Protein AF-0000000072803202 (afdb_homodimer)

Structure (mmCIF, N/CA/C/O backbone):
data_AF-0000000072803202-model_v1
#
loop_
_entity.id
_entity.type
_entity.pdbx_description
1 polymer "2,5-diamino-6-(ribosylamino)-4(3H)-pyrimidinone 5'-phosphate reductase"
#
loop_
_atom_site.group_PDB
_atom_site.id
_atom_site.type_symbol
_atom_site.label_atom_id
_atom_site.label_alt_id
_atom_site.label_comp_id
_atom_site.label_asym_id
_atom_site.label_entity_id
_atom_site.label_seq_id
_atom_site.pdbx_PDB_ins_code
_atom_site.Cartn_x
_atom_site.Cartn_y
_atom_site.Cartn_z
_atom_site.occupancy
_atom_site.B_iso_or_equiv
_atom_site.auth_seq_id
_atom_site.auth_comp_id
_atom_site.auth_asym_id
_atom_site.auth_atom_id
_atom_site.pdbx_PDB_model_num
ATOM 1 N N . MET A 1 1 ? 10.25 20.625 16.297 1 96.88 1 MET A N 1
ATOM 2 C CA . MET A 1 1 ? 9.008 20.266 15.602 1 96.88 1 MET A CA 1
ATOM 3 C C . MET A 1 1 ? 8.898 18.75 15.414 1 96.88 1 MET A C 1
ATOM 5 O O . MET A 1 1 ? 9.891 18.094 15.086 1 96.88 1 MET A O 1
ATOM 9 N N . HIS A 1 2 ? 7.809 18.156 15.766 1 98.62 2 HIS A N 1
ATOM 10 C CA . HIS A 1 2 ? 7.523 16.734 15.641 1 98.62 2 HIS A CA 1
ATOM 11 C C . HIS A 1 2 ? 6.395 16.484 14.648 1 98.62 2 HIS A C 1
ATOM 13 O O . HIS A 1 2 ? 5.289 17 14.805 1 98.62 2 HIS A O 1
ATOM 19 N N . VAL A 1 3 ? 6.684 15.703 13.57 1 98.88 3 VAL A N 1
ATOM 20 C CA . VAL A 1 3 ? 5.73 15.484 12.492 1 98.88 3 VAL A CA 1
ATOM 21 C C . VAL A 1 3 ? 5.305 14.016 12.461 1 98.88 3 VAL A C 1
ATOM 23 O O . VAL A 1 3 ? 6.137 13.125 12.266 1 98.88 3 VAL A O 1
ATOM 26 N N . VAL A 1 4 ? 4.047 13.75 12.633 1 98.81 4 VAL A N 1
ATOM 27 C CA . VAL A 1 4 ? 3.477 12.406 12.602 1 98.81 4 VAL A CA 1
ATOM 28 C C . VAL A 1 4 ? 2.557 12.266 11.391 1 98.81 4 VAL A C 1
ATOM 30 O O . VAL A 1 4 ? 1.595 13.023 11.242 1 98.81 4 VAL A O 1
ATOM 33 N N . VAL A 1 5 ? 2.859 11.344 10.547 1 98.88 5 VAL A N 1
ATOM 34 C CA . VAL A 1 5 ? 1.949 10.984 9.469 1 98.88 5 VAL A CA 1
ATOM 35 C C . VAL A 1 5 ? 0.994 9.891 9.945 1 98.88 5 VAL A C 1
ATOM 37 O O . VAL A 1 5 ? 1.421 8.898 10.539 1 98.88 5 VAL A O 1
ATOM 40 N N . ASN A 1 6 ? -0.26 10.109 9.773 1 98.81 6 ASN A N 1
ATOM 41 C CA . ASN A 1 6 ? -1.294 9.125 10.07 1 98.81 6 ASN A CA 1
ATOM 42 C C . ASN A 1 6 ? -2.197 8.883 8.859 1 98.81 6 ASN A C 1
ATOM 44 O O . ASN A 1 6 ? -2.744 9.828 8.289 1 98.81 6 ASN A O 1
ATOM 48 N N . ALA A 1 7 ? -2.379 7.672 8.492 1 98.06 7 ALA A N 1
ATOM 49 C CA . ALA A 1 7 ? -3.227 7.363 7.344 1 98.06 7 ALA A CA 1
ATOM 50 C C . ALA A 1 7 ? -3.895 6.004 7.50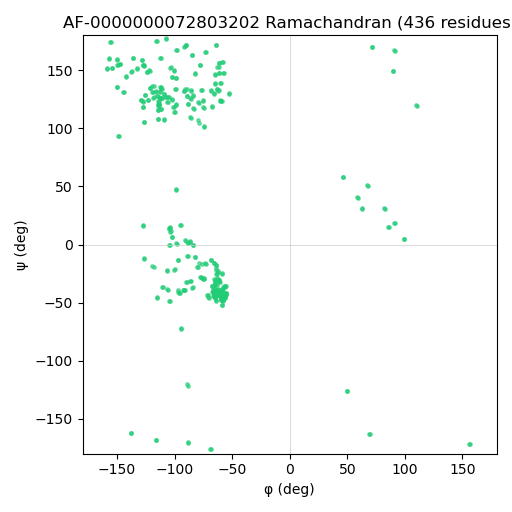8 1 98.06 7 ALA A C 1
ATOM 52 O O . ALA A 1 7 ? -3.41 5.152 8.258 1 98.06 7 ALA A O 1
ATOM 53 N N . ALA A 1 8 ? -4.984 5.859 6.879 1 98.19 8 ALA A N 1
ATOM 54 C CA . ALA A 1 8 ? -5.621 4.562 6.664 1 98.19 8 ALA A CA 1
ATOM 55 C C . ALA A 1 8 ? -5.488 4.121 5.211 1 98.19 8 ALA A C 1
ATOM 57 O O . ALA A 1 8 ? -5.777 4.895 4.293 1 98.19 8 ALA A O 1
ATOM 58 N N . MET A 1 9 ? -4.996 2.977 5.039 1 98.38 9 MET A N 1
ATOM 59 C CA . MET A 1 9 ? -4.949 2.438 3.682 1 98.38 9 MET A CA 1
ATOM 60 C C . MET A 1 9 ? -5.59 1.057 3.623 1 98.38 9 MET A C 1
ATOM 62 O O . MET A 1 9 ? -5.75 0.397 4.652 1 98.38 9 MET A O 1
ATOM 66 N N . SER A 1 10 ? -6.098 0.669 2.451 1 98.5 10 SER A N 1
ATOM 67 C CA . SER A 1 10 ? -6.645 -0.665 2.223 1 98.5 10 SER A CA 1
ATOM 68 C C . SER A 1 10 ? -5.566 -1.734 2.365 1 98.5 10 SER A C 1
ATOM 70 O O . SER A 1 10 ? -4.383 -1.416 2.5 1 98.5 10 SER A O 1
ATOM 72 N N . ALA A 1 11 ? -5.984 -2.984 2.352 1 98.81 11 ALA A N 1
ATOM 73 C CA . ALA A 1 11 ? -5.066 -4.105 2.518 1 98.81 11 ALA A CA 1
ATOM 74 C C . ALA A 1 11 ? -3.986 -4.098 1.438 1 98.81 11 ALA A C 1
ATOM 76 O O . ALA A 1 11 ? -2.889 -4.617 1.643 1 98.81 11 ALA A O 1
ATOM 77 N N . ASP A 1 12 ? -4.328 -3.463 0.313 1 98.69 12 ASP A N 1
ATOM 78 C CA . ASP A 1 12 ? -3.408 -3.43 -0.82 1 98.69 12 ASP A CA 1
ATOM 79 C C . ASP A 1 12 ? -2.754 -2.057 -0.957 1 98.69 12 ASP A C 1
ATOM 81 O O . ASP A 1 12 ? -2.219 -1.721 -2.016 1 98.69 12 ASP A O 1
ATOM 85 N N . GLY A 1 13 ? -2.844 -1.183 0.044 1 98.31 13 GLY A N 1
ATOM 86 C CA . GLY A 1 13 ? -2.002 -0.002 0.159 1 98.31 13 GLY A CA 1
ATOM 87 C C . GLY A 1 13 ? -2.604 1.227 -0.498 1 98.31 13 GLY A C 1
ATOM 88 O O . GLY A 1 13 ? -1.888 2.174 -0.827 1 98.31 13 GLY A O 1
ATOM 89 N N . LYS A 1 14 ? -3.92 1.186 -0.742 1 98.25 14 LYS A N 1
ATOM 90 C CA . LYS A 1 14 ? -4.559 2.312 -1.418 1 98.25 14 LYS A CA 1
ATOM 91 C C . LYS A 1 14 ? -5.246 3.234 -0.417 1 98.25 14 LYS A C 1
ATOM 93 O O . LYS A 1 14 ? -5.859 2.768 0.546 1 98.25 14 LYS A O 1
ATOM 98 N N . LEU A 1 15 ? -5.215 4.52 -0.653 1 96.88 15 LEU A N 1
ATOM 99 C CA . LEU A 1 15 ? -5.855 5.512 0.204 1 96.88 15 LEU A CA 1
ATOM 100 C C . LEU A 1 15 ? -7.293 5.766 -0.239 1 96.88 15 LEU A C 1
ATOM 102 O O . LEU A 1 15 ? -8.141 6.148 0.572 1 96.88 15 LEU A O 1
ATOM 106 N N . SER A 1 16 ? -7.531 5.66 -1.515 1 94.88 16 SER A N 1
ATOM 107 C CA . SER A 1 16 ? -8.82 5.902 -2.156 1 94.88 16 SER A CA 1
ATOM 108 C C . SER A 1 16 ? -8.93 5.148 -3.479 1 94.88 16 SER A C 1
ATOM 110 O O . SER A 1 16 ? -7.969 4.5 -3.91 1 94.88 16 SER A O 1
ATOM 112 N N . SER A 1 17 ? -10.117 5.215 -4.078 1 94.44 17 SER A N 1
ATOM 113 C CA . SER A 1 17 ? -10.312 4.531 -5.352 1 94.44 17 SER A CA 1
ATOM 114 C C . SER A 1 17 ? -9.602 5.258 -6.484 1 94.44 17 SER A C 1
ATOM 116 O O . SER A 1 17 ? -9.234 6.426 -6.348 1 94.44 17 SER A O 1
ATOM 118 N N . HIS A 1 18 ? -9.469 4.605 -7.574 1 93.06 18 HIS A N 1
ATOM 119 C CA . HIS A 1 18 ? -8.836 5.172 -8.758 1 93.06 18 HIS A CA 1
ATOM 120 C C . HIS A 1 18 ? -9.633 6.355 -9.297 1 93.06 18 HIS A C 1
ATOM 122 O O . HIS A 1 18 ? -9.109 7.164 -10.062 1 93.06 18 HIS A O 1
ATOM 128 N N . ARG A 1 19 ? -10.883 6.457 -8.875 1 89.5 19 ARG A N 1
ATOM 129 C CA . ARG A 1 19 ? -11.727 7.582 -9.281 1 89.5 19 ARG A CA 1
ATOM 130 C C . ARG A 1 19 ? -11.617 8.727 -8.273 1 89.5 19 ARG A C 1
ATOM 132 O O . ARG A 1 19 ? -12.375 9.703 -8.359 1 89.5 19 ARG A O 1
ATOM 139 N N . ARG A 1 20 ? -10.758 8.555 -7.281 1 85 20 ARG A N 1
ATOM 140 C CA . ARG A 1 20 ? -10.508 9.547 -6.238 1 85 20 ARG A CA 1
ATOM 141 C C . ARG A 1 20 ? -11.766 9.812 -5.426 1 85 20 ARG A C 1
ATOM 143 O O . ARG A 1 20 ? -12.047 10.961 -5.055 1 85 20 ARG A O 1
ATOM 150 N N . GLU A 1 21 ? -12.523 8.75 -5.348 1 86.75 21 GLU A N 1
ATOM 151 C CA . GLU A 1 21 ? -13.656 8.766 -4.43 1 86.75 21 GLU A CA 1
ATOM 152 C C . GLU A 1 21 ? -13.258 8.242 -3.049 1 86.75 21 GLU A C 1
ATOM 154 O O . GLU A 1 21 ? -12.562 7.234 -2.939 1 86.75 21 GLU A O 1
ATOM 159 N N . GLN A 1 22 ? -13.711 9.023 -2.104 1 82.88 22 GLN A N 1
ATOM 160 C CA . GLN A 1 22 ? -13.367 8.617 -0.744 1 82.88 22 GLN A CA 1
ATOM 161 C C . GLN A 1 22 ? -14.039 7.297 -0.379 1 82.88 22 GLN A C 1
ATOM 163 O O . GLN A 1 22 ? -15.227 7.102 -0.642 1 82.88 22 GLN A O 1
ATOM 168 N N . ILE A 1 23 ? -13.25 6.387 0.141 1 90.06 23 ILE A N 1
ATOM 169 C CA . ILE A 1 23 ? -13.719 5.09 0.613 1 90.06 23 ILE A CA 1
ATOM 170 C C . ILE A 1 23 ? -13.422 4.941 2.104 1 90.06 23 ILE A C 1
ATOM 172 O O . ILE A 1 23 ? -12.312 5.25 2.553 1 90.06 23 ILE A O 1
ATOM 176 N N . ALA A 1 24 ? -14.43 4.535 2.838 1 91.62 24 ALA A N 1
ATOM 177 C CA . ALA A 1 24 ? -14.18 4.25 4.246 1 91.62 24 ALA A CA 1
ATOM 178 C C . ALA A 1 24 ? -13.273 3.029 4.406 1 91.62 24 ALA A C 1
ATOM 180 O O . ALA A 1 24 ? -13.633 1.929 3.982 1 91.62 24 ALA A O 1
ATOM 181 N N . ILE A 1 25 ? -12.211 3.225 4.961 1 95.56 25 ILE A N 1
ATOM 182 C CA . ILE A 1 25 ? -11.234 2.148 5.098 1 95.56 25 ILE A CA 1
ATOM 183 C C . ILE A 1 25 ? -11.203 1.657 6.543 1 95.56 25 ILE A C 1
ATOM 185 O O . ILE A 1 25 ? -11.094 0.455 6.797 1 95.56 25 ILE A O 1
ATOM 189 N N . SER A 1 26 ? -11.312 2.549 7.531 1 95.19 26 SER A N 1
ATOM 190 C CA . SER A 1 26 ? -11.242 2.176 8.945 1 95.19 26 SER A CA 1
ATOM 191 C C . SER A 1 26 ? -12.609 2.266 9.609 1 95.19 26 SER A C 1
ATOM 193 O O . SER A 1 26 ? -13.625 2.455 8.93 1 95.19 26 SER A O 1
ATOM 195 N N . GLY A 1 27 ? -12.656 1.883 10.93 1 96 27 GLY A N 1
ATOM 196 C CA . GLY A 1 27 ? -13.906 1.853 11.672 1 96 27 GLY A CA 1
ATOM 197 C C . GLY A 1 27 ? -13.938 2.834 12.828 1 96 27 GLY A C 1
ATOM 198 O O . GLY A 1 27 ? -13.078 3.717 12.922 1 96 27 GLY A O 1
ATOM 199 N N . GLU A 1 28 ? -14.93 2.688 13.672 1 97.38 28 GLU A N 1
ATOM 200 C CA . GLU A 1 28 ? -15.242 3.643 14.734 1 97.38 28 GLU A CA 1
ATOM 201 C C . GLU A 1 28 ? -14.078 3.777 15.711 1 97.38 28 GLU A C 1
ATOM 203 O O . GLU A 1 28 ? -13.773 4.879 16.172 1 97.38 28 GLU A O 1
ATOM 208 N N . GLU A 1 29 ? -13.453 2.686 16.047 1 98.25 29 GLU A N 1
ATOM 209 C CA . GLU A 1 29 ? -12.359 2.736 17.016 1 98.25 29 GLU A CA 1
ATOM 210 C C . GLU A 1 29 ? -11.172 3.525 16.453 1 98.25 29 GLU A C 1
ATOM 212 O O . GLU A 1 29 ? -10.555 4.309 17.172 1 98.25 29 GLU A O 1
ATOM 217 N N . ASP A 1 30 ? -10.859 3.256 15.242 1 98.25 30 ASP A N 1
ATOM 218 C CA . ASP A 1 30 ? -9.773 4 14.617 1 98.25 30 ASP A CA 1
ATOM 219 C C . ASP A 1 30 ? -10.133 5.473 14.453 1 98.25 30 ASP A C 1
ATOM 221 O O . ASP A 1 30 ? -9.281 6.352 14.586 1 98.25 30 ASP A O 1
ATOM 225 N N . PHE A 1 31 ? -11.375 5.746 14.117 1 97.56 31 PHE A N 1
ATOM 226 C CA . PHE A 1 31 ? -11.828 7.133 14.039 1 97.56 31 PHE A CA 1
ATOM 227 C C . PHE A 1 31 ? -11.594 7.852 15.367 1 97.56 31 PHE A C 1
ATOM 229 O O . PHE A 1 31 ? -11.133 8.992 15.383 1 97.56 31 PHE A O 1
ATOM 236 N N . ALA A 1 32 ? -11.938 7.191 16.422 1 98.31 32 ALA A N 1
ATOM 237 C CA . ALA A 1 32 ? -11.734 7.77 17.75 1 98.31 32 ALA A CA 1
ATOM 238 C C . ALA A 1 32 ? -10.25 7.992 18.031 1 98.31 32 ALA A C 1
ATOM 240 O O . ALA A 1 32 ? -9.867 9.023 18.578 1 98.31 32 ALA A O 1
ATOM 241 N N . ARG A 1 33 ? -9.43 7.02 17.688 1 98.38 33 ARG A N 1
ATOM 242 C CA . ARG A 1 33 ? -7.984 7.133 17.859 1 98.38 33 ARG A CA 1
ATOM 243 C C . ARG A 1 33 ? -7.434 8.328 17.094 1 98.38 33 ARG A C 1
ATOM 245 O O . ARG A 1 33 ? -6.629 9.094 17.625 1 98.38 33 ARG A O 1
ATOM 252 N N . VAL A 1 34 ? -7.836 8.461 15.836 1 98.44 34 VAL A N 1
ATOM 253 C CA . VAL A 1 34 ? -7.375 9.547 14.984 1 98.44 34 VAL A CA 1
ATOM 254 C C . VAL A 1 34 ? -7.832 10.883 15.562 1 98.44 34 VAL A C 1
ATOM 256 O O . VAL A 1 34 ? -7.082 11.867 15.539 1 98.44 34 VAL A O 1
ATOM 259 N N . ASP A 1 35 ? -9.039 10.93 16.078 1 98.62 35 ASP A N 1
ATOM 260 C CA . ASP A 1 35 ? -9.562 12.148 16.703 1 98.62 35 ASP A CA 1
ATOM 261 C C . ASP A 1 35 ? -8.734 12.547 17.922 1 98.62 35 ASP A C 1
ATOM 263 O O . ASP A 1 35 ? -8.469 13.734 18.141 1 98.62 35 ASP A O 1
ATOM 267 N N . ARG A 1 36 ? -8.359 11.609 18.719 1 98.62 36 ARG A N 1
ATOM 268 C CA . ARG A 1 36 ? -7.484 11.883 19.844 1 98.62 36 ARG A CA 1
ATOM 269 C C . ARG A 1 36 ? -6.137 12.43 19.391 1 98.62 36 ARG A C 1
ATOM 271 O O . ARG A 1 36 ? -5.598 13.359 19.984 1 98.62 36 ARG A O 1
ATOM 278 N N . LEU A 1 37 ? -5.613 11.805 18.328 1 98.5 37 LEU A N 1
ATOM 279 C CA . LEU A 1 37 ? -4.352 12.273 17.766 1 98.5 37 LEU A CA 1
ATOM 280 C C . LEU A 1 37 ? -4.469 13.719 17.297 1 98.5 37 LEU A C 1
ATOM 282 O O . LEU A 1 37 ? -3.564 14.523 17.516 1 98.5 37 LEU A O 1
ATOM 286 N N . ARG A 1 38 ? -5.57 13.992 16.625 1 98.5 38 ARG A N 1
ATOM 287 C CA . ARG A 1 38 ? -5.84 15.359 16.188 1 98.5 38 ARG A CA 1
ATOM 288 C C . ARG A 1 38 ? -5.883 16.312 17.375 1 98.5 38 ARG A C 1
ATOM 290 O O . ARG A 1 38 ? -5.262 17.375 17.359 1 98.5 38 ARG A O 1
ATOM 297 N N . ALA A 1 39 ? -6.566 15.922 18.375 1 98.62 39 ALA A N 1
ATOM 298 C CA . ALA A 1 39 ? -6.719 16.766 19.562 1 98.62 39 ALA A CA 1
ATOM 299 C C . ALA A 1 39 ? -5.371 17.016 20.234 1 98.62 39 ALA A C 1
ATOM 301 O O . ALA A 1 39 ? -5.164 18.062 20.844 1 98.62 39 ALA A O 1
ATOM 302 N N . ASP A 1 40 ? -4.5 16.094 20.094 1 98.06 40 ASP A N 1
ATOM 303 C CA . ASP A 1 40 ? -3.201 16.188 20.75 1 98.06 40 ASP A CA 1
ATOM 304 C C . ASP A 1 40 ? -2.193 16.922 19.891 1 98.06 40 ASP A C 1
ATOM 306 O O . ASP A 1 40 ? -1.04 17.109 20.281 1 98.06 40 ASP A O 1
ATOM 310 N N . SER A 1 41 ? -2.572 17.375 18.75 1 98.69 41 SER A N 1
ATOM 311 C CA . SER A 1 41 ? -1.684 18.047 17.797 1 98.69 41 SER A CA 1
ATOM 312 C C . SER A 1 41 ? -1.903 19.562 17.828 1 98.69 41 SER A C 1
ATOM 314 O O . SER A 1 41 ? -2.98 20.031 18.188 1 98.69 41 SER A O 1
ATOM 316 N N . ASP A 1 42 ? -0.833 20.281 17.484 1 98.69 42 ASP A N 1
ATOM 317 C CA . ASP A 1 42 ? -0.959 21.734 17.312 1 98.69 42 ASP A CA 1
ATOM 318 C C . ASP A 1 42 ? -1.608 22.062 15.977 1 98.69 42 ASP A C 1
ATOM 320 O O . ASP A 1 42 ? -2.262 23.109 15.844 1 98.69 42 ASP A O 1
ATOM 324 N N . ALA A 1 43 ? -1.429 21.172 14.984 1 98.88 43 ALA A N 1
ATOM 325 C CA . ALA A 1 43 ? -1.998 21.406 13.664 1 98.88 43 ALA A CA 1
ATOM 326 C C . ALA A 1 43 ? -2.223 20.094 12.914 1 98.88 43 ALA A C 1
ATOM 328 O O . ALA A 1 43 ? -1.536 19.109 13.172 1 98.88 43 ALA A O 1
ATOM 329 N N . VAL A 1 44 ? -3.17 20.094 12.062 1 98.88 44 VAL A N 1
ATOM 330 C CA . VAL A 1 44 ? -3.426 19.031 11.094 1 98.88 44 VAL A CA 1
ATOM 331 C C . VAL A 1 44 ? -3.076 19.516 9.688 1 98.88 44 VAL A C 1
ATOM 333 O O . VAL A 1 44 ? -3.506 20.594 9.266 1 98.88 44 VAL A O 1
ATOM 336 N N . VAL A 1 45 ? -2.291 18.75 8.969 1 98.94 45 VAL A N 1
ATOM 337 C CA . VAL A 1 45 ? -1.731 19.172 7.688 1 98.94 45 VAL A CA 1
ATOM 338 C C . VAL A 1 45 ? -2.264 18.281 6.566 1 98.94 45 VAL A C 1
ATOM 340 O O . VAL A 1 45 ? -2.264 17.047 6.691 1 98.94 45 VAL A O 1
ATOM 343 N N . VAL A 1 46 ? -2.738 18.859 5.477 1 98.75 46 VAL A N 1
ATOM 344 C CA . VAL A 1 46 ? -3.127 18.125 4.277 1 98.75 46 VAL A CA 1
ATOM 345 C C . VAL A 1 46 ? -2.609 18.844 3.035 1 98.75 46 VAL A C 1
ATOM 347 O O . VAL A 1 46 ? -2.223 20.016 3.105 1 98.75 46 VAL A O 1
ATOM 350 N N . GLY A 1 47 ? -2.541 18.141 1.97 1 98.44 47 GLY A N 1
ATOM 351 C CA . GLY A 1 47 ? -2.314 18.75 0.675 1 98.44 47 GLY A CA 1
ATOM 352 C C . GLY A 1 47 ? -3.59 19.25 0.022 1 98.44 47 GLY A C 1
ATOM 353 O O . GLY A 1 47 ? -4.684 18.781 0.339 1 98.44 47 GLY A O 1
ATOM 354 N N . VAL A 1 48 ? -3.426 20.094 -0.944 1 98.25 48 VAL A N 1
ATOM 355 C CA . VAL A 1 48 ? -4.57 20.719 -1.603 1 98.25 48 VAL A CA 1
ATOM 356 C C . VAL A 1 48 ? -5.387 19.656 -2.332 1 98.25 48 VAL A C 1
ATOM 358 O O . VAL A 1 48 ? -6.613 19.766 -2.436 1 98.25 48 VAL A O 1
ATOM 361 N N . GLY A 1 49 ? -4.688 18.625 -2.826 1 95.25 49 GLY A N 1
ATOM 362 C CA . GLY A 1 49 ? -5.43 17.547 -3.469 1 95.25 49 GLY A CA 1
ATOM 363 C C . GLY A 1 49 ? -6.5 16.953 -2.576 1 95.25 49 GLY A C 1
ATOM 364 O O . GLY A 1 49 ? -7.598 16.625 -3.043 1 95.25 49 GLY A O 1
ATOM 365 N N . THR A 1 50 ? -6.211 16.734 -1.334 1 95.69 50 THR A N 1
ATOM 366 C CA . THR A 1 50 ? -7.156 16.188 -0.361 1 95.69 50 THR A CA 1
ATOM 367 C C . THR A 1 50 ? -8.305 17.172 -0.129 1 95.69 50 THR A C 1
ATOM 369 O O . THR A 1 50 ? -9.461 16.766 -0.017 1 95.69 50 THR A O 1
ATOM 372 N N . VAL A 1 51 ? -8.039 18.469 -0.028 1 97.31 51 VAL A N 1
ATOM 373 C CA . VAL A 1 51 ? -9.07 19.484 0.141 1 97.31 51 VAL A CA 1
ATOM 374 C C . VAL A 1 51 ? -10.039 19.438 -1.037 1 97.31 51 VAL A C 1
ATOM 376 O O . VAL A 1 51 ? -11.258 19.469 -0.848 1 97.31 51 VAL A O 1
ATOM 379 N N . LEU A 1 52 ? -9.508 19.391 -2.254 1 96.12 52 LEU A N 1
ATOM 380 C CA . LEU A 1 52 ? -10.32 19.406 -3.465 1 96.12 52 LEU A CA 1
ATOM 381 C C . LEU A 1 52 ? -11.188 18.156 -3.549 1 96.12 52 LEU A C 1
ATOM 383 O O . LEU A 1 52 ? -12.336 18.219 -3.992 1 96.12 52 LEU A O 1
ATOM 387 N N . ALA A 1 53 ? -10.641 17.078 -3.066 1 92.5 53 ALA A N 1
ATOM 388 C CA . ALA A 1 53 ? -11.328 15.805 -3.215 1 92.5 53 ALA A CA 1
ATOM 389 C C . ALA A 1 53 ? -12.352 15.602 -2.102 1 92.5 53 ALA A C 1
ATOM 391 O O . ALA A 1 53 ? -13.445 15.078 -2.344 1 92.5 53 ALA A O 1
ATOM 392 N N . ASP A 1 54 ? -12.078 16.016 -0.854 1 93.75 54 ASP A N 1
ATOM 393 C CA . ASP A 1 54 ? -12.859 15.586 0.299 1 93.75 54 ASP A CA 1
ATOM 394 C C . ASP A 1 54 ? -13.539 16.766 0.986 1 93.75 54 ASP A C 1
ATOM 396 O O . ASP A 1 54 ? -14.438 16.578 1.809 1 93.75 54 ASP A O 1
ATOM 400 N N . ASP A 1 55 ? -13.094 17.984 0.769 1 97.12 55 ASP A N 1
ATOM 401 C CA . ASP A 1 55 ? -13.555 19.203 1.432 1 97.12 55 ASP A CA 1
ATOM 402 C C . ASP A 1 55 ? -13.656 19 2.941 1 97.12 55 ASP A C 1
ATOM 404 O O . ASP A 1 55 ? -14.711 19.234 3.537 1 97.12 55 ASP A O 1
ATOM 408 N N . PRO A 1 56 ? -12.547 18.625 3.564 1 97.06 56 PRO A N 1
ATOM 409 C CA . PRO A 1 56 ? -12.586 18.281 4.984 1 97.06 56 PRO A CA 1
ATOM 410 C C . PRO A 1 56 ? -12.633 19.5 5.898 1 97.06 56 PRO A C 1
ATOM 412 O O . PRO A 1 56 ? -12.125 20.562 5.535 1 97.06 56 PRO A O 1
ATOM 415 N N . HIS A 1 57 ? -13.141 19.406 7.078 1 97.5 57 HIS A N 1
ATOM 416 C CA . HIS A 1 57 ? -13.133 20.453 8.086 1 97.5 57 HIS A CA 1
ATOM 417 C C . HIS A 1 57 ? -11.852 20.422 8.906 1 97.5 57 HIS A C 1
ATOM 419 O O . HIS A 1 57 ? -11.414 21.453 9.422 1 97.5 57 HIS A O 1
ATOM 425 N N . LEU A 1 58 ? -11.258 19.219 9.102 1 98.06 58 LEU A N 1
ATOM 426 C CA . LEU A 1 58 ? -10.016 18.984 9.836 1 98.06 58 LEU A CA 1
ATOM 427 C C . LEU A 1 58 ? -10.133 19.469 11.273 1 98.06 58 LEU A C 1
ATOM 429 O O . LEU A 1 58 ? -9.219 20.109 11.797 1 98.06 58 LEU A O 1
ATOM 433 N N . THR A 1 59 ? -11.289 19.234 11.883 1 98.25 59 THR A N 1
ATOM 434 C CA . THR A 1 59 ? -11.531 19.594 13.273 1 98.25 59 THR A CA 1
ATOM 435 C C . THR A 1 59 ? -11.68 18.344 14.141 1 98.25 59 THR A C 1
ATOM 437 O O . THR A 1 59 ? -11.828 17.234 13.625 1 98.25 59 THR A O 1
ATOM 440 N N . VAL A 1 60 ? -11.492 18.562 15.453 1 98.56 60 VAL A N 1
ATOM 441 C CA . VAL A 1 60 ? -11.797 17.516 16.422 1 98.56 60 VAL A CA 1
ATOM 442 C C . VAL A 1 60 ? -13.305 17.281 16.469 1 98.56 60 VAL A C 1
ATOM 444 O O . VAL A 1 60 ? -14.078 18.25 16.578 1 98.56 60 VAL A O 1
ATOM 447 N N . LYS A 1 61 ? -13.727 16.094 16.422 1 97.56 61 LYS A N 1
ATOM 448 C CA . LYS A 1 61 ? -15.156 15.789 16.328 1 97.56 61 LYS A CA 1
ATOM 449 C C . LYS A 1 61 ? -15.758 15.586 17.719 1 97.56 61 LYS A C 1
ATOM 451 O O . LYS A 1 61 ? -16.891 15.984 17.969 1 97.56 61 LYS A O 1
ATOM 456 N N . ASP A 1 62 ? -15.023 14.953 18.562 1 97.62 62 ASP A N 1
ATOM 457 C CA . ASP A 1 62 ? -15.492 14.68 19.922 1 97.62 62 ASP A CA 1
ATOM 458 C C . ASP A 1 62 ? -15.438 15.945 20.781 1 97.62 62 ASP A C 1
ATOM 460 O O . ASP A 1 62 ? -14.359 16.469 21.047 1 97.62 62 ASP A O 1
ATOM 464 N N . GLU A 1 63 ? -16.469 16.312 21.312 1 97.31 63 GLU A N 1
ATOM 465 C CA . GLU A 1 63 ? -16.562 17.531 22.094 1 97.31 63 GLU A CA 1
ATOM 466 C C . GLU A 1 63 ? -15.742 17.438 23.375 1 97.31 63 GLU A C 1
ATOM 468 O O . GLU A 1 63 ? -15.211 18.453 23.859 1 97.31 63 GLU A O 1
ATOM 473 N N . ARG A 1 64 ? -15.766 16.328 24.016 1 97.31 64 ARG A N 1
ATOM 474 C CA . ARG A 1 64 ? -14.992 16.156 25.25 1 97.31 64 ARG A CA 1
ATOM 475 C C . ARG A 1 64 ? -13.516 16.422 25 1 97.31 64 ARG A C 1
ATOM 477 O O . ARG A 1 64 ? -12.836 16.984 25.859 1 97.31 64 ARG A O 1
ATOM 484 N N . LEU A 1 65 ? -13 16.016 23.766 1 98.5 65 LEU A N 1
ATOM 485 C CA . LEU A 1 65 ? -11.609 16.25 23.406 1 98.5 65 LEU A CA 1
ATOM 486 C C . LEU A 1 65 ? -11.352 17.734 23.156 1 98.5 65 LEU A C 1
ATOM 488 O O . LEU A 1 65 ? -10.336 18.281 23.594 1 98.5 65 LEU A O 1
ATOM 492 N N . SER A 1 66 ? -12.266 18.359 22.453 1 97.56 66 SER A N 1
ATOM 493 C CA . SER A 1 66 ? -12.117 19.781 22.188 1 97.56 66 SER A CA 1
ATOM 494 C C . SER A 1 66 ? -12.195 20.594 23.469 1 97.56 66 SER A C 1
ATOM 496 O O . SER A 1 66 ? -11.469 21.578 23.625 1 97.56 66 SER A O 1
ATOM 498 N N . ASP A 1 67 ? -13.008 20.172 24.422 1 97.75 67 ASP A N 1
ATOM 499 C CA . ASP A 1 67 ? -13.117 20.844 25.719 1 97.75 67 ASP A CA 1
ATOM 500 C C . ASP A 1 67 ? -11.82 20.703 26.516 1 97.75 67 ASP A C 1
ATOM 502 O O . ASP A 1 67 ? -11.398 21.656 27.188 1 97.75 67 ASP A O 1
ATOM 506 N N . ARG A 1 68 ? -11.273 19.562 26.438 1 97.88 68 ARG A N 1
ATOM 507 C CA . ARG A 1 68 ? -10.016 19.328 27.141 1 97.88 68 ARG A CA 1
ATOM 508 C C . ARG A 1 68 ? -8.914 20.234 26.609 1 97.88 68 ARG A C 1
ATOM 510 O O . ARG A 1 68 ? -8.047 20.672 27.359 1 97.88 68 ARG A O 1
ATOM 517 N N . ARG A 1 69 ? -8.875 20.469 25.344 1 97.81 69 ARG A N 1
ATOM 518 C CA . ARG A 1 69 ? -7.938 21.422 24.766 1 97.81 69 ARG A CA 1
ATOM 519 C C . ARG A 1 69 ? -8.125 22.812 25.359 1 97.81 69 ARG A C 1
ATOM 521 O O . ARG A 1 69 ? -7.156 23.438 25.781 1 97.81 69 ARG A O 1
ATOM 528 N N . LEU A 1 70 ? -9.352 23.219 25.484 1 97.38 70 LEU A N 1
ATOM 529 C CA . LEU A 1 70 ? -9.664 24.531 26.047 1 97.38 70 LEU A CA 1
ATOM 530 C C . LEU A 1 70 ? -9.203 24.609 27.5 1 97.38 70 LEU A C 1
ATOM 532 O O . LEU A 1 70 ? -8.664 25.641 27.922 1 97.38 70 LEU A O 1
ATOM 536 N N . GLU A 1 71 ? -9.383 23.547 28.156 1 97.69 71 GLU A N 1
ATOM 537 C CA . GLU A 1 71 ? -8.984 23.5 29.562 1 97.69 71 GLU A CA 1
ATOM 538 C C . GLU A 1 71 ? -7.477 23.625 29.703 1 97.69 71 GLU A C 1
ATOM 540 O O . GLU A 1 71 ? -6.992 24.125 30.719 1 97.69 71 GLU A O 1
ATOM 545 N N . ARG A 1 72 ? -6.766 23.172 28.734 1 96.81 72 ARG A N 1
ATOM 546 C CA . ARG A 1 72 ? -5.309 23.25 28.75 1 96.81 72 ARG A CA 1
ATOM 547 C C . ARG A 1 72 ? -4.832 24.609 28.25 1 96.81 72 ARG A C 1
ATOM 549 O O . ARG A 1 72 ? -3.631 24.844 28.078 1 96.81 72 ARG A O 1
ATOM 556 N N . GLY A 1 73 ? -5.797 25.453 27.891 1 96.56 73 GLY A N 1
ATOM 557 C CA . GLY A 1 73 ? -5.461 26.781 27.438 1 96.56 73 GLY A CA 1
ATOM 558 C C . GLY A 1 73 ? -5.148 26.844 25.953 1 96.56 73 GLY A C 1
ATOM 559 O O . GLY A 1 73 ? -4.551 27.812 25.469 1 96.56 73 GLY A O 1
ATOM 560 N N . GLU A 1 74 ? -5.547 25.75 25.266 1 97 74 GLU A N 1
ATOM 561 C CA . GLU A 1 74 ? -5.332 25.688 23.828 1 97 74 GLU A CA 1
ATOM 562 C C . GLU A 1 74 ? -6.594 26.078 23.062 1 97 74 GLU A C 1
ATOM 564 O O . GLU A 1 74 ? -7.648 26.281 23.672 1 97 74 GLU A O 1
ATOM 569 N N . SER A 1 75 ? -6.453 26.297 21.781 1 97.19 75 SER A N 1
ATOM 570 C CA . SER A 1 75 ? -7.633 26.484 20.938 1 97.19 75 SER A CA 1
ATOM 571 C C . SER A 1 75 ? -8.5 25.234 20.922 1 97.19 75 SER A C 1
ATOM 573 O O . SER A 1 75 ? -8 24.109 21.109 1 97.19 75 SER A O 1
ATOM 575 N N . LYS A 1 76 ? -9.805 25.469 20.688 1 97.88 76 LYS A N 1
ATOM 576 C CA . LYS A 1 76 ? -10.766 24.359 20.672 1 97.88 76 LYS A CA 1
ATOM 577 C C . LYS A 1 76 ? -10.352 23.281 19.688 1 97.88 76 LYS A C 1
ATOM 579 O O . LYS A 1 76 ? -10.516 22.094 19.953 1 97.88 76 LYS A O 1
ATOM 584 N N . HIS A 1 77 ? -9.898 23.641 18.547 1 98.62 77 HIS A N 1
ATOM 585 C CA . HIS A 1 77 ? -9.383 22.766 17.5 1 98.62 77 HIS A CA 1
ATO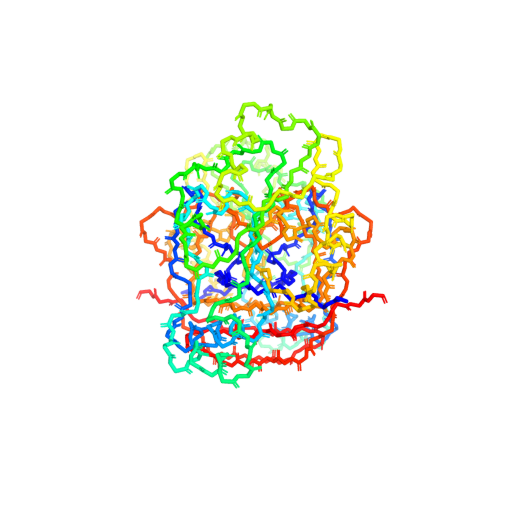M 586 C C . HIS A 1 77 ? -7.941 23.109 17.141 1 98.62 77 HIS A C 1
ATOM 588 O O . HIS A 1 77 ? -7.508 24.25 17.328 1 98.62 77 HIS A O 1
ATOM 594 N N . PRO A 1 78 ? -7.125 22.047 16.703 1 98.75 78 PRO A N 1
ATOM 595 C CA . PRO A 1 78 ? -5.809 22.375 16.141 1 98.75 78 PRO A CA 1
ATOM 596 C C . PRO A 1 78 ? -5.895 23.312 14.938 1 98.75 78 PRO A C 1
ATOM 598 O O . PRO A 1 78 ? -6.938 23.391 14.289 1 98.75 78 PRO A O 1
ATOM 601 N N . ALA A 1 79 ? -4.781 24 14.711 1 98.81 79 ALA A N 1
ATOM 602 C CA . ALA A 1 79 ? -4.707 24.734 13.453 1 98.81 79 ALA A CA 1
ATOM 603 C C . ALA A 1 79 ? -4.785 23.781 12.258 1 98.81 79 ALA A C 1
ATOM 605 O O . ALA A 1 79 ? -4.559 22.578 12.391 1 98.81 79 ALA A O 1
ATOM 606 N N . ARG A 1 80 ? -5.207 24.328 11.172 1 98.88 80 ARG A N 1
ATOM 607 C CA . ARG A 1 80 ? -5.254 23.578 9.914 1 98.88 80 ARG A CA 1
ATOM 608 C C . ARG A 1 80 ? -4.219 24.125 8.93 1 98.88 80 ARG A C 1
ATOM 610 O O . ARG A 1 80 ? -4.008 25.328 8.844 1 98.88 80 ARG A O 1
ATOM 617 N N . VAL A 1 81 ? -3.498 23.219 8.305 1 98.94 81 VAL A N 1
ATOM 618 C CA . VAL A 1 81 ? -2.486 23.625 7.332 1 98.94 81 VAL A CA 1
ATOM 619 C C . VAL A 1 81 ? -2.771 22.953 5.988 1 98.94 81 VAL A C 1
ATOM 621 O O . VAL A 1 81 ? -2.914 21.734 5.91 1 98.94 81 VAL A O 1
ATOM 624 N N . VAL A 1 82 ? -2.902 23.734 4.941 1 98.94 82 VAL A N 1
ATOM 625 C CA . VAL A 1 82 ? -3.037 23.234 3.578 1 98.94 82 VAL A CA 1
ATOM 626 C C . VAL A 1 82 ? -1.789 23.578 2.771 1 98.94 82 VAL A C 1
ATOM 628 O O . VAL A 1 82 ? -1.445 24.766 2.625 1 98.94 82 VAL A O 1
ATOM 631 N N . VAL A 1 83 ? -1.089 22.625 2.33 1 98.94 83 VAL A N 1
ATOM 632 C CA . VAL A 1 83 ? 0.017 22.859 1.405 1 98.94 83 VAL A CA 1
ATOM 633 C C . VAL A 1 83 ? -0.515 22.953 -0.023 1 98.94 83 VAL A C 1
ATOM 635 O O . VAL A 1 83 ? -1.027 21.969 -0.567 1 98.94 83 VAL A O 1
ATOM 638 N N . ASP A 1 84 ? -0.356 24.047 -0.615 1 98.81 84 ASP A N 1
ATOM 639 C CA . ASP A 1 84 ? -0.997 24.391 -1.883 1 98.81 84 ASP A CA 1
ATOM 640 C C . ASP A 1 84 ? -0.119 25.328 -2.709 1 98.81 84 ASP A C 1
ATOM 642 O O . ASP A 1 84 ? -0.302 26.547 -2.678 1 98.81 84 ASP A O 1
ATOM 646 N N . SER A 1 85 ? 0.671 24.75 -3.576 1 98.56 85 SER A N 1
ATOM 647 C CA . SER A 1 85 ? 1.737 25.484 -4.25 1 98.56 85 SER A CA 1
ATOM 648 C C . SER A 1 85 ? 1.175 26.625 -5.09 1 98.56 85 SER A C 1
ATOM 650 O O . SER A 1 85 ? 1.802 27.672 -5.215 1 98.56 85 SER A O 1
ATOM 652 N N . THR A 1 86 ? -0.015 26.5 -5.629 1 98.19 86 THR A N 1
ATOM 653 C CA . THR A 1 86 ? -0.453 27.484 -6.613 1 98.19 86 THR A CA 1
ATOM 654 C C . THR A 1 86 ? -1.812 28.062 -6.23 1 98.19 86 THR A C 1
ATOM 656 O O . THR A 1 86 ? -2.559 28.531 -7.094 1 98.19 86 THR A O 1
ATOM 659 N N . ALA A 1 87 ? -2.256 27.891 -4.973 1 98.31 87 ALA A N 1
ATOM 660 C CA . ALA A 1 87 ? -3.445 28.531 -4.406 1 98.31 87 ALA A CA 1
ATOM 661 C C . ALA A 1 87 ? -4.715 28 -5.066 1 98.31 87 ALA A C 1
ATOM 663 O O . ALA A 1 87 ? -5.578 28.781 -5.484 1 98.31 87 ALA A O 1
ATOM 664 N N . ARG A 1 88 ? -4.824 26.781 -5.117 1 98.06 88 ARG A N 1
ATOM 665 C CA . ARG A 1 88 ? -5.98 26.141 -5.727 1 98.06 88 ARG A CA 1
ATOM 666 C C . ARG A 1 88 ? -7.094 25.938 -4.707 1 98.06 88 ARG A C 1
ATOM 668 O O . ARG A 1 88 ? -8.211 25.547 -5.066 1 98.06 88 ARG A O 1
ATOM 675 N N . THR A 1 89 ? -6.863 26.141 -3.396 1 98.69 89 THR A N 1
ATOM 676 C CA . THR A 1 89 ? -7.867 25.953 -2.355 1 98.69 89 THR A CA 1
ATOM 677 C C . THR A 1 89 ? -9.078 26.859 -2.602 1 98.69 89 THR A C 1
ATOM 679 O O . THR A 1 89 ? -8.938 28.078 -2.676 1 98.69 89 THR A O 1
ATOM 682 N N . PRO A 1 90 ? -10.242 26.266 -2.693 1 98.38 90 PRO A N 1
ATOM 683 C CA . PRO A 1 90 ? -11.43 27.125 -2.871 1 98.38 90 PRO A CA 1
ATOM 684 C C . PRO A 1 90 ? -11.688 28.031 -1.675 1 98.38 90 PRO A C 1
ATOM 686 O O . PRO A 1 90 ? -11.484 27.625 -0.528 1 98.38 90 PRO A O 1
ATOM 689 N N . THR A 1 91 ? -12.203 29.219 -1.95 1 97.31 91 THR A N 1
ATOM 690 C CA . THR A 1 91 ? -12.406 30.188 -0.881 1 97.31 91 THR A CA 1
ATOM 691 C C . THR A 1 91 ? -13.594 29.797 -0.007 1 97.31 91 THR A C 1
ATOM 693 O O . THR A 1 91 ? -13.766 30.312 1.094 1 97.31 91 THR A O 1
ATOM 696 N N . ASP A 1 92 ? -14.438 28.875 -0.499 1 97.81 92 ASP A N 1
ATOM 697 C CA . ASP A 1 92 ? -15.578 28.406 0.289 1 97.81 92 ASP A CA 1
ATOM 698 C C . ASP A 1 92 ? -15.305 27.016 0.871 1 97.81 92 ASP A C 1
ATOM 700 O O . ASP A 1 92 ? -16.234 26.344 1.326 1 97.81 92 ASP A O 1
ATOM 704 N N . ALA A 1 93 ? -14.078 26.562 0.774 1 98.62 93 ALA A N 1
ATOM 705 C CA . ALA A 1 93 ? -13.719 25.281 1.348 1 98.62 93 ALA A CA 1
ATOM 706 C C . ALA A 1 93 ? -14.023 25.234 2.842 1 98.62 93 ALA A C 1
ATOM 708 O O . ALA A 1 93 ? -13.836 26.219 3.549 1 98.62 93 ALA A O 1
ATOM 709 N N . ALA A 1 94 ? -14.391 24.078 3.377 1 98.62 94 ALA A N 1
ATOM 710 C CA . ALA A 1 94 ? -14.734 23.875 4.781 1 98.62 94 ALA A CA 1
ATOM 711 C C . ALA A 1 94 ? -13.547 24.203 5.688 1 98.62 94 ALA A C 1
ATOM 713 O O . ALA A 1 94 ? -13.727 24.719 6.793 1 98.62 94 ALA A O 1
ATOM 714 N N . VAL A 1 95 ? -12.375 23.953 5.191 1 98.5 95 VAL A N 1
ATOM 715 C CA . VAL A 1 95 ? -11.172 24.156 5.984 1 98.5 95 VAL A CA 1
ATOM 716 C C . VAL A 1 95 ? -10.953 25.641 6.23 1 98.5 95 VAL A C 1
ATOM 718 O O . VAL A 1 95 ? -10.148 26.031 7.082 1 98.5 95 VAL A O 1
ATOM 721 N N . LEU A 1 96 ? -11.633 26.516 5.535 1 98.5 96 LEU A N 1
ATOM 722 C CA . LEU A 1 96 ? -11.43 27.969 5.656 1 98.5 96 LEU A CA 1
ATOM 723 C C . LEU A 1 96 ? -12.531 28.594 6.504 1 98.5 96 LEU A C 1
ATOM 725 O O . LEU A 1 96 ? -12.594 29.828 6.625 1 98.5 96 LEU A O 1
ATOM 729 N N . ASP A 1 97 ? -13.375 27.812 7.094 1 97.75 97 ASP A N 1
ATOM 730 C CA . ASP A 1 97 ? -14.391 28.391 7.969 1 97.75 97 ASP A CA 1
ATOM 731 C C . ASP A 1 97 ? -13.766 28.953 9.234 1 97.75 97 ASP A C 1
ATOM 733 O O . ASP A 1 97 ? -12.539 28.969 9.383 1 97.75 97 ASP A O 1
ATOM 737 N N . ASP A 1 98 ? -14.586 29.453 10.195 1 96.69 98 ASP A N 1
ATOM 738 C CA . ASP A 1 98 ? -14.078 30.188 11.344 1 96.69 98 ASP A CA 1
ATOM 739 C C . ASP A 1 98 ? -13.875 29.266 12.547 1 96.69 98 ASP A C 1
ATOM 741 O O . ASP A 1 98 ? -13.688 29.75 13.672 1 96.69 98 ASP A O 1
ATOM 745 N N . ALA A 1 99 ? -13.844 27.969 12.258 1 96.94 99 ALA A N 1
ATOM 746 C CA . ALA A 1 99 ? -13.773 27.031 13.375 1 96.94 99 ALA A CA 1
ATOM 747 C C . ALA A 1 99 ? -12.375 26.984 13.984 1 96.94 99 ALA A C 1
ATOM 749 O O . ALA A 1 99 ? -12.219 26.719 15.18 1 96.94 99 ALA A O 1
ATOM 750 N N . ALA A 1 100 ? -11.367 27.234 13.203 1 98 100 ALA A N 1
ATOM 751 C CA . ALA A 1 100 ? -9.969 27.203 13.617 1 98 100 ALA A CA 1
ATOM 752 C C . ALA A 1 100 ? -9.094 28.047 12.695 1 98 100 ALA A C 1
ATOM 754 O O . ALA A 1 100 ? -9.508 28.375 11.578 1 98 100 ALA A O 1
ATOM 755 N N . THR A 1 101 ? -7.926 28.406 13.211 1 98.25 101 THR A N 1
ATOM 756 C CA . THR A 1 101 ? -6.961 29.078 12.352 1 98.25 101 THR A CA 1
ATOM 757 C C . THR A 1 101 ? -6.516 28.172 11.211 1 98.25 101 THR A C 1
ATOM 759 O O . THR A 1 101 ? -6.273 26.984 11.414 1 98.25 101 THR A O 1
ATOM 762 N N . THR A 1 102 ? -6.48 28.688 10 1 98.81 102 THR A N 1
ATOM 763 C CA . THR A 1 102 ? -5.996 27.938 8.852 1 98.81 102 THR A CA 1
ATOM 764 C C . THR A 1 102 ? -4.773 28.609 8.234 1 98.81 102 THR A C 1
ATOM 766 O O . THR A 1 102 ? -4.766 29.828 8.031 1 98.81 102 THR A O 1
ATOM 769 N N . TYR A 1 103 ? -3.734 27.875 8.086 1 98.88 103 TYR A N 1
ATOM 770 C CA . TYR A 1 103 ? -2.568 28.281 7.309 1 98.88 103 TYR A CA 1
ATOM 771 C C . TYR A 1 103 ? -2.602 27.672 5.91 1 98.88 103 TYR A C 1
ATOM 773 O O . TYR A 1 103 ? -2.928 26.5 5.746 1 98.88 103 TYR A O 1
ATOM 781 N N . VAL A 1 104 ? -2.348 28.453 4.906 1 98.88 104 VAL A N 1
ATOM 782 C CA . VAL A 1 104 ? -2.15 27.953 3.551 1 98.88 104 VAL A CA 1
ATOM 783 C C . VAL A 1 104 ? -0.713 28.203 3.105 1 98.88 104 VAL A C 1
ATOM 785 O O . VAL A 1 104 ? -0.269 29.359 3.059 1 98.88 104 VAL A O 1
ATOM 788 N N . CYS A 1 105 ? 0.035 27.156 2.875 1 98.94 105 CYS A N 1
ATOM 789 C CA . CYS A 1 105 ? 1.401 27.25 2.377 1 98.94 105 CYS A CA 1
ATOM 790 C C . CYS A 1 105 ? 1.423 27.344 0.854 1 98.94 105 CYS A C 1
ATOM 792 O O . CYS A 1 105 ? 0.939 26.438 0.174 1 98.94 105 CYS A O 1
ATOM 794 N N . LEU A 1 106 ? 2.066 28.359 0.355 1 98.75 106 LEU A N 1
ATOM 795 C CA . LEU A 1 106 ? 2.094 28.625 -1.078 1 98.75 106 LEU A CA 1
ATOM 796 C C . LEU A 1 106 ? 3.525 28.812 -1.57 1 98.75 106 LEU A C 1
ATOM 798 O O . LEU A 1 106 ? 4.434 29.062 -0.774 1 98.75 106 LEU A O 1
ATOM 802 N N . SER A 1 107 ? 3.682 28.609 -2.889 1 98.69 107 SER A N 1
ATOM 803 C CA . SER A 1 107 ? 4.922 29.031 -3.537 1 98.69 107 SER A CA 1
ATOM 804 C C . SER A 1 107 ? 4.812 30.453 -4.078 1 98.69 107 SER A C 1
ATOM 806 O O . SER A 1 107 ? 3.732 31.047 -4.074 1 98.69 107 SER A O 1
ATOM 808 N N . GLU A 1 108 ? 5.941 30.969 -4.504 1 98.19 108 GLU A N 1
ATOM 809 C CA . GLU A 1 108 ? 5.961 32.312 -5.102 1 98.19 108 GLU A CA 1
ATOM 810 C C . GLU A 1 108 ? 5.195 32.344 -6.422 1 98.19 108 GLU A C 1
ATOM 812 O O . GLU A 1 108 ? 4.82 33.406 -6.906 1 98.19 108 GLU A O 1
ATOM 817 N N . ALA A 1 109 ? 4.93 31.188 -6.973 1 98.19 109 ALA A N 1
ATOM 818 C CA . ALA A 1 109 ? 4.277 31.094 -8.273 1 98.19 109 ALA A CA 1
ATOM 819 C C . ALA A 1 109 ? 2.764 31.234 -8.141 1 98.19 109 ALA A C 1
ATOM 821 O O . ALA A 1 109 ? 2.057 31.406 -9.133 1 98.19 109 ALA A O 1
ATOM 822 N N . ALA A 1 110 ? 2.232 31.203 -6.914 1 98.25 110 ALA A N 1
ATOM 823 C CA . ALA A 1 110 ? 0.792 31.359 -6.73 1 98.25 110 ALA A CA 1
ATOM 824 C C . ALA A 1 110 ? 0.315 32.719 -7.234 1 98.25 110 ALA A C 1
ATOM 826 O O . ALA A 1 110 ? 0.902 33.75 -6.902 1 98.25 110 ALA A O 1
ATOM 827 N N . PRO A 1 111 ? -0.762 32.75 -8.016 1 98.06 111 PRO A N 1
ATOM 828 C CA . PRO A 1 111 ? -1.248 34.031 -8.562 1 98.06 111 PRO A CA 1
ATOM 829 C C . PRO A 1 111 ? -1.66 35.031 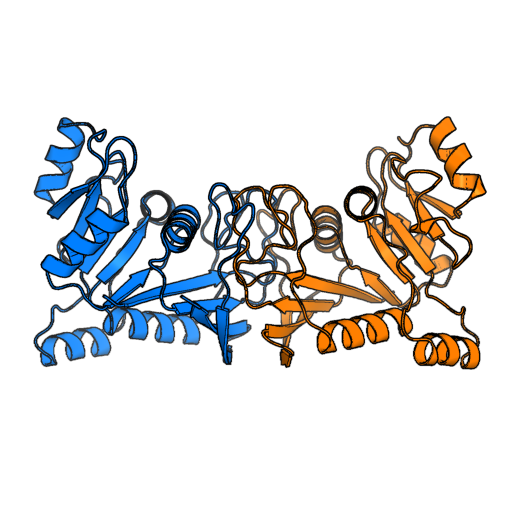-7.473 1 98.06 111 PRO A C 1
ATOM 831 O O . PRO A 1 111 ? -2.244 34.625 -6.461 1 98.06 111 PRO A O 1
ATOM 834 N N . ILE A 1 112 ? -1.48 36.281 -7.738 1 97.12 112 ILE A N 1
ATOM 835 C CA . ILE A 1 112 ? -1.679 37.344 -6.762 1 97.12 112 ILE A CA 1
ATOM 836 C C . ILE A 1 112 ? -3.154 37.406 -6.375 1 97.12 112 ILE A C 1
ATOM 838 O O . ILE A 1 112 ? -3.486 37.531 -5.195 1 97.12 112 ILE A O 1
ATOM 842 N N . ASP A 1 113 ? -4.039 37.344 -7.359 1 97 113 ASP A N 1
ATOM 843 C CA . ASP A 1 113 ? -5.469 37.469 -7.09 1 97 113 ASP A CA 1
ATOM 844 C C . ASP A 1 113 ? -5.945 36.344 -6.168 1 97 113 ASP A C 1
ATOM 846 O O . ASP A 1 113 ? -6.719 36.594 -5.238 1 97 113 ASP A O 1
ATOM 850 N N . GLU A 1 114 ? -5.461 35.125 -6.453 1 97 114 GLU A N 1
ATOM 851 C CA . GLU A 1 114 ? -5.832 33.969 -5.621 1 97 114 GLU A CA 1
ATOM 852 C C . GLU A 1 114 ? -5.281 34.125 -4.207 1 97 114 GLU A C 1
ATOM 854 O O . GLU A 1 114 ? -5.953 33.781 -3.232 1 97 114 GLU A O 1
ATOM 859 N N . ARG A 1 115 ? -4.094 34.594 -4.102 1 97.19 115 ARG A N 1
ATOM 860 C CA . ARG A 1 115 ? -3.492 34.875 -2.797 1 97.19 115 ARG A CA 1
ATOM 861 C C . ARG A 1 115 ? -4.328 35.844 -1.99 1 97.19 115 ARG A C 1
ATOM 863 O O . ARG A 1 115 ? -4.562 35.625 -0.798 1 97.19 115 ARG A O 1
ATOM 870 N N . MET A 1 116 ? -4.73 36.844 -2.623 1 97 116 MET A N 1
ATOM 871 C CA . MET A 1 116 ? -5.508 37.906 -1.951 1 97 116 MET A CA 1
ATOM 872 C C . MET A 1 116 ? -6.836 37.344 -1.448 1 97 116 MET A C 1
ATOM 874 O O . MET A 1 116 ? -7.266 37.656 -0.336 1 97 116 MET A O 1
ATOM 878 N N . ASP A 1 117 ? -7.434 36.562 -2.33 1 96.81 117 ASP A N 1
ATOM 879 C CA . ASP A 1 117 ? -8.703 35.938 -1.947 1 96.81 117 ASP A CA 1
ATOM 880 C C . ASP A 1 117 ? -8.531 35.062 -0.708 1 96.81 117 ASP A C 1
ATOM 882 O O . ASP A 1 117 ? -9.383 35.094 0.188 1 96.81 117 ASP A O 1
ATOM 886 N N . LEU A 1 118 ? -7.422 34.312 -0.667 1 98.12 118 LEU A N 1
ATOM 887 C CA . LEU A 1 118 ? -7.176 33.406 0.438 1 98.12 118 LEU A CA 1
ATOM 888 C C . LEU A 1 118 ? -6.754 34.156 1.693 1 98.12 118 LEU A C 1
ATOM 890 O O . LEU A 1 118 ? -7.02 33.719 2.811 1 98.12 118 LEU A O 1
ATOM 894 N N . ALA A 1 119 ? -6.129 35.281 1.533 1 97.19 119 ALA A N 1
ATOM 895 C CA . ALA A 1 119 ? -5.574 36.062 2.645 1 97.19 119 ALA A CA 1
ATOM 896 C C . ALA A 1 119 ? -6.68 36.562 3.57 1 97.19 119 ALA A C 1
ATOM 898 O O . ALA A 1 119 ? -6.438 36.812 4.75 1 97.19 119 ALA A O 1
ATOM 899 N N . ASP A 1 120 ? -7.914 36.625 3.1 1 94.88 120 ASP A N 1
ATOM 900 C CA . ASP A 1 120 ? -9.055 37.094 3.883 1 94.88 120 ASP A CA 1
ATOM 901 C C . ASP A 1 120 ? -9.539 36 4.836 1 94.88 120 ASP A C 1
ATOM 903 O O . ASP A 1 120 ? -10.234 36.281 5.812 1 94.88 120 ASP A O 1
ATOM 907 N N . ARG A 1 121 ? -9.094 34.781 4.547 1 96.06 121 ARG A N 1
ATOM 908 C CA . ARG A 1 121 ? -9.703 33.656 5.262 1 96.06 121 ARG A CA 1
ATOM 909 C C . ARG A 1 121 ? -8.641 32.781 5.93 1 96.06 121 ARG A C 1
ATOM 911 O O . ARG A 1 121 ? -8.961 31.953 6.77 1 96.06 121 ARG A O 1
ATOM 918 N N . ALA A 1 122 ? -7.379 32.969 5.613 1 98.44 122 ALA A N 1
ATOM 919 C CA . ALA A 1 122 ? -6.293 32.125 6.094 1 98.44 122 ALA A CA 1
ATOM 920 C C . ALA A 1 122 ? -5.008 32.938 6.277 1 98.44 122 ALA A C 1
ATOM 922 O O . ALA A 1 122 ? -4.848 34 5.703 1 98.44 122 ALA A O 1
ATOM 923 N N . GLU A 1 123 ? -4.152 32.469 7.125 1 98.56 123 GLU A N 1
ATOM 924 C CA . GLU A 1 123 ? -2.783 32.938 7.195 1 98.56 123 GLU A CA 1
ATOM 925 C C . GLU A 1 123 ? -1.914 32.344 6.109 1 98.56 123 GLU A C 1
ATOM 927 O O . GLU A 1 123 ? -1.803 31.109 6.02 1 98.56 123 GLU A O 1
ATOM 932 N N . LEU A 1 124 ? -1.338 33.156 5.316 1 98.69 124 LEU A N 1
ATOM 933 C CA . LEU A 1 124 ? -0.553 32.656 4.199 1 98.69 124 LEU A CA 1
ATOM 934 C C . LEU A 1 124 ? 0.91 32.5 4.594 1 98.69 124 LEU A C 1
ATOM 936 O O . LEU A 1 124 ? 1.474 33.344 5.281 1 98.69 124 LEU A O 1
ATOM 940 N N . VAL A 1 125 ? 1.515 31.375 4.297 1 98.81 125 VAL A N 1
ATOM 941 C CA . VAL A 1 125 ? 2.941 31.094 4.434 1 98.81 125 VAL A CA 1
ATOM 942 C C . VAL A 1 125 ? 3.559 30.875 3.053 1 98.81 125 VAL A C 1
ATOM 944 O O . VAL A 1 125 ? 3.334 29.844 2.418 1 98.81 125 VAL A O 1
ATOM 947 N N . THR A 1 126 ? 4.355 31.812 2.582 1 98.44 126 THR A N 1
ATOM 948 C CA . THR A 1 126 ? 4.949 31.719 1.254 1 98.44 126 THR A CA 1
ATOM 949 C C . THR A 1 126 ? 6.387 31.203 1.342 1 98.44 126 THR A C 1
ATOM 951 O O . THR A 1 126 ? 7.211 31.797 2.049 1 98.44 126 THR A O 1
ATOM 954 N N . ALA A 1 127 ? 6.672 30.125 0.732 1 98.56 127 ALA A N 1
ATOM 955 C CA . ALA A 1 127 ? 8.008 29.547 0.694 1 98.56 127 ALA A CA 1
ATOM 956 C C . ALA A 1 127 ? 8.234 28.766 -0.6 1 98.56 127 ALA A C 1
ATOM 958 O O . ALA A 1 127 ? 7.398 27.938 -0.99 1 98.56 127 ALA A O 1
ATOM 959 N N . GLY A 1 128 ? 9.344 28.922 -1.233 1 98.56 128 GLY A N 1
ATOM 960 C CA . GLY A 1 128 ? 9.664 28.219 -2.463 1 98.56 128 GLY A CA 1
ATOM 961 C C . GLY A 1 128 ? 9.258 28.969 -3.711 1 98.56 128 GLY A C 1
ATOM 962 O O . GLY A 1 128 ? 8.453 29.906 -3.645 1 98.56 128 GLY A O 1
ATOM 963 N N . ASP A 1 129 ? 9.727 28.562 -4.883 1 97.81 129 ASP A N 1
ATOM 964 C CA . ASP A 1 129 ? 9.508 29.281 -6.137 1 97.81 129 ASP A CA 1
ATOM 965 C C . ASP A 1 129 ? 8.297 28.719 -6.879 1 97.81 129 ASP A C 1
ATOM 967 O O . ASP A 1 129 ? 7.219 29.328 -6.855 1 97.81 129 ASP A O 1
ATOM 971 N N . SER A 1 130 ? 8.375 27.547 -7.469 1 97.56 130 SER A N 1
ATOM 972 C CA . SER A 1 130 ? 7.277 26.953 -8.227 1 97.56 130 SER A CA 1
ATOM 973 C C . SER A 1 130 ? 6.516 25.922 -7.402 1 97.56 130 SER A C 1
ATOM 975 O O . SER A 1 130 ? 5.367 25.594 -7.707 1 97.56 130 SER A O 1
ATOM 977 N N . ARG A 1 131 ? 7.168 25.438 -6.41 1 97.44 131 ARG A N 1
ATOM 978 C CA . ARG A 1 131 ? 6.59 24.516 -5.441 1 97.44 131 ARG A CA 1
ATOM 979 C C . ARG A 1 131 ? 6.91 24.938 -4.016 1 97.44 131 ARG A C 1
ATOM 981 O O . ARG A 1 131 ? 7.945 25.562 -3.766 1 97.44 131 ARG A O 1
ATOM 988 N N . VAL A 1 132 ? 6.051 24.609 -3.082 1 98.81 132 VAL A N 1
ATOM 989 C CA . VAL A 1 132 ? 6.293 24.953 -1.687 1 98.81 132 VAL A CA 1
ATOM 990 C C . VAL A 1 132 ? 7.59 24.297 -1.207 1 98.81 132 VAL A C 1
ATOM 992 O O . VAL A 1 132 ? 7.785 23.094 -1.376 1 98.81 132 VAL A O 1
ATOM 995 N N . ASP A 1 133 ? 8.508 25.109 -0.701 1 98.88 133 ASP A N 1
ATOM 996 C CA . ASP A 1 133 ? 9.648 24.594 0.061 1 98.88 133 ASP A CA 1
ATOM 997 C C . ASP A 1 133 ? 9.219 24.156 1.459 1 98.88 133 ASP A C 1
ATOM 999 O O . ASP A 1 133 ? 9.078 24.984 2.361 1 98.88 133 ASP A O 1
ATOM 1003 N N . LEU A 1 134 ? 9.078 22.891 1.601 1 98.88 134 LEU A N 1
ATOM 1004 C CA . LEU A 1 134 ? 8.484 22.359 2.822 1 98.88 134 LEU A CA 1
ATOM 1005 C C . LEU A 1 134 ? 9.359 22.672 4.031 1 98.88 134 LEU A C 1
ATOM 1007 O O . LEU A 1 134 ? 8.852 22.922 5.125 1 98.88 134 LEU A O 1
ATOM 1011 N N . LEU A 1 135 ? 10.672 22.531 3.904 1 98.81 135 LEU A N 1
ATOM 1012 C CA . LEU A 1 135 ? 11.562 22.828 5.02 1 98.81 135 LEU A CA 1
ATOM 1013 C C . LEU A 1 135 ? 11.352 24.25 5.523 1 98.81 135 LEU A C 1
ATOM 1015 O O . LEU A 1 135 ? 11.195 24.469 6.727 1 98.81 135 LEU A O 1
ATOM 1019 N N . ARG A 1 136 ? 11.281 25.172 4.613 1 98.81 136 ARG A N 1
ATOM 1020 C CA . ARG A 1 136 ? 11.086 26.562 4.988 1 98.81 136 ARG A CA 1
ATOM 1021 C C . ARG A 1 136 ? 9.672 26.797 5.523 1 98.81 136 ARG A C 1
ATOM 1023 O O . ARG A 1 136 ? 9.484 27.531 6.504 1 98.81 136 ARG A O 1
ATOM 1030 N N . ALA A 1 137 ? 8.68 26.266 4.836 1 98.88 137 ALA A N 1
ATOM 1031 C CA . ALA A 1 137 ? 7.297 26.438 5.277 1 98.88 137 ALA A CA 1
ATOM 1032 C C . ALA A 1 137 ? 7.102 25.891 6.691 1 98.88 137 ALA A C 1
ATOM 1034 O O . ALA A 1 137 ? 6.5 26.547 7.539 1 98.88 137 ALA A O 1
ATOM 1035 N N . PHE A 1 138 ? 7.605 24.656 6.988 1 98.81 138 PHE A N 1
ATOM 1036 C CA . PHE A 1 138 ? 7.434 24.031 8.297 1 98.81 138 PHE A CA 1
ATOM 1037 C C . PHE A 1 138 ? 8.219 24.797 9.359 1 98.81 138 PHE A C 1
ATOM 1039 O O . PHE A 1 138 ? 7.785 24.875 10.516 1 98.81 138 PHE A O 1
ATOM 1046 N N . ALA A 1 139 ? 9.391 25.328 9 1 98.75 139 ALA A N 1
ATOM 1047 C CA . ALA A 1 139 ? 10.125 26.188 9.93 1 98.75 139 ALA A CA 1
ATOM 1048 C C . ALA A 1 139 ? 9.297 27.406 10.312 1 98.75 139 ALA A C 1
ATOM 1050 O O . ALA A 1 139 ? 9.281 27.812 11.484 1 98.75 139 ALA A O 1
ATOM 1051 N N . THR A 1 140 ? 8.688 28.047 9.32 1 98.75 140 THR A N 1
ATOM 1052 C CA . THR A 1 140 ? 7.84 29.203 9.578 1 98.75 140 THR A CA 1
ATOM 1053 C C . THR A 1 140 ? 6.684 28.828 10.5 1 98.75 140 THR A C 1
ATOM 1055 O O . THR A 1 140 ? 6.344 29.594 11.414 1 98.75 140 THR A O 1
ATOM 1058 N N . LEU A 1 141 ? 6.027 27.688 10.258 1 98.81 141 LEU A N 1
ATOM 1059 C CA . LEU A 1 141 ? 4.949 27.219 11.117 1 98.81 141 LEU A CA 1
ATOM 1060 C C . LEU A 1 141 ? 5.449 27 12.539 1 98.81 141 LEU A C 1
ATOM 1062 O O . LEU A 1 141 ? 4.742 27.312 13.5 1 98.81 141 LEU A O 1
ATOM 1066 N N . GLN A 1 142 ? 6.637 26.406 12.656 1 98.69 142 GLN A N 1
ATOM 1067 C CA . GLN A 1 142 ? 7.23 26.219 13.969 1 98.69 142 GLN A CA 1
ATOM 1068 C C . GLN A 1 142 ? 7.387 27.547 14.703 1 98.69 142 GLN A C 1
ATOM 1070 O O . GLN A 1 142 ? 7.137 27.625 15.906 1 98.69 142 GLN A O 1
ATOM 1075 N N . GLU A 1 143 ? 7.824 28.578 13.969 1 98.38 143 GLU A N 1
ATOM 1076 C CA . GLU A 1 143 ? 7.977 29.906 14.539 1 98.38 143 GLU A CA 1
ATOM 1077 C C . GLU A 1 143 ? 6.633 30.469 15.016 1 98.38 143 GLU A C 1
ATOM 1079 O O . GLU A 1 143 ? 6.59 31.328 15.898 1 98.38 143 GLU A O 1
ATOM 1084 N N . ARG A 1 144 ? 5.562 29.953 14.445 1 97.62 144 ARG A N 1
ATOM 1085 C CA . ARG A 1 144 ? 4.223 30.375 14.836 1 97.62 144 ARG A CA 1
ATOM 1086 C C . ARG A 1 144 ? 3.715 29.562 16.016 1 97.62 144 ARG A C 1
ATOM 1088 O O . ARG A 1 144 ? 2.555 29.688 16.422 1 97.62 144 ARG A O 1
ATOM 1095 N N . GLY A 1 145 ? 4.539 28.672 16.516 1 97.75 145 GLY A N 1
ATOM 1096 C CA . GLY A 1 145 ? 4.223 27.953 17.734 1 97.75 145 GLY A CA 1
ATOM 1097 C C . GLY A 1 145 ? 3.672 26.562 17.484 1 97.75 145 GLY A C 1
ATOM 1098 O O . GLY A 1 145 ? 3.234 25.875 18.406 1 97.75 145 GLY A O 1
ATOM 1099 N N . LEU A 1 146 ? 3.635 26.141 16.281 1 98.56 146 LEU A N 1
ATOM 1100 C CA . LEU A 1 146 ? 3.17 24.797 15.945 1 98.56 146 LEU A CA 1
ATOM 1101 C C . LEU A 1 146 ? 4.305 23.781 16.047 1 98.56 146 LEU A C 1
ATOM 1103 O O . LEU A 1 146 ? 5.172 23.719 15.172 1 98.56 146 LEU A O 1
ATOM 1107 N N . GLU A 1 147 ? 4.266 22.922 17.062 1 98.44 147 GLU A N 1
ATOM 1108 C CA . GLU A 1 147 ? 5.379 22.031 17.359 1 98.44 147 GLU A CA 1
ATOM 1109 C C . GLU A 1 147 ? 5.02 20.578 17.047 1 98.44 147 GLU A C 1
ATOM 1111 O O . GLU A 1 147 ? 5.891 19.781 16.703 1 98.44 147 GLU A O 1
ATOM 1116 N N . GLN A 1 148 ? 3.834 20.219 17.281 1 98.69 148 GLN A N 1
ATOM 1117 C CA . GLN A 1 148 ? 3.322 18.875 17.016 1 98.69 148 GLN A CA 1
ATOM 1118 C C . GLN A 1 148 ? 2.35 18.875 15.844 1 98.69 148 GLN A C 1
ATOM 1120 O O . GLN A 1 148 ? 1.219 19.359 15.969 1 98.69 148 GLN A O 1
ATOM 1125 N N . LEU A 1 149 ? 2.764 18.344 14.711 1 98.88 149 LEU A N 1
ATOM 1126 C CA . LEU A 1 149 ? 1.939 18.375 13.508 1 98.88 149 LEU A CA 1
ATOM 1127 C C . LEU A 1 149 ? 1.487 16.969 13.133 1 98.88 149 LEU A C 1
ATOM 1129 O O . LEU A 1 149 ? 2.295 16.031 13.117 1 98.88 149 LEU A O 1
ATOM 1133 N N . MET A 1 150 ? 0.26 16.812 12.867 1 98.88 150 MET A N 1
ATOM 1134 C CA . MET A 1 150 ? -0.29 15.586 12.289 1 98.88 150 MET A CA 1
ATOM 1135 C C . MET A 1 150 ? -0.567 15.766 10.805 1 98.88 150 MET A C 1
ATOM 1137 O O . MET A 1 150 ? -1.252 16.703 10.398 1 98.88 150 MET A O 1
ATOM 1141 N N . VAL A 1 151 ? 0 14.875 10 1 98.88 151 VAL A N 1
ATOM 1142 C CA . VAL A 1 151 ? -0.22 14.898 8.555 1 98.88 151 VAL A CA 1
ATOM 1143 C C . VAL A 1 151 ? -1.168 13.766 8.156 1 98.88 151 VAL A C 1
ATOM 1145 O O . VAL A 1 151 ? -0.917 12.602 8.469 1 98.88 151 VAL A O 1
ATOM 1148 N N . GLU A 1 152 ? -2.209 14.016 7.473 1 96.56 152 GLU A N 1
ATOM 1149 C CA . GLU A 1 152 ? -3.168 13 7.055 1 96.56 152 GLU A CA 1
ATOM 1150 C C . GLU A 1 152 ? -3.049 12.711 5.559 1 96.56 152 GLU A C 1
ATOM 1152 O O . GLU A 1 152 ? -3.453 11.648 5.09 1 96.56 152 GLU A O 1
ATOM 1157 N N . GLY A 1 153 ? -2.527 13.602 4.84 1 89.5 153 GLY A N 1
ATOM 1158 C CA . GLY A 1 153 ? -2.416 13.398 3.402 1 89.5 153 GLY A CA 1
ATOM 1159 C C . GLY A 1 153 ? -2.338 14.695 2.621 1 89.5 153 GLY A C 1
ATOM 1160 O O . GLY A 1 153 ? -2.221 15.773 3.207 1 89.5 153 GLY A O 1
ATOM 1161 N N . GLY A 1 154 ? -2.428 14.469 1.241 1 95.5 154 GLY A N 1
ATOM 1162 C CA . GLY A 1 154 ? -2.529 13.203 0.529 1 95.5 154 GLY A CA 1
ATOM 1163 C C . GLY A 1 154 ? -1.179 12.594 0.2 1 95.5 154 GLY A C 1
ATOM 1164 O O . GLY A 1 154 ? -0.153 13.016 0.737 1 95.5 154 GLY A O 1
ATOM 1165 N N . GLY A 1 155 ? -1.141 11.57 -0.616 1 97.75 155 GLY A N 1
ATOM 1166 C CA . GLY A 1 155 ? 0.045 10.797 -0.939 1 97.75 155 GLY A CA 1
ATOM 1167 C C . GLY A 1 155 ? 1.182 11.641 -1.485 1 97.75 155 GLY A C 1
ATOM 1168 O O . GLY A 1 155 ? 2.35 11.383 -1.188 1 97.75 155 GLY A O 1
ATOM 1169 N N . GLU A 1 156 ? 0.907 12.672 -2.275 1 97.38 156 GLU A N 1
ATOM 1170 C CA . GLU A 1 156 ? 1.935 13.547 -2.84 1 97.38 156 GLU A CA 1
ATOM 1171 C C . GLU A 1 156 ? 2.643 14.344 -1.75 1 97.38 156 GLU A C 1
ATOM 1173 O O . GLU A 1 156 ? 3.869 14.461 -1.757 1 97.38 156 GLU A O 1
ATOM 1178 N N . LEU A 1 157 ? 1.844 14.867 -0.859 1 98.44 157 LEU A N 1
ATOM 1179 C CA . LEU A 1 157 ? 2.418 15.617 0.256 1 98.44 157 LEU A CA 1
ATOM 1180 C C . LEU A 1 157 ? 3.27 14.711 1.137 1 98.44 157 LEU A C 1
ATOM 1182 O O . LEU A 1 157 ? 4.395 15.062 1.496 1 98.44 157 LEU A O 1
ATOM 1186 N N . ILE A 1 158 ? 2.727 13.531 1.517 1 98.75 158 ILE A N 1
ATOM 1187 C CA . ILE A 1 158 ? 3.432 12.609 2.4 1 98.75 158 ILE A CA 1
ATOM 1188 C C . ILE A 1 158 ? 4.766 12.211 1.774 1 98.75 158 ILE A C 1
ATOM 1190 O O . ILE A 1 158 ? 5.797 12.203 2.449 1 98.75 158 ILE A O 1
ATOM 1194 N N . PHE A 1 159 ? 4.77 11.977 0.479 1 98.56 159 PHE A N 1
ATOM 1195 C CA . PHE A 1 159 ? 6.016 11.672 -0.214 1 98.56 159 PHE A CA 1
ATOM 1196 C C . PHE A 1 159 ? 7.016 12.812 -0.057 1 98.56 159 PHE A C 1
ATOM 1198 O O . PHE A 1 159 ? 8.18 12.586 0.289 1 98.56 159 PHE A O 1
ATOM 1205 N N . SER A 1 160 ? 6.57 13.961 -0.366 1 98.38 160 SER A N 1
ATOM 1206 C CA . SER A 1 160 ? 7.449 15.125 -0.332 1 98.38 160 SER A CA 1
ATOM 1207 C C . SER A 1 160 ? 8.039 15.336 1.06 1 98.38 160 SER A C 1
ATOM 1209 O O . SER A 1 160 ? 9.188 15.75 1.196 1 98.38 160 SER A O 1
ATOM 1211 N N . LEU A 1 161 ? 7.234 15.109 2.123 1 98.75 161 LEU A N 1
ATOM 1212 C CA . LEU A 1 161 ? 7.723 15.258 3.49 1 98.75 161 LEU A CA 1
ATOM 1213 C C . LEU A 1 161 ? 8.797 14.227 3.799 1 98.75 161 LEU A C 1
ATOM 1215 O O . LEU A 1 161 ? 9.797 14.539 4.449 1 98.75 161 LEU A O 1
ATOM 1219 N N . PHE A 1 162 ? 8.586 12.984 3.348 1 98.56 162 PHE A N 1
ATOM 1220 C CA . PHE A 1 162 ? 9.625 11.969 3.5 1 98.56 162 PHE A CA 1
ATOM 1221 C C . PHE A 1 162 ? 10.883 12.359 2.727 1 98.56 162 PHE A C 1
ATOM 1223 O O . PHE A 1 162 ? 12 12.164 3.205 1 98.56 162 PHE A O 1
ATOM 1230 N N . GLU A 1 163 ? 10.688 12.867 1.551 1 97.25 163 GLU A N 1
ATOM 1231 C CA . GLU A 1 163 ? 11.789 13.219 0.663 1 97.25 163 GLU A CA 1
ATOM 1232 C C . GLU A 1 163 ? 12.727 14.227 1.32 1 97.25 163 GLU A C 1
ATOM 1234 O O . GLU A 1 163 ? 13.945 14.148 1.158 1 97.25 163 GLU A O 1
ATOM 1239 N N . VAL A 1 164 ? 12.164 15.141 2.051 1 97.38 164 VAL A N 1
ATOM 1240 C CA . VAL A 1 164 ? 12.992 16.203 2.619 1 97.38 164 VAL A CA 1
ATOM 1241 C C . VAL A 1 164 ? 13.344 15.859 4.066 1 97.38 164 VAL A C 1
ATOM 1243 O O . VAL A 1 164 ? 13.891 16.688 4.793 1 97.38 164 VAL A O 1
ATOM 1246 N N . GLY A 1 165 ? 12.898 14.688 4.617 1 97.56 165 GLY A N 1
ATOM 1247 C CA . GLY A 1 165 ? 13.336 14.188 5.91 1 97.56 165 GLY A CA 1
ATOM 1248 C C . GLY A 1 165 ? 12.586 14.812 7.074 1 97.56 165 GLY A C 1
ATOM 1249 O O . GLY A 1 165 ? 13.125 14.938 8.172 1 97.56 165 GLY A O 1
ATOM 1250 N N . LEU A 1 166 ? 11.32 15.188 6.895 1 98.56 166 LEU A N 1
ATOM 1251 C CA . LEU A 1 166 ? 10.594 15.922 7.922 1 98.56 166 LEU A CA 1
ATOM 1252 C C . LEU A 1 166 ? 9.734 14.984 8.758 1 98.56 166 LEU A C 1
ATOM 1254 O O . LEU A 1 166 ? 9.242 15.367 9.82 1 98.56 166 LEU A O 1
ATOM 1258 N N . VAL A 1 167 ? 9.516 13.758 8.352 1 98.81 167 VAL A N 1
ATOM 1259 C CA . VAL A 1 167 ? 8.602 12.859 9.039 1 98.81 167 VA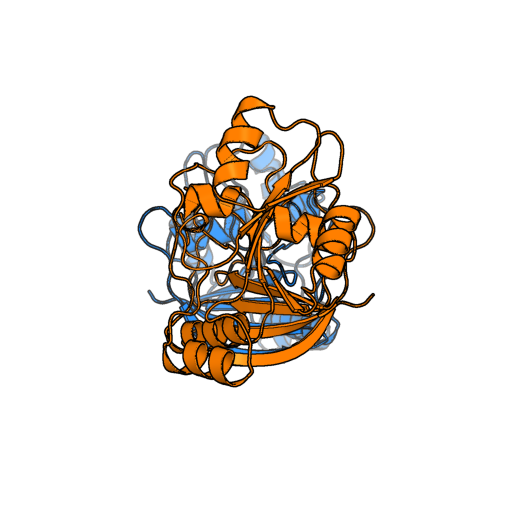L A CA 1
ATOM 1260 C C . VAL A 1 167 ? 9.312 12.18 10.203 1 98.81 167 VAL A C 1
ATOM 1262 O O . VAL A 1 167 ? 10.383 11.594 10.031 1 98.81 167 VAL A O 1
ATOM 1265 N N . ASP A 1 168 ? 8.727 12.25 11.383 1 98.88 168 ASP A N 1
ATOM 1266 C CA . ASP A 1 168 ? 9.297 11.617 12.57 1 98.88 168 ASP A CA 1
ATOM 1267 C C . ASP A 1 168 ? 8.656 10.258 12.828 1 98.88 168 ASP A C 1
ATOM 1269 O O . ASP A 1 168 ? 9.336 9.312 13.242 1 98.88 168 ASP A O 1
ATOM 1273 N N . GLU A 1 169 ? 7.359 10.156 12.625 1 98.81 169 GLU A N 1
ATOM 1274 C CA . GLU A 1 169 ? 6.598 8.938 12.875 1 98.81 169 GLU A CA 1
ATOM 1275 C C . GLU A 1 169 ? 5.598 8.672 11.758 1 98.81 169 GLU A C 1
ATOM 1277 O O . GLU A 1 169 ? 5.102 9.609 11.125 1 98.81 169 GLU A O 1
ATOM 1282 N N . LEU A 1 170 ? 5.34 7.434 11.516 1 98.88 170 LEU A N 1
ATOM 1283 C CA . LEU A 1 170 ? 4.32 6.961 10.586 1 98.88 170 LEU A CA 1
ATOM 1284 C C . LEU A 1 170 ? 3.389 5.961 11.258 1 98.88 170 LEU A C 1
ATOM 1286 O O . LEU A 1 170 ? 3.84 4.938 11.773 1 98.88 170 LEU A O 1
ATOM 1290 N N . THR A 1 171 ? 2.158 6.297 11.328 1 98.81 171 THR A N 1
ATOM 1291 C CA . THR A 1 171 ? 1.122 5.383 11.797 1 98.81 171 THR A CA 1
ATOM 1292 C C . THR A 1 171 ? 0.17 5.016 10.664 1 98.81 171 THR A C 1
ATOM 1294 O O . THR A 1 171 ? -0.418 5.895 10.023 1 98.81 171 THR A O 1
ATOM 1297 N N . VAL A 1 172 ? 0.007 3.771 10.445 1 98.81 172 VAL A N 1
ATOM 1298 C CA . VAL A 1 172 ? -0.815 3.312 9.328 1 98.81 172 VAL A CA 1
ATOM 1299 C C . VAL A 1 172 ? -1.859 2.318 9.828 1 98.81 172 VAL A C 1
ATOM 1301 O O . VAL A 1 172 ? -1.521 1.332 10.492 1 98.81 172 VAL A O 1
ATOM 1304 N N . TYR A 1 173 ? -3.088 2.584 9.602 1 98.88 173 TYR A N 1
ATOM 1305 C CA . TYR A 1 173 ? -4.145 1.588 9.719 1 98.88 173 TYR A CA 1
ATOM 1306 C C . TYR A 1 173 ? -4.344 0.838 8.406 1 98.88 173 TYR A C 1
ATOM 1308 O O . TYR A 1 173 ? -4.602 1.45 7.371 1 98.88 173 TYR A O 1
ATOM 1316 N N . VAL A 1 174 ? -4.191 -0.462 8.43 1 98.88 174 VAL A N 1
ATOM 1317 C CA . VAL A 1 174 ? -4.41 -1.3 7.25 1 98.88 174 VAL A CA 1
ATOM 1318 C C . VAL A 1 174 ? -5.785 -1.959 7.336 1 98.88 174 VAL A C 1
ATOM 1320 O O . VAL A 1 174 ? -6.012 -2.828 8.18 1 98.88 174 VAL A O 1
ATOM 1323 N N . GLY A 1 175 ? -6.652 -1.595 6.445 1 98.69 175 GLY A N 1
ATOM 1324 C CA . GLY A 1 175 ? -8.055 -1.988 6.52 1 98.69 175 GLY A CA 1
ATOM 1325 C C . GLY A 1 175 ? -8.344 -3.289 5.797 1 98.69 175 GLY A C 1
ATOM 1326 O O . GLY A 1 175 ? -7.5 -3.795 5.051 1 98.69 175 GLY A O 1
ATOM 1327 N N . ALA A 1 176 ? -9.555 -3.805 5.949 1 98.38 176 ALA A N 1
ATOM 1328 C CA . ALA A 1 176 ? -9.945 -5.152 5.547 1 98.38 176 ALA A CA 1
ATOM 1329 C C . ALA A 1 176 ? -10.664 -5.141 4.199 1 98.38 176 ALA A C 1
ATOM 1331 O O . ALA A 1 176 ? -11.727 -5.75 4.047 1 98.38 176 ALA A O 1
ATOM 1332 N N . LYS A 1 177 ? -10.141 -4.473 3.264 1 97.75 177 LYS A N 1
ATOM 1333 C CA . LYS A 1 177 ? -10.703 -4.516 1.915 1 97.75 177 LYS A CA 1
ATOM 1334 C C . LYS A 1 177 ? -9.617 -4.309 0.863 1 97.75 177 LYS A C 1
ATOM 1336 O O . LYS A 1 177 ? -8.539 -3.785 1.167 1 97.75 177 LYS A O 1
ATOM 1341 N N . VAL A 1 178 ? -9.828 -4.699 -0.333 1 98.5 178 VAL A N 1
ATOM 1342 C CA . VAL A 1 178 ? -8.977 -4.465 -1.495 1 98.5 178 VAL A CA 1
ATOM 1343 C C . VAL A 1 178 ? -9.625 -3.42 -2.404 1 98.5 178 VAL A C 1
ATOM 1345 O O . VAL A 1 178 ? -10.758 -3.596 -2.855 1 98.5 178 VAL A O 1
ATOM 1348 N N . ILE A 1 179 ? -8.906 -2.334 -2.67 1 97.81 179 ILE A N 1
ATOM 1349 C CA . ILE A 1 179 ? -9.461 -1.252 -3.475 1 97.81 179 ILE A CA 1
ATOM 1350 C C . ILE A 1 179 ? -9.031 -1.417 -4.93 1 97.81 179 ILE A C 1
ATOM 1352 O O . ILE A 1 179 ? -9.844 -1.282 -5.844 1 97.81 179 ILE A O 1
ATOM 1356 N N . GLY A 1 180 ? -7.734 -1.79 -5.082 1 97.69 180 GLY A N 1
ATOM 1357 C CA . GLY A 1 180 ? -7.219 -2.014 -6.422 1 97.69 180 GLY A CA 1
ATOM 1358 C C . GLY A 1 180 ? -7.043 -0.733 -7.215 1 97.69 180 GLY A C 1
ATOM 1359 O O . GLY A 1 180 ? -7.492 0.333 -6.793 1 97.69 180 GLY A O 1
ATOM 1360 N N . GLY A 1 181 ? -6.328 -0.898 -8.43 1 97.5 181 GLY A N 1
ATOM 1361 C CA . GLY A 1 181 ? -6.16 0.213 -9.359 1 97.5 181 GLY A CA 1
ATOM 1362 C C . GLY A 1 181 ? -4.73 0.716 -9.43 1 97.5 181 GLY A C 1
ATOM 1363 O O . GLY A 1 181 ? -4.203 1.252 -8.453 1 97.5 181 GLY A O 1
ATOM 1364 N N . ARG A 1 182 ? -4.172 0.632 -10.602 1 96.69 182 ARG A N 1
ATOM 1365 C CA . ARG A 1 182 ? -2.805 1.096 -10.812 1 96.69 182 ARG A CA 1
ATOM 1366 C C . ARG A 1 182 ? -2.693 2.598 -10.57 1 96.69 182 ARG A C 1
ATOM 1368 O O . ARG A 1 182 ? -1.635 3.092 -10.18 1 96.69 182 ARG A O 1
ATOM 1375 N N . ASP A 1 183 ? -3.859 3.32 -10.742 1 95.62 183 ASP A N 1
ATOM 1376 C CA . ASP A 1 183 ? -3.852 4.777 -10.641 1 95.62 183 ASP A CA 1
ATOM 1377 C C . ASP A 1 183 ? -4.461 5.234 -9.32 1 95.62 183 ASP A C 1
ATOM 1379 O O . ASP A 1 183 ? -4.656 6.434 -9.102 1 95.62 183 ASP A O 1
ATOM 1383 N N . ALA A 1 184 ? -4.875 4.301 -8.523 1 96.88 184 ALA A N 1
ATOM 1384 C CA . ALA A 1 184 ? -5.414 4.668 -7.219 1 96.88 184 ALA A CA 1
ATOM 1385 C C . ALA A 1 184 ? -4.344 5.305 -6.34 1 96.88 184 ALA A C 1
ATOM 1387 O O . ALA A 1 184 ? -3.199 4.84 -6.312 1 96.88 184 ALA A O 1
ATOM 1388 N N . PRO A 1 185 ? -4.684 6.355 -5.613 1 96.88 185 PRO A N 1
ATOM 1389 C CA . PRO A 1 185 ? -3.711 6.996 -4.723 1 96.88 185 PRO A CA 1
ATOM 1390 C C . PRO A 1 185 ? -3.174 6.047 -3.654 1 96.88 185 PRO A C 1
ATOM 1392 O O . PRO A 1 185 ? -3.924 5.23 -3.117 1 96.88 185 PRO A O 1
ATOM 1395 N N . THR A 1 186 ? -1.89 6.148 -3.408 1 97.94 186 THR A N 1
ATOM 1396 C CA . THR A 1 186 ? -1.245 5.348 -2.371 1 97.94 186 THR A CA 1
ATOM 1397 C C . THR A 1 186 ? -0.699 6.242 -1.261 1 97.94 186 THR A C 1
ATOM 1399 O O . THR A 1 186 ? -0.78 7.469 -1.348 1 97.94 186 THR A O 1
ATOM 1402 N N . LEU A 1 187 ? -0.184 5.637 -0.224 1 98.25 187 LEU A N 1
ATOM 1403 C CA . LEU A 1 187 ? 0.257 6.344 0.973 1 98.25 187 LEU A CA 1
ATOM 1404 C C . LEU A 1 187 ? 1.359 7.344 0.639 1 98.25 187 LEU A C 1
ATOM 1406 O O . LEU A 1 187 ? 1.367 8.461 1.157 1 98.25 187 LEU A O 1
ATOM 1410 N N . THR A 1 188 ? 2.316 6.887 -0.186 1 98.25 188 THR A N 1
ATOM 1411 C CA . THR A 1 188 ? 3.354 7.781 -0.686 1 98.25 188 THR A CA 1
ATOM 1412 C C . THR A 1 188 ? 3.43 7.727 -2.209 1 98.25 188 THR A C 1
ATOM 1414 O O . THR A 1 188 ? 3.998 6.789 -2.773 1 98.25 188 THR A O 1
ATOM 1417 N N . ASP A 1 189 ? 2.928 8.773 -2.85 1 97.25 189 ASP A N 1
ATOM 1418 C CA . ASP A 1 189 ? 2.975 8.898 -4.305 1 97.25 189 ASP A CA 1
ATOM 1419 C C . ASP A 1 189 ? 4.258 9.594 -4.754 1 97.25 189 ASP A C 1
ATOM 1421 O O . ASP A 1 189 ? 5.359 9.102 -4.5 1 97.25 189 ASP A O 1
ATOM 1425 N N . GLY A 1 190 ? 4.145 10.695 -5.422 1 96.19 190 GLY A N 1
ATOM 1426 C CA . GLY A 1 190 ? 5.316 11.453 -5.832 1 96.19 190 GLY A CA 1
ATOM 1427 C C . GLY A 1 190 ? 6.141 10.742 -6.891 1 96.19 190 GLY A C 1
ATOM 1428 O O . GLY A 1 190 ? 5.66 9.82 -7.543 1 96.19 190 GLY A O 1
ATOM 1429 N N . ASP A 1 191 ? 7.402 11.18 -7.086 1 95.38 191 ASP A N 1
ATOM 1430 C CA . ASP A 1 191 ? 8.266 10.688 -8.156 1 95.38 191 ASP A CA 1
ATOM 1431 C C . ASP A 1 191 ? 8.883 9.344 -7.789 1 95.38 191 ASP A C 1
ATOM 1433 O O . ASP A 1 191 ? 9.273 8.578 -8.672 1 95.38 191 ASP A O 1
ATOM 1437 N N . GLY A 1 192 ? 8.891 9.055 -6.508 1 95.62 192 GLY A N 1
ATOM 1438 C CA . GLY A 1 192 ? 9.57 7.859 -6.031 1 95.62 192 GLY A CA 1
ATOM 1439 C C . GLY A 1 192 ? 11.023 8.094 -5.691 1 95.62 192 GLY A C 1
ATOM 1440 O O . GLY A 1 192 ? 11.672 8.977 -6.266 1 95.62 192 GLY A O 1
ATOM 1441 N N . PHE A 1 193 ? 11.523 7.336 -4.723 1 95 193 PHE A N 1
ATOM 1442 C CA . PHE A 1 193 ? 12.938 7.383 -4.352 1 95 193 PHE A CA 1
ATOM 1443 C C . PHE A 1 193 ? 13.773 6.512 -5.281 1 95 193 PHE A C 1
ATOM 1445 O O . PHE A 1 193 ? 13.289 5.488 -5.777 1 95 193 PHE A O 1
ATOM 1452 N N . ALA A 1 194 ? 14.969 6.832 -5.578 1 84.25 194 ALA A N 1
ATOM 1453 C CA . ALA A 1 194 ? 15.766 6.09 -6.547 1 84.25 194 ALA A CA 1
ATOM 1454 C C . ALA A 1 194 ? 16.812 5.223 -5.844 1 84.25 194 ALA A C 1
ATOM 1456 O O . ALA A 1 194 ? 16.938 4.031 -6.141 1 84.25 194 ALA A O 1
ATOM 1457 N N . ASP A 1 195 ? 17.562 5.723 -4.93 1 84.38 195 ASP A N 1
ATOM 1458 C CA . ASP A 1 195 ? 18.75 5.031 -4.43 1 84.38 195 ASP A CA 1
ATOM 1459 C C . ASP A 1 195 ? 18.578 4.652 -2.961 1 84.38 195 ASP A C 1
ATOM 1461 O O . ASP A 1 195 ? 18.906 3.533 -2.561 1 84.38 195 ASP A O 1
ATOM 1465 N N . GLU A 1 196 ? 18.109 5.598 -2.215 1 92 196 GLU A N 1
ATOM 1466 C CA . GLU A 1 196 ? 17.922 5.391 -0.781 1 92 196 GLU A CA 1
ATOM 1467 C C . GLU A 1 196 ? 16.453 5.527 -0.383 1 92 196 GLU A C 1
ATOM 1469 O O . GLU A 1 196 ? 15.75 6.398 -0.895 1 92 196 GLU A O 1
ATOM 1474 N N . PHE A 1 197 ? 16.078 4.637 0.421 1 96.25 197 PHE A N 1
ATOM 1475 C CA . PHE A 1 197 ? 14.695 4.633 0.891 1 96.25 197 PHE A CA 1
ATOM 1476 C C . PHE A 1 197 ? 14.633 4.961 2.377 1 96.25 197 PHE A C 1
ATOM 1478 O O . PHE A 1 197 ? 15.453 4.484 3.162 1 96.25 197 PHE A O 1
ATOM 1485 N N . PRO A 1 198 ? 13.688 5.832 2.771 1 97.62 198 PRO A N 1
ATOM 1486 C CA . PRO A 1 198 ? 13.5 6.012 4.211 1 97.62 198 PRO A CA 1
ATOM 1487 C C . PRO A 1 198 ? 13.281 4.691 4.945 1 97.62 198 PRO A C 1
ATOM 1489 O O . PRO A 1 198 ? 12.477 3.863 4.508 1 97.62 198 PRO A O 1
ATOM 1492 N N . LEU A 1 199 ? 14.008 4.48 5.988 1 98.25 199 LEU A N 1
ATOM 1493 C CA . LEU A 1 199 ? 13.883 3.289 6.816 1 98.25 199 LEU A CA 1
ATOM 1494 C C . LEU A 1 199 ? 13.078 3.586 8.078 1 98.25 199 LEU A C 1
ATOM 1496 O O . LEU A 1 199 ? 13.094 4.715 8.578 1 98.25 199 LEU A O 1
ATOM 1500 N N . LEU A 1 200 ? 12.406 2.588 8.539 1 98.75 200 LEU A N 1
ATOM 1501 C CA . LEU A 1 200 ? 11.508 2.723 9.68 1 98.75 200 LEU A CA 1
ATOM 1502 C C . LEU A 1 200 ? 11.836 1.692 10.758 1 98.75 200 LEU A C 1
ATOM 1504 O O . LEU A 1 200 ? 12.445 0.659 10.469 1 98.75 200 LEU A O 1
ATOM 1508 N N . THR A 1 201 ? 11.508 2.016 11.945 1 98.69 201 THR A N 1
ATOM 1509 C CA . THR A 1 201 ? 11.5 1.068 13.055 1 98.69 201 THR A CA 1
ATOM 1510 C C . THR A 1 201 ? 10.078 0.838 13.562 1 98.69 201 THR A C 1
ATOM 1512 O O . THR A 1 201 ? 9.383 1.788 13.93 1 98.69 201 THR A O 1
ATOM 1515 N N . LEU A 1 202 ? 9.625 -0.407 13.586 1 98.69 202 LEU A N 1
ATOM 1516 C CA . LEU A 1 202 ? 8.273 -0.755 14.008 1 98.69 202 LEU A CA 1
ATOM 1517 C C . LEU A 1 202 ? 8.141 -0.661 15.523 1 98.69 202 LEU A C 1
ATOM 1519 O O . LEU A 1 202 ? 8.789 -1.406 16.25 1 98.69 202 LEU A O 1
ATOM 1523 N N . GLU A 1 203 ? 7.293 0.198 15.945 1 98.62 203 GLU A N 1
ATOM 1524 C CA . GLU A 1 203 ? 7.113 0.397 17.375 1 98.62 203 GLU A CA 1
ATOM 1525 C C . GLU A 1 203 ? 6.012 -0.503 17.922 1 98.62 203 GLU A C 1
ATOM 1527 O O . GLU A 1 203 ? 6.121 -1.021 19.047 1 98.62 203 GLU A O 1
ATOM 1532 N N . SER A 1 204 ? 4.945 -0.665 17.172 1 98.5 204 SER A N 1
ATOM 1533 C CA . SER A 1 204 ? 3.846 -1.494 17.656 1 98.5 204 SER A CA 1
ATOM 1534 C C . SER A 1 204 ? 2.98 -1.99 16.5 1 98.5 204 SER A C 1
ATOM 1536 O O . SER A 1 204 ? 2.945 -1.373 15.438 1 98.5 204 SER A O 1
ATOM 1538 N N . VAL A 1 205 ? 2.369 -3.129 16.688 1 98.44 205 VAL A N 1
ATOM 1539 C CA . VAL A 1 205 ? 1.384 -3.773 15.828 1 98.44 205 VAL A CA 1
ATOM 1540 C C . VAL A 1 205 ? 0.161 -4.172 16.656 1 98.44 205 VAL A C 1
ATOM 1542 O O . VAL A 1 205 ? 0.279 -4.902 17.641 1 98.44 205 VAL A O 1
ATOM 1545 N N . GLU A 1 206 ? -0.986 -3.703 16.219 1 98 206 GLU A N 1
ATOM 1546 C CA . GLU A 1 206 ? -2.193 -3.979 17 1 98 206 GLU A CA 1
ATOM 1547 C C . GLU A 1 206 ? -3.387 -4.234 16.078 1 98 206 GLU A C 1
ATOM 1549 O O . GLU A 1 206 ? -3.486 -3.643 15 1 98 206 GLU A O 1
ATOM 1554 N N . ARG A 1 207 ? -4.258 -5.172 16.562 1 98.38 207 ARG A N 1
ATOM 1555 C CA . ARG A 1 207 ? -5.559 -5.262 15.898 1 98.38 207 ARG A CA 1
ATOM 1556 C C . ARG A 1 207 ? -6.469 -4.121 16.328 1 98.38 207 ARG A C 1
ATOM 1558 O O . ARG A 1 207 ? -6.504 -3.758 17.516 1 98.38 207 ARG A O 1
ATOM 1565 N N . LEU A 1 208 ? -7.062 -3.521 15.469 1 98.25 208 LEU A N 1
ATOM 1566 C CA . LEU A 1 208 ? -8.023 -2.447 15.688 1 98.25 208 LEU A CA 1
ATOM 1567 C C . LEU A 1 208 ? -9.148 -2.508 14.656 1 98.25 208 LEU A C 1
ATOM 1569 O O . LEU A 1 208 ? -8.891 -2.598 13.453 1 98.25 208 LEU A O 1
ATOM 1573 N N . ASP A 1 209 ? -10.508 -2.432 15.109 1 97.56 209 ASP A N 1
ATOM 1574 C CA . ASP A 1 209 ? -11.625 -2.664 14.211 1 97.56 209 ASP A CA 1
ATOM 1575 C C . ASP A 1 209 ? -11.445 -3.963 13.422 1 97.56 209 ASP A C 1
ATOM 1577 O O . ASP A 1 209 ? -11.266 -5.031 14.016 1 97.56 209 ASP A O 1
ATOM 1581 N N . ASP A 1 210 ? -11.523 -3.887 12.117 1 97.19 210 ASP A N 1
ATOM 1582 C CA . ASP A 1 210 ? -11.391 -5.066 11.273 1 97.19 210 ASP A CA 1
ATOM 1583 C C . ASP A 1 210 ? -10.023 -5.105 10.602 1 97.19 210 ASP A C 1
ATOM 1585 O O . ASP A 1 210 ? -9.812 -5.867 9.656 1 97.19 210 ASP A O 1
ATOM 1589 N N . GLY A 1 211 ? -9.047 -4.242 11.125 1 98.56 211 GLY A N 1
ATOM 1590 C CA . GLY A 1 211 ? -7.734 -4.16 10.492 1 98.56 211 GLY A CA 1
ATOM 1591 C C . GLY A 1 211 ? -6.594 -4.121 11.484 1 98.56 211 GLY A C 1
ATOM 1592 O O . GLY A 1 211 ? -6.688 -4.703 12.57 1 98.56 211 GLY A O 1
ATOM 1593 N N . ALA A 1 212 ? -5.473 -3.701 11.016 1 98.88 212 ALA A N 1
ATOM 1594 C CA . ALA A 1 212 ? -4.254 -3.645 11.82 1 98.88 212 ALA A CA 1
ATOM 1595 C C . ALA A 1 212 ? -3.705 -2.221 11.883 1 98.88 212 ALA A C 1
ATOM 1597 O O . ALA A 1 212 ? -3.693 -1.509 10.883 1 98.88 212 ALA A O 1
ATOM 1598 N N . LEU A 1 213 ? -3.338 -1.809 13.047 1 98.88 213 LEU A N 1
ATOM 1599 C CA . LEU A 1 213 ? -2.656 -0.537 13.258 1 98.88 213 LEU A CA 1
ATOM 1600 C C . LEU A 1 213 ? -1.155 -0.747 13.43 1 98.88 213 LEU A C 1
ATOM 1602 O O . LEU A 1 213 ? -0.723 -1.461 14.336 1 98.88 213 LEU A O 1
ATOM 1606 N N . LEU A 1 214 ? -0.382 -0.186 12.547 1 98.94 214 LEU A N 1
ATOM 1607 C CA . LEU A 1 214 ? 1.075 -0.256 12.578 1 98.94 214 LEU A CA 1
ATOM 1608 C C . LEU A 1 214 ? 1.678 1.105 12.906 1 98.94 214 LEU A C 1
ATOM 1610 O O . LEU A 1 214 ? 1.38 2.1 12.242 1 98.94 214 LEU A O 1
ATOM 1614 N N . ARG A 1 215 ? 2.521 1.193 13.914 1 98.81 215 ARG A N 1
ATOM 1615 C CA . ARG A 1 215 ? 3.197 2.432 14.289 1 98.81 215 ARG A CA 1
ATOM 1616 C C . ARG A 1 215 ? 4.703 2.316 14.086 1 98.81 215 ARG A C 1
ATOM 1618 O O . ARG A 1 215 ? 5.336 1.386 14.594 1 98.81 215 ARG A O 1
ATOM 1625 N N . TRP A 1 216 ? 5.227 3.277 13.367 1 98.88 216 TRP A N 1
ATOM 1626 C CA . TRP A 1 216 ? 6.645 3.291 13.023 1 98.88 216 TRP A CA 1
ATOM 1627 C C . TRP A 1 216 ? 7.301 4.594 13.477 1 98.88 216 TRP A C 1
ATOM 1629 O O . TRP A 1 216 ? 6.668 5.652 13.461 1 98.88 216 TRP A O 1
ATOM 1639 N N . THR A 1 217 ? 8.602 4.543 13.836 1 98.75 217 THR A N 1
ATOM 1640 C CA . THR A 1 217 ? 9.445 5.73 13.875 1 98.75 217 THR A CA 1
ATOM 1641 C C . THR A 1 217 ? 10.352 5.785 12.656 1 98.75 217 THR A C 1
ATOM 1643 O O . THR A 1 217 ? 10.766 4.75 12.133 1 98.75 217 THR A O 1
ATOM 1646 N N . VAL A 1 218 ? 10.602 6.93 12.148 1 98.56 218 VAL A N 1
ATOM 1647 C CA . VAL A 1 218 ? 11.461 7.086 10.977 1 98.56 218 VAL A CA 1
ATOM 1648 C C . VAL A 1 218 ? 12.922 7.172 11.422 1 98.56 218 VAL A C 1
ATOM 1650 O O . VAL A 1 218 ? 13.25 7.906 12.359 1 98.56 218 VAL A O 1
ATOM 1653 N N . ASP A 1 219 ? 13.773 6.391 10.727 1 94.12 219 ASP A N 1
ATOM 1654 C CA . ASP A 1 219 ? 15.195 6.41 11.055 1 94.12 219 ASP A CA 1
ATOM 1655 C C . ASP A 1 219 ? 15.883 7.629 10.438 1 94.12 219 ASP A C 1
ATOM 1657 O O . ASP A 1 219 ? 15.969 7.75 9.211 1 94.12 219 ASP A O 1
ATOM 1661 N N . ARG A 1 220 ? 16.234 8.578 11.148 1 79 220 ARG A N 1
ATOM 1662 C CA . ARG A 1 220 ? 16.859 9.805 10.656 1 79 220 ARG A CA 1
ATOM 1663 C C . ARG A 1 220 ? 18.375 9.742 10.797 1 79 220 ARG A C 1
ATOM 1665 O O . ARG A 1 220 ? 18.891 9.039 11.664 1 79 220 ARG A O 1
ATOM 1672 N N . MET B 1 1 ? -10.242 -25.984 -5.367 1 96.81 1 MET B N 1
ATOM 1673 C CA . MET B 1 1 ? -8.992 -25.25 -5.535 1 96.81 1 MET B CA 1
ATOM 1674 C C . MET B 1 1 ? -8.883 -24.125 -4.512 1 96.81 1 MET B C 1
ATOM 1676 O O . MET B 1 1 ? -9.859 -23.438 -4.23 1 96.81 1 MET B O 1
ATOM 1680 N N . HIS B 1 2 ? -7.797 -24.016 -3.809 1 98.62 2 HIS B N 1
ATOM 1681 C CA . HIS B 1 2 ? -7.512 -23 -2.803 1 98.62 2 HIS B CA 1
ATOM 1682 C C . HIS B 1 2 ? -6.375 -22.078 -3.25 1 98.62 2 HIS B C 1
ATOM 1684 O O . HIS B 1 2 ? -5.273 -22.562 -3.543 1 98.62 2 HIS B O 1
ATOM 1690 N N . VAL B 1 3 ? -6.66 -20.766 -3.361 1 98.88 3 VAL B N 1
ATOM 1691 C CA . VAL B 1 3 ? -5.699 -19.812 -3.891 1 98.88 3 VAL B CA 1
ATOM 1692 C C . VAL B 1 3 ? -5.273 -18.844 -2.787 1 98.88 3 VAL B C 1
ATOM 1694 O O . VAL B 1 3 ? -6.105 -18.109 -2.238 1 98.88 3 VAL B O 1
ATOM 1697 N N . VAL B 1 4 ? -4.016 -18.797 -2.465 1 98.81 4 VAL B N 1
ATOM 1698 C CA . VAL B 1 4 ? -3.445 -17.906 -1.46 1 98.81 4 VAL B CA 1
ATOM 1699 C C . VAL B 1 4 ? -2.516 -16.906 -2.131 1 98.81 4 VAL B C 1
ATOM 1701 O O . VAL B 1 4 ? -1.551 -17.281 -2.797 1 98.81 4 VAL B O 1
ATOM 1704 N N . VAL B 1 5 ? -2.816 -15.664 -1.976 1 98.88 5 VAL B N 1
ATOM 1705 C CA . VAL B 1 5 ? -1.899 -14.609 -2.391 1 98.88 5 VAL B CA 1
ATOM 1706 C C . VAL B 1 5 ? -0.95 -14.273 -1.245 1 98.88 5 VAL B C 1
ATOM 1708 O O . VAL B 1 5 ? -1.385 -14.078 -0.107 1 98.88 5 VAL B O 1
ATOM 1711 N N . ASN B 1 6 ? 0.306 -14.289 -1.517 1 98.81 6 ASN B N 1
ATOM 1712 C CA . ASN B 1 6 ? 1.335 -13.883 -0.568 1 98.81 6 ASN B CA 1
ATOM 1713 C C . ASN B 1 6 ? 2.244 -12.805 -1.159 1 98.81 6 ASN B C 1
ATOM 1715 O O . ASN B 1 6 ? 2.799 -12.984 -2.244 1 98.81 6 ASN B O 1
ATOM 1719 N N . ALA B 1 7 ? 2.424 -11.742 -0.47 1 98.06 7 ALA B N 1
ATOM 1720 C CA . ALA B 1 7 ? 3.275 -10.664 -0.974 1 98.06 7 ALA B CA 1
ATOM 1721 C C . ALA B 1 7 ? 3.943 -9.914 0.173 1 98.06 7 ALA B C 1
ATOM 1723 O O . ALA B 1 7 ? 3.453 -9.93 1.305 1 98.06 7 ALA B O 1
ATOM 1724 N N . ALA B 1 8 ? 5.035 -9.344 -0.124 1 98.19 8 ALA B N 1
ATOM 1725 C CA . ALA B 1 8 ? 5.668 -8.344 0.73 1 98.19 8 ALA B CA 1
ATOM 1726 C C . ALA B 1 8 ? 5.547 -6.945 0.125 1 98.19 8 ALA B C 1
ATOM 1728 O O . ALA B 1 8 ? 5.836 -6.746 -1.058 1 98.19 8 ALA B O 1
ATOM 1729 N N . MET B 1 9 ? 5.062 -6.062 0.887 1 98.38 9 MET B N 1
ATOM 1730 C CA . MET B 1 9 ? 5.023 -4.684 0.417 1 98.38 9 MET B CA 1
ATOM 1731 C C . MET B 1 9 ? 5.66 -3.744 1.436 1 98.38 9 MET B C 1
ATOM 1733 O O . MET B 1 9 ? 5.816 -4.102 2.605 1 98.38 9 MET B O 1
ATOM 1737 N N . SER B 1 10 ? 6.164 -2.605 0.978 1 98.5 10 SER B N 1
ATOM 1738 C CA . SER B 1 10 ? 6.707 -1.568 1.851 1 98.5 10 SER B CA 1
ATOM 1739 C C . SER B 1 10 ? 5.625 -0.984 2.752 1 98.5 10 SER B C 1
ATOM 1741 O O . SER B 1 10 ? 4.441 -1.289 2.59 1 98.5 10 SER B O 1
ATOM 1743 N N . ALA B 1 11 ? 6.035 -0.171 3.699 1 98.81 11 ALA B N 1
ATOM 1744 C CA . ALA B 1 11 ? 5.113 0.433 4.656 1 98.81 11 ALA B CA 1
ATOM 1745 C C . ALA B 1 11 ? 4.043 1.254 3.941 1 98.81 11 ALA B C 1
ATOM 1747 O O . ALA B 1 11 ? 2.938 1.432 4.461 1 98.81 11 ALA B O 1
ATOM 1748 N N . ASP B 1 12 ? 4.402 1.706 2.74 1 98.69 12 ASP B N 1
ATOM 1749 C CA . ASP B 1 12 ? 3.488 2.551 1.976 1 98.69 12 ASP B CA 1
ATOM 1750 C C . ASP B 1 12 ? 2.842 1.769 0.835 1 98.69 12 ASP B C 1
ATOM 1752 O O . ASP B 1 12 ? 2.312 2.359 -0.108 1 98.69 12 ASP B O 1
ATOM 1756 N N . GLY B 1 13 ? 2.928 0.439 0.819 1 98.31 13 GLY B N 1
ATOM 1757 C CA . GLY B 1 13 ? 2.09 -0.412 -0.012 1 98.31 13 GLY B CA 1
ATOM 1758 C C . GLY B 1 13 ? 2.699 -0.706 -1.37 1 98.31 13 GLY B C 1
ATOM 1759 O O . GLY B 1 13 ? 1.989 -1.062 -2.312 1 98.31 13 GLY B O 1
ATOM 1760 N N . LYS B 1 14 ? 4.016 -0.5 -1.488 1 98.25 14 LYS B N 1
ATOM 1761 C CA . LYS B 1 14 ? 4.66 -0.716 -2.779 1 98.25 14 LYS B CA 1
ATOM 1762 C C . LYS B 1 14 ? 5.344 -2.078 -2.83 1 98.25 14 LYS B C 1
ATOM 1764 O O . LYS B 1 14 ? 5.949 -2.512 -1.847 1 98.25 14 LYS B O 1
ATOM 1769 N N . LEU B 1 15 ? 5.316 -2.732 -3.975 1 96.88 15 LEU B N 1
ATOM 1770 C CA . LEU B 1 15 ? 5.957 -4.027 -4.172 1 96.88 15 LEU B CA 1
ATOM 1771 C C . LEU B 1 15 ? 7.398 -3.857 -4.637 1 96.88 15 LEU B C 1
ATOM 1773 O O . LEU B 1 15 ? 8.242 -4.727 -4.398 1 96.88 15 LEU B O 1
ATOM 1777 N N . SER B 1 16 ? 7.641 -2.812 -5.375 1 94.81 16 SER B N 1
ATOM 1778 C CA . SER B 1 16 ? 8.938 -2.484 -5.965 1 94.81 16 SER B CA 1
ATOM 1779 C C . SER B 1 16 ? 9.055 -0.99 -6.246 1 94.81 16 SER B C 1
ATOM 1781 O O . SER B 1 16 ? 8.102 -0.238 -6.031 1 94.81 16 SER B O 1
ATOM 1783 N N . SER B 1 17 ? 10.25 -0.587 -6.676 1 94.38 17 SER B N 1
ATOM 1784 C CA . SER B 1 17 ? 10.453 0.826 -6.977 1 94.38 17 SER B CA 1
ATOM 1785 C C . SER B 1 17 ? 9.75 1.222 -8.273 1 94.38 17 SER B C 1
ATOM 1787 O O . SER B 1 17 ? 9.391 0.361 -9.078 1 94.38 17 SER B O 1
ATOM 1789 N N . HIS B 1 18 ? 9.633 2.48 -8.477 1 93.19 18 HIS B N 1
ATOM 1790 C CA . HIS B 1 18 ? 9.008 3.018 -9.688 1 93.19 18 HIS B CA 1
ATOM 1791 C C . HIS B 1 18 ? 9.812 2.66 -10.93 1 93.19 18 HIS B C 1
ATOM 1793 O O . HIS B 1 18 ? 9.305 2.73 -12.047 1 93.19 18 HIS B O 1
ATOM 1799 N N . ARG B 1 19 ? 11.07 2.279 -10.719 1 89.56 19 ARG B N 1
ATOM 1800 C CA . ARG B 1 19 ? 11.922 1.852 -11.82 1 89.56 19 ARG B CA 1
ATOM 1801 C C . ARG B 1 19 ? 11.812 0.347 -12.047 1 89.56 19 ARG B C 1
ATOM 1803 O O . ARG B 1 19 ? 12.57 -0.225 -12.836 1 89.56 19 ARG B O 1
ATOM 1810 N N . ARG B 1 20 ? 10.945 -0.301 -11.273 1 84.56 20 ARG B N 1
ATOM 1811 C CA . ARG B 1 20 ? 10.688 -1.736 -11.359 1 84.56 20 ARG B CA 1
ATOM 1812 C C . ARG B 1 20 ? 11.945 -2.533 -11.023 1 84.56 20 ARG B C 1
ATOM 1814 O O . ARG B 1 20 ? 12.219 -3.564 -11.641 1 84.56 20 ARG B O 1
ATOM 1821 N N . GLU B 1 21 ? 12.703 -1.91 -10.164 1 86.56 21 GLU B N 1
ATOM 1822 C CA . GLU B 1 21 ? 13.836 -2.623 -9.57 1 86.56 21 GLU B CA 1
ATOM 1823 C C . GLU B 1 21 ? 13.422 -3.35 -8.297 1 86.56 21 GLU B C 1
ATOM 1825 O O . GLU B 1 21 ? 12.695 -2.795 -7.465 1 86.56 21 GLU B O 1
ATOM 1830 N N . GLN B 1 22 ? 13.883 -4.566 -8.273 1 82.81 22 GLN B N 1
ATOM 1831 C CA . GLN B 1 22 ? 13.539 -5.352 -7.09 1 82.81 22 GLN B CA 1
ATOM 1832 C C . GLN B 1 22 ? 14.188 -4.773 -5.836 1 82.81 22 GLN B C 1
ATOM 1834 O O . GLN B 1 22 ? 15.375 -4.449 -5.836 1 82.81 22 GLN B O 1
ATOM 1839 N N . ILE B 1 23 ? 13.375 -4.578 -4.82 1 90 23 ILE B N 1
ATOM 1840 C CA . ILE B 1 23 ? 13.828 -4.09 -3.521 1 90 23 ILE B CA 1
ATOM 1841 C C . ILE B 1 23 ? 13.516 -5.133 -2.447 1 90 23 ILE B C 1
ATOM 1843 O O . ILE B 1 23 ? 12.406 -5.68 -2.404 1 90 23 ILE B O 1
ATOM 1847 N N . ALA B 1 24 ? 14.523 -5.422 -1.644 1 91.69 24 ALA B N 1
ATOM 1848 C CA . ALA B 1 24 ? 14.258 -6.312 -0.517 1 91.69 24 ALA B CA 1
ATOM 1849 C C . ALA B 1 24 ? 13.344 -5.645 0.507 1 91.69 24 ALA B C 1
ATOM 1851 O O . ALA B 1 24 ? 13.695 -4.605 1.073 1 91.69 24 ALA B O 1
ATOM 1852 N N . ILE B 1 25 ? 12.273 -6.199 0.713 1 95.62 25 ILE B N 1
ATOM 1853 C CA . ILE B 1 25 ? 11.289 -5.609 1.613 1 95.62 25 ILE B CA 1
ATOM 1854 C C . ILE B 1 25 ? 11.242 -6.395 2.92 1 95.62 25 ILE B C 1
ATOM 1856 O O . ILE B 1 25 ? 11.125 -5.812 4 1 95.62 25 ILE B O 1
ATOM 1860 N N . SER B 1 26 ? 11.352 -7.715 2.881 1 95.25 26 SER B N 1
ATOM 1861 C CA . SER B 1 26 ? 11.266 -8.555 4.074 1 95.25 26 SER B CA 1
ATOM 1862 C C . SER B 1 26 ? 12.633 -9.117 4.445 1 95.25 26 SER B C 1
ATOM 1864 O O . SER B 1 26 ? 13.648 -8.734 3.869 1 95.25 26 SER B O 1
ATOM 1866 N N . GLY B 1 27 ? 12.664 -9.875 5.605 1 96 27 GLY B N 1
ATOM 1867 C CA . GLY B 1 27 ? 13.906 -10.43 6.117 1 96 27 GLY B CA 1
ATOM 1868 C C . GLY B 1 27 ? 13.93 -11.945 6.117 1 96 27 GLY B C 1
ATOM 1869 O O . GLY B 1 27 ? 13.078 -12.586 5.496 1 96 27 GLY B O 1
ATOM 1870 N N . GLU B 1 28 ? 14.906 -12.492 6.777 1 97.38 28 GLU B N 1
ATOM 1871 C CA . GLU B 1 28 ? 15.211 -13.922 6.742 1 97.38 28 GLU B CA 1
ATOM 1872 C C . GLU B 1 28 ? 14.047 -14.75 7.262 1 97.38 28 GLU B C 1
ATOM 1874 O O . GLU B 1 28 ? 13.734 -15.812 6.711 1 97.38 28 GLU B O 1
ATOM 1879 N N . GLU B 1 29 ? 13.414 -14.297 8.312 1 98.25 29 GLU B N 1
ATOM 1880 C CA . GLU B 1 29 ? 12.312 -15.062 8.891 1 98.25 29 GLU B CA 1
ATOM 1881 C C . GLU B 1 29 ? 11.133 -15.141 7.914 1 98.25 29 GLU B C 1
ATOM 1883 O O . GLU B 1 29 ? 10.508 -16.188 7.777 1 98.25 29 GLU B O 1
ATOM 1888 N N . ASP B 1 30 ? 10.828 -14.047 7.324 1 98.25 30 ASP B N 1
ATOM 1889 C CA . ASP B 1 30 ? 9.75 -14.055 6.344 1 98.25 30 ASP B CA 1
ATOM 1890 C C . ASP B 1 30 ? 10.125 -14.883 5.117 1 98.25 30 ASP B C 1
ATOM 1892 O O . ASP B 1 30 ? 9.273 -15.555 4.531 1 98.25 30 ASP B O 1
ATOM 1896 N N . PHE B 1 31 ? 11.367 -14.805 4.711 1 97.56 31 PHE B N 1
ATOM 1897 C CA . PHE B 1 31 ? 11.82 -15.641 3.607 1 97.56 31 PHE B CA 1
ATOM 1898 C C . PHE B 1 31 ? 11.586 -17.109 3.914 1 97.56 31 PHE B C 1
ATOM 1900 O O . PHE B 1 31 ? 11.125 -17.859 3.053 1 97.56 31 PHE B O 1
ATOM 1907 N N . ALA B 1 32 ? 11.914 -17.5 5.105 1 98.31 32 ALA B N 1
ATOM 1908 C CA . ALA B 1 32 ? 11.711 -18.891 5.52 1 98.31 32 ALA B CA 1
ATOM 1909 C C . ALA B 1 32 ? 10.227 -19.234 5.52 1 98.31 32 ALA B C 1
ATOM 1911 O O . ALA B 1 32 ? 9.836 -20.328 5.09 1 98.31 32 ALA B O 1
ATOM 1912 N N . ARG B 1 33 ? 9.398 -18.344 6.023 1 98.38 33 ARG B N 1
ATOM 1913 C CA . ARG B 1 33 ? 7.949 -18.531 6.035 1 98.38 33 ARG B CA 1
ATOM 1914 C C . ARG B 1 33 ? 7.41 -18.734 4.621 1 98.38 33 ARG B C 1
ATOM 1916 O O . ARG B 1 33 ? 6.605 -19.625 4.375 1 98.38 33 ARG B O 1
ATOM 1923 N N . VAL B 1 34 ? 7.824 -17.859 3.717 1 98.5 34 VAL B N 1
ATOM 1924 C CA . VAL B 1 34 ? 7.375 -17.922 2.33 1 98.5 34 VAL B CA 1
ATOM 1925 C C . VAL B 1 34 ? 7.832 -19.219 1.691 1 98.5 34 VAL B C 1
ATOM 1927 O O . VAL B 1 34 ? 7.09 -19.844 0.923 1 98.5 34 VAL B O 1
ATOM 1930 N N . ASP B 1 35 ? 9.047 -19.656 2.006 1 98.62 35 ASP B N 1
ATOM 1931 C CA . ASP B 1 35 ? 9.57 -20.906 1.479 1 98.62 35 ASP B CA 1
ATOM 1932 C C . ASP B 1 35 ? 8.727 -22.094 1.957 1 98.62 35 ASP B C 1
ATOM 1934 O O . ASP B 1 35 ? 8.469 -23.016 1.191 1 98.62 35 ASP B O 1
ATOM 1938 N N . ARG B 1 36 ? 8.336 -22.094 3.189 1 98.62 36 ARG B N 1
ATOM 1939 C CA . ARG B 1 36 ? 7.453 -23.125 3.709 1 98.62 36 ARG B CA 1
ATOM 1940 C C . ARG B 1 36 ? 6.113 -23.125 2.986 1 98.62 36 ARG B C 1
ATOM 1942 O O . ARG B 1 36 ? 5.57 -24.188 2.658 1 98.62 36 ARG B O 1
ATOM 1949 N N . LEU B 1 37 ? 5.598 -21.922 2.768 1 98.5 37 LEU B N 1
ATOM 1950 C CA . LEU B 1 37 ? 4.344 -21.781 2.035 1 98.5 37 LEU B CA 1
ATOM 1951 C C . LEU B 1 37 ? 4.469 -22.359 0.63 1 98.5 37 LEU B C 1
ATOM 1953 O O . LEU B 1 37 ? 3.564 -23.047 0.153 1 98.5 37 LEU B O 1
ATOM 1957 N N . ARG B 1 38 ? 5.574 -22.031 -0.003 1 98.56 38 ARG B N 1
ATOM 1958 C CA . ARG B 1 38 ? 5.852 -22.594 -1.322 1 98.56 38 ARG B CA 1
ATOM 1959 C C . ARG B 1 38 ? 5.887 -24.125 -1.276 1 98.56 38 ARG B C 1
ATOM 1961 O O . ARG B 1 38 ? 5.266 -24.781 -2.107 1 98.56 38 ARG B O 1
ATOM 1968 N N . ALA B 1 39 ? 6.566 -24.625 -0.332 1 98.62 39 ALA B N 1
ATOM 1969 C CA . ALA B 1 39 ? 6.711 -26.062 -0.197 1 98.62 39 ALA B CA 1
ATOM 1970 C C . ALA B 1 39 ? 5.359 -26.734 0.034 1 98.62 39 ALA B C 1
ATOM 1972 O O . ALA B 1 39 ? 5.145 -27.875 -0.374 1 98.62 39 ALA B O 1
ATOM 1973 N N . ASP B 1 40 ? 4.48 -26.031 0.643 1 98.06 40 ASP B N 1
ATOM 1974 C CA . ASP B 1 40 ? 3.178 -26.578 0.991 1 98.06 40 ASP B CA 1
ATOM 1975 C C . ASP B 1 40 ? 2.178 -26.391 -0.149 1 98.06 40 ASP B C 1
ATOM 1977 O O . ASP B 1 40 ? 1.023 -26.812 -0.044 1 98.06 40 ASP B O 1
ATOM 1981 N N . SER B 1 41 ? 2.566 -25.828 -1.234 1 98.69 41 SER B N 1
ATOM 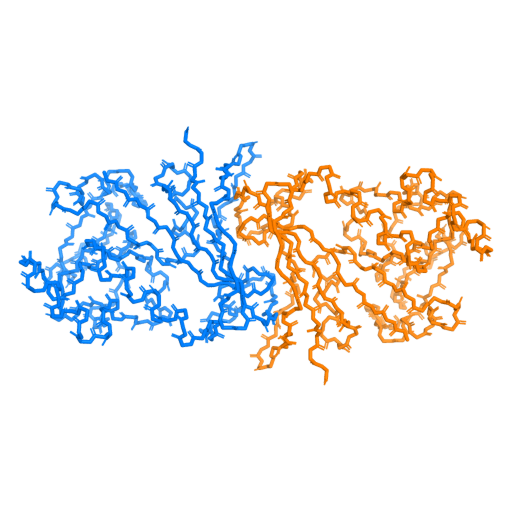1982 C CA . SER B 1 41 ? 1.688 -25.547 -2.365 1 98.69 41 SER B CA 1
ATOM 1983 C C . SER B 1 41 ? 1.914 -26.531 -3.502 1 98.69 41 SER B C 1
ATOM 1985 O O . SER B 1 41 ? 2.99 -27.125 -3.615 1 98.69 41 SER B O 1
ATOM 1987 N N . ASP B 1 42 ? 0.856 -26.75 -4.273 1 98.69 42 ASP B N 1
ATOM 1988 C CA . ASP B 1 42 ? 0.99 -27.547 -5.48 1 98.69 42 ASP B CA 1
ATOM 1989 C C . ASP B 1 42 ? 1.65 -26.75 -6.602 1 98.69 42 ASP B C 1
ATOM 1991 O O . ASP B 1 42 ? 2.311 -27.328 -7.473 1 98.69 42 ASP B O 1
ATOM 1995 N N . ALA B 1 43 ? 1.473 -25.406 -6.57 1 98.88 43 ALA B N 1
ATOM 1996 C CA . ALA B 1 43 ? 2.051 -24.562 -7.605 1 98.88 43 ALA B CA 1
ATOM 1997 C C . ALA B 1 43 ? 2.277 -23.141 -7.086 1 98.88 43 ALA B C 1
ATOM 1999 O O . ALA B 1 43 ? 1.585 -22.688 -6.168 1 98.88 43 ALA B O 1
ATOM 2000 N N . VAL B 1 44 ? 3.232 -22.484 -7.633 1 98.88 44 VAL B N 1
ATOM 2001 C CA . VAL B 1 44 ? 3.49 -21.062 -7.445 1 98.88 44 VAL B CA 1
ATOM 2002 C C . VAL B 1 44 ? 3.15 -20.312 -8.727 1 98.88 44 VAL B C 1
ATOM 2004 O O . VAL B 1 44 ? 3.592 -20.688 -9.812 1 98.88 44 VAL B O 1
ATOM 2007 N N . VAL B 1 45 ? 2.363 -19.266 -8.609 1 98.94 45 VAL B N 1
ATOM 2008 C CA . VAL B 1 45 ? 1.814 -18.562 -9.766 1 98.94 45 VAL B CA 1
ATOM 2009 C C . VAL B 1 45 ? 2.352 -17.125 -9.805 1 98.94 45 VAL B C 1
ATOM 2011 O O . VAL B 1 45 ? 2.354 -16.438 -8.789 1 98.94 45 VAL B O 1
ATOM 2014 N N . VAL B 1 46 ? 2.838 -16.672 -10.961 1 98.75 46 VAL B N 1
ATOM 2015 C CA . VAL B 1 46 ? 3.232 -15.281 -11.172 1 98.75 46 VAL B CA 1
ATOM 2016 C C . VAL B 1 46 ? 2.723 -14.805 -12.531 1 98.75 46 VAL B C 1
ATOM 2018 O O . VAL B 1 46 ? 2.338 -15.609 -13.375 1 98.75 46 VAL B O 1
ATOM 2021 N N . GLY B 1 47 ? 2.654 -13.531 -12.672 1 98.44 47 GLY B N 1
ATOM 2022 C CA . GLY B 1 47 ? 2.438 -12.945 -13.984 1 98.44 47 GLY B CA 1
ATOM 2023 C C . GLY B 1 47 ? 3.719 -12.773 -14.781 1 98.44 47 GLY B C 1
ATOM 2024 O O . GLY B 1 47 ? 4.809 -12.711 -14.203 1 98.44 47 GLY B O 1
ATOM 2025 N N . VAL B 1 48 ? 3.57 -12.586 -16.047 1 98.25 48 VAL B N 1
ATOM 2026 C CA . VAL B 1 48 ? 4.723 -12.484 -16.938 1 98.25 48 VAL B CA 1
ATOM 2027 C C . VAL B 1 48 ? 5.543 -11.242 -16.594 1 98.25 48 VAL B C 1
ATOM 2029 O O . VAL B 1 48 ? 6.766 -11.242 -16.734 1 98.25 48 VAL B O 1
ATOM 2032 N N . GLY B 1 49 ? 4.84 -10.211 -16.141 1 95.19 49 GLY B N 1
ATOM 2033 C CA . GLY B 1 49 ? 5.582 -9.023 -15.734 1 95.19 49 GLY B CA 1
ATOM 2034 C C . GLY B 1 49 ? 6.645 -9.32 -14.695 1 95.19 49 GLY B C 1
ATOM 2035 O O . GLY B 1 49 ? 7.742 -8.758 -14.742 1 95.19 49 GLY B O 1
ATOM 2036 N N . THR B 1 50 ? 6.344 -10.117 -13.719 1 95.62 50 THR B N 1
ATOM 2037 C CA . THR B 1 50 ? 7.281 -10.516 -12.672 1 95.62 50 THR B CA 1
ATOM 2038 C C . THR B 1 50 ? 8.43 -11.328 -13.258 1 95.62 50 THR B C 1
ATOM 2040 O O . THR B 1 50 ? 9.586 -11.156 -12.867 1 95.62 50 THR B O 1
ATOM 2043 N N . VAL B 1 51 ? 8.164 -12.234 -14.18 1 97.31 51 VAL B N 1
ATOM 2044 C CA . VAL B 1 51 ? 9.195 -13.031 -14.836 1 97.31 51 VAL B CA 1
ATOM 2045 C C . VAL B 1 51 ? 10.18 -12.109 -15.562 1 97.31 51 VAL B C 1
ATOM 2047 O O . VAL B 1 51 ? 11.391 -12.273 -15.445 1 97.31 51 VAL B O 1
ATOM 2050 N N . LEU B 1 52 ? 9.648 -11.164 -16.328 1 96.06 52 LEU B N 1
ATOM 2051 C CA . LEU B 1 52 ? 10.469 -10.25 -17.109 1 96.06 52 LEU B CA 1
ATOM 2052 C C . LEU B 1 52 ? 11.336 -9.375 -16.203 1 96.06 52 LEU B C 1
ATOM 2054 O O . LEU B 1 52 ? 12.484 -9.086 -16.531 1 96.06 52 LEU B O 1
ATOM 2058 N N . ALA B 1 53 ? 10.781 -9.047 -15.086 1 92.44 53 ALA B N 1
ATOM 2059 C CA . ALA B 1 53 ? 11.469 -8.109 -14.203 1 92.44 53 ALA B CA 1
ATOM 2060 C C . ALA B 1 53 ? 12.484 -8.828 -13.32 1 92.44 53 ALA B C 1
ATOM 2062 O O . ALA B 1 53 ? 13.57 -8.305 -13.07 1 92.44 53 ALA B O 1
ATOM 2063 N N . ASP B 1 54 ? 12.219 -10.055 -12.836 1 93.75 54 ASP B N 1
ATOM 2064 C CA . ASP B 1 54 ? 12.992 -10.648 -11.758 1 93.75 54 ASP B CA 1
ATOM 2065 C C . ASP B 1 54 ? 13.664 -11.945 -12.211 1 93.75 54 ASP B C 1
ATOM 2067 O O . ASP B 1 54 ? 14.555 -12.453 -11.531 1 93.75 54 ASP B O 1
ATOM 2071 N N . ASP B 1 55 ? 13.227 -12.562 -13.273 1 97.12 55 ASP B N 1
ATOM 2072 C CA . ASP B 1 55 ? 13.688 -13.859 -13.766 1 97.12 55 ASP B CA 1
ATOM 2073 C C . ASP B 1 55 ? 13.773 -14.875 -12.633 1 97.12 55 ASP B C 1
ATOM 2075 O O . ASP B 1 55 ? 14.82 -15.492 -12.422 1 97.12 55 ASP B O 1
ATOM 2079 N N . PRO B 1 56 ? 12.656 -15.117 -11.953 1 97.06 56 PRO B N 1
ATOM 2080 C CA . PRO B 1 56 ? 12.68 -15.977 -10.766 1 97.06 56 PRO B CA 1
ATOM 2081 C C . PRO B 1 56 ? 12.727 -17.469 -11.109 1 97.06 56 PRO B C 1
ATOM 2083 O O . PRO B 1 56 ? 12.227 -17.875 -12.156 1 97.06 56 PRO B O 1
ATOM 2086 N N . HIS B 1 57 ? 13.234 -18.297 -10.266 1 97.56 57 HIS B N 1
ATOM 2087 C CA . HIS B 1 57 ? 13.219 -19.75 -10.414 1 97.56 57 HIS B CA 1
ATOM 2088 C C . HIS B 1 57 ? 11.922 -20.344 -9.867 1 97.56 57 HIS B C 1
ATOM 2090 O O . HIS B 1 57 ? 11.477 -21.391 -10.328 1 97.56 57 HIS B O 1
ATOM 2096 N N . LEU B 1 58 ? 11.32 -19.703 -8.82 1 98.06 58 LEU B N 1
ATOM 2097 C CA . LEU B 1 58 ? 10.078 -20.094 -8.172 1 98.06 58 LEU B CA 1
ATOM 2098 C C . LEU B 1 58 ? 10.18 -21.516 -7.613 1 98.06 58 LEU B C 1
ATOM 2100 O O . LEU B 1 58 ? 9.266 -22.312 -7.77 1 98.06 58 LEU B O 1
ATOM 2104 N N . THR B 1 59 ? 11.328 -21.828 -7.023 1 98.25 59 THR B N 1
ATOM 2105 C CA . THR B 1 59 ? 11.562 -23.125 -6.398 1 98.25 59 THR B CA 1
ATOM 2106 C C . THR B 1 59 ? 11.703 -22.984 -4.887 1 98.25 59 THR B C 1
ATOM 2108 O O . THR B 1 59 ? 11.852 -21.875 -4.375 1 98.25 59 THR B O 1
ATOM 2111 N N . VAL B 1 60 ? 11.508 -24.125 -4.215 1 98.56 60 VAL B N 1
ATOM 2112 C CA . VAL B 1 60 ? 11.805 -24.188 -2.785 1 98.56 60 VAL B CA 1
ATOM 2113 C C . VAL B 1 60 ? 13.312 -24.078 -2.566 1 98.56 60 VAL B C 1
ATOM 2115 O O . VAL B 1 60 ? 14.094 -24.766 -3.229 1 98.56 60 VAL B O 1
ATOM 2118 N N . LYS B 1 61 ? 13.742 -23.266 -1.689 1 97.56 61 LYS B N 1
ATOM 2119 C CA . LYS B 1 61 ? 15.164 -23 -1.501 1 97.56 61 LYS B CA 1
ATOM 2120 C C . LYS B 1 61 ? 15.766 -23.922 -0.443 1 97.56 61 LYS B C 1
ATOM 2122 O O . LYS B 1 61 ? 16.906 -24.391 -0.582 1 97.56 61 LYS B O 1
ATOM 2127 N N . ASP B 1 62 ? 15.023 -24.156 0.59 1 97.62 62 ASP B N 1
ATOM 2128 C CA . ASP B 1 62 ? 15.484 -25.016 1.673 1 97.62 62 ASP B CA 1
ATOM 2129 C C . ASP B 1 62 ? 15.422 -26.484 1.27 1 97.62 62 ASP B C 1
ATOM 2131 O O . ASP B 1 62 ? 14.336 -27.031 1.047 1 97.62 62 ASP B O 1
ATOM 2135 N N . GLU B 1 63 ? 16.453 -27.141 1.347 1 97.38 63 GLU B N 1
ATOM 2136 C CA . GLU B 1 63 ? 16.547 -28.531 0.913 1 97.38 63 GLU B CA 1
ATOM 2137 C C . GLU B 1 63 ? 15.703 -29.438 1.811 1 97.38 63 GLU B C 1
ATOM 2139 O O . GLU B 1 63 ? 15.172 -30.453 1.354 1 97.38 63 GLU B O 1
ATOM 2144 N N . ARG B 1 64 ? 15.734 -29.203 3.086 1 97.25 64 ARG B N 1
ATOM 2145 C CA . ARG B 1 64 ? 14.953 -30.016 4.008 1 97.25 64 ARG B CA 1
ATOM 2146 C C . ARG B 1 64 ? 13.477 -30 3.635 1 97.25 64 ARG B C 1
ATOM 2148 O O . ARG B 1 64 ? 12.789 -31.016 3.756 1 97.25 64 ARG B O 1
ATOM 2155 N N . LEU B 1 65 ? 12.961 -28.812 3.123 1 98.5 65 LEU B N 1
ATOM 2156 C CA . LEU B 1 65 ? 11.57 -28.672 2.703 1 98.5 65 LEU B CA 1
ATOM 2157 C C . LEU B 1 65 ? 11.312 -29.438 1.408 1 98.5 65 LEU B C 1
ATOM 2159 O O . LEU B 1 65 ? 10.297 -30.125 1.275 1 98.5 65 LEU B O 1
ATOM 2163 N N . SER B 1 66 ? 12.242 -29.312 0.495 1 97.56 66 SER B N 1
ATOM 2164 C CA . SER B 1 66 ? 12.094 -30.031 -0.768 1 97.56 66 SER B CA 1
ATOM 2165 C C . SER B 1 66 ? 12.164 -31.547 -0.56 1 97.56 66 SER B C 1
ATOM 2167 O O . SER B 1 66 ? 11.445 -32.281 -1.215 1 97.56 66 SER B O 1
ATOM 2169 N N . ASP B 1 67 ? 12.977 -32 0.38 1 97.75 67 ASP B N 1
ATOM 2170 C CA . ASP B 1 67 ? 13.07 -33.406 0.71 1 97.75 67 ASP B CA 1
ATOM 2171 C C . ASP B 1 67 ? 11.766 -33.938 1.318 1 97.75 67 ASP B C 1
ATOM 2173 O O . ASP B 1 67 ? 11.344 -35.031 1.034 1 97.75 67 ASP B O 1
ATOM 2177 N N . ARG B 1 68 ? 11.219 -33.125 2.143 1 97.88 68 ARG B N 1
ATOM 2178 C CA . ARG B 1 68 ? 9.961 -33.5 2.768 1 97.88 68 ARG B CA 1
ATOM 2179 C C . ARG B 1 68 ? 8.859 -33.688 1.724 1 97.88 68 ARG B C 1
ATOM 2181 O O . ARG B 1 68 ? 7.988 -34.531 1.87 1 97.88 68 ARG B O 1
ATOM 2188 N N . ARG B 1 69 ? 8.836 -32.844 0.724 1 97.81 69 ARG B N 1
ATOM 2189 C CA . ARG B 1 69 ? 7.898 -33.031 -0.385 1 97.81 69 ARG B CA 1
ATOM 2190 C C . ARG B 1 69 ? 8.086 -34.406 -1.045 1 97.81 69 ARG B C 1
ATOM 2192 O O . ARG B 1 69 ? 7.113 -35.125 -1.258 1 97.81 69 ARG B O 1
ATOM 2199 N N . LEU B 1 70 ? 9.312 -34.75 -1.283 1 97.44 70 LEU B N 1
ATOM 2200 C CA . LEU B 1 70 ? 9.625 -36.031 -1.905 1 97.44 70 LEU B CA 1
ATOM 2201 C C . LEU B 1 70 ? 9.148 -37.188 -1.032 1 97.44 70 LEU B C 1
ATOM 2203 O O . LEU B 1 70 ? 8.609 -38.188 -1.54 1 97.44 70 LEU B O 1
ATOM 2207 N N . GLU B 1 71 ? 9.328 -37 0.199 1 97.69 71 GLU B N 1
ATOM 2208 C CA . GLU B 1 71 ? 8.922 -38.031 1.153 1 97.69 71 GLU B CA 1
ATOM 2209 C C . GLU B 1 71 ? 7.406 -38.219 1.143 1 97.69 71 GLU B C 1
ATOM 2211 O O . GLU B 1 71 ? 6.914 -39.344 1.421 1 97.69 71 GLU B O 1
ATOM 2216 N N . ARG B 1 72 ? 6.699 -37.188 0.856 1 96.75 72 ARG B N 1
ATOM 2217 C CA . ARG B 1 72 ? 5.246 -37.25 0.792 1 96.75 72 ARG B CA 1
ATOM 2218 C C . ARG B 1 72 ? 4.777 -37.75 -0.575 1 96.75 72 ARG B C 1
ATOM 2220 O O . ARG B 1 72 ? 3.578 -37.75 -0.861 1 96.75 72 ARG B O 1
ATOM 2227 N N . GLY B 1 73 ? 5.742 -38.031 -1.438 1 96.62 73 GLY B N 1
ATOM 2228 C CA . GLY B 1 73 ? 5.414 -38.531 -2.756 1 96.62 73 GLY B CA 1
ATOM 2229 C C . GLY B 1 73 ? 5.117 -37.438 -3.768 1 96.62 73 GLY B C 1
ATOM 2230 O O . GLY B 1 73 ? 4.52 -37.719 -4.812 1 96.62 73 GLY B O 1
ATOM 2231 N N . GLU B 1 74 ? 5.52 -36.219 -3.373 1 97 74 GLU B N 1
ATOM 2232 C CA . GLU B 1 74 ? 5.316 -35.094 -4.262 1 97 74 GLU B CA 1
ATOM 2233 C C . GLU B 1 74 ? 6.59 -34.75 -5.043 1 97 74 GLU B C 1
ATOM 2235 O O . GLU B 1 74 ? 7.641 -35.344 -4.801 1 97 74 GLU B O 1
ATOM 2240 N N . SER B 1 75 ? 6.461 -33.938 -6.039 1 97.25 75 SER B N 1
ATOM 2241 C CA . SER B 1 75 ? 7.645 -33.406 -6.719 1 97.25 75 SER B CA 1
ATOM 2242 C C . SER B 1 75 ? 8.508 -32.594 -5.77 1 97.25 75 SER B C 1
ATOM 2244 O O . SER B 1 75 ? 8.008 -32 -4.809 1 97.25 75 SER B O 1
ATOM 2246 N N . LYS B 1 76 ? 9.812 -32.562 -6.09 1 97.88 76 LYS B N 1
ATOM 2247 C CA . LYS B 1 76 ? 10.773 -31.844 -5.262 1 97.88 76 LYS B CA 1
ATOM 2248 C C . LYS B 1 76 ? 10.359 -30.391 -5.078 1 97.88 76 LYS B C 1
ATOM 2250 O O . LYS B 1 76 ? 10.531 -29.812 -4 1 97.88 76 LYS B O 1
ATOM 2255 N N . HIS B 1 77 ? 9.906 -29.766 -6.074 1 98.62 77 HIS B N 1
ATOM 2256 C CA . HIS B 1 77 ? 9.398 -28.391 -6.086 1 98.62 77 HIS B CA 1
ATOM 2257 C C . HIS B 1 77 ? 7.957 -28.344 -6.578 1 98.62 77 HIS B C 1
ATOM 2259 O O . HIS B 1 77 ? 7.527 -29.203 -7.34 1 98.62 77 HIS B O 1
ATOM 2265 N N . PRO B 1 78 ? 7.137 -27.312 -6.066 1 98.75 78 PRO B N 1
ATOM 2266 C CA . PRO B 1 78 ? 5.828 -27.094 -6.688 1 98.75 78 PRO B CA 1
ATOM 2267 C C . PRO B 1 78 ? 5.93 -26.781 -8.18 1 98.75 78 PRO B C 1
ATOM 2269 O O . PRO B 1 78 ? 6.98 -26.344 -8.656 1 98.75 78 PRO B O 1
ATOM 2272 N N . ALA B 1 79 ? 4.828 -27.047 -8.867 1 98.81 79 ALA B N 1
ATOM 2273 C CA . ALA B 1 79 ? 4.766 -26.562 -10.242 1 98.81 79 ALA B CA 1
ATOM 2274 C C . ALA B 1 79 ? 4.852 -25.031 -10.297 1 98.81 79 ALA B C 1
ATOM 2276 O O . ALA B 1 79 ? 4.629 -24.359 -9.289 1 98.81 79 ALA B O 1
ATOM 2277 N N . ARG B 1 80 ? 5.277 -24.562 -11.398 1 98.88 80 ARG B N 1
ATOM 2278 C CA . ARG B 1 80 ? 5.332 -23.125 -11.656 1 98.88 80 ARG B CA 1
ATOM 2279 C C . ARG B 1 80 ? 4.305 -22.719 -12.711 1 98.88 80 ARG B C 1
ATOM 2281 O O . ARG B 1 80 ? 4.098 -23.438 -13.688 1 98.88 80 ARG B O 1
ATOM 2288 N N . VAL B 1 81 ? 3.582 -21.656 -12.43 1 98.94 81 VAL B N 1
ATOM 2289 C CA . VAL B 1 81 ? 2.578 -21.172 -13.367 1 98.94 81 VAL B CA 1
ATOM 2290 C C . VAL B 1 81 ? 2.871 -19.719 -13.734 1 98.94 81 VAL B C 1
ATOM 2292 O O . VAL B 1 81 ? 3.01 -18.875 -12.852 1 98.94 81 VAL B O 1
ATOM 2295 N N . VAL B 1 82 ? 3.01 -19.438 -15.016 1 98.94 82 VAL B N 1
ATOM 2296 C CA . VAL B 1 82 ? 3.154 -18.062 -15.516 1 98.94 82 VAL B CA 1
ATOM 2297 C C . VAL B 1 82 ? 1.913 -17.672 -16.312 1 98.94 82 VAL B C 1
ATOM 2299 O O . VAL B 1 82 ? 1.572 -18.328 -17.297 1 98.94 82 VAL B O 1
ATOM 2302 N N . VAL B 1 83 ? 1.212 -16.719 -15.875 1 98.94 83 VAL B N 1
ATOM 2303 C CA . VAL B 1 83 ? 0.114 -16.156 -16.656 1 98.94 83 VAL B CA 1
ATOM 2304 C C . VAL B 1 83 ? 0.657 -15.133 -17.641 1 98.94 83 VAL B C 1
ATOM 2306 O O . VAL B 1 83 ? 1.172 -14.086 -17.25 1 98.94 83 VAL B O 1
ATOM 2309 N N . ASP B 1 84 ? 0.51 -15.391 -18.859 1 98.81 84 ASP B N 1
ATOM 2310 C CA . ASP B 1 84 ? 1.159 -14.641 -19.938 1 98.81 84 ASP B CA 1
ATOM 2311 C C . ASP B 1 84 ? 0.288 -14.617 -21.188 1 98.81 84 ASP B C 1
ATOM 2313 O O . ASP B 1 84 ? 0.468 -15.43 -22.094 1 98.81 84 ASP B O 1
ATOM 2317 N N . SER B 1 85 ? -0.503 -13.57 -21.312 1 98.56 85 SER B N 1
ATOM 2318 C CA . SER B 1 85 ? -1.562 -13.531 -22.312 1 98.56 85 SER B CA 1
ATOM 2319 C C . SER B 1 85 ? -0.993 -13.633 -23.719 1 98.56 85 SER B C 1
ATOM 2321 O O . SER B 1 85 ? -1.618 -14.219 -24.609 1 98.56 85 SER B O 1
ATOM 2323 N N . THR B 1 86 ? 0.204 -13.148 -23.984 1 98.19 86 THR B N 1
ATOM 2324 C CA . THR B 1 86 ? 0.648 -13.039 -25.359 1 98.19 86 THR B CA 1
ATOM 2325 C C . THR B 1 86 ? 2.006 -13.711 -25.547 1 98.19 86 THR B C 1
ATOM 2327 O O . THR B 1 86 ? 2.756 -13.359 -26.469 1 98.19 86 THR B O 1
ATOM 2330 N N . ALA B 1 87 ? 2.441 -14.57 -24.609 1 98.31 87 ALA B N 1
ATOM 2331 C CA . ALA B 1 87 ? 3.629 -15.414 -24.719 1 98.31 87 ALA B CA 1
ATOM 2332 C C . ALA B 1 87 ? 4.902 -14.57 -24.734 1 98.31 87 ALA B C 1
ATOM 2334 O O . ALA B 1 87 ? 5.766 -14.758 -25.594 1 98.31 87 ALA B O 1
ATOM 2335 N N . ARG B 1 88 ? 5.012 -13.75 -23.828 1 98.12 88 ARG B N 1
ATOM 2336 C CA . ARG B 1 88 ? 6.172 -12.875 -23.719 1 98.12 88 ARG B CA 1
ATOM 2337 C C . ARG B 1 88 ? 7.277 -13.523 -22.891 1 98.12 88 ARG B C 1
ATOM 2339 O O . ARG B 1 88 ? 8.398 -13.008 -22.828 1 98.12 88 ARG B O 1
ATOM 2346 N N . THR B 1 89 ? 7.035 -14.656 -22.219 1 98.69 89 THR B N 1
ATOM 2347 C CA . THR B 1 89 ? 8.031 -15.336 -21.391 1 98.69 89 THR B CA 1
ATOM 2348 C C . THR B 1 89 ? 9.242 -15.734 -22.234 1 98.69 89 THR B C 1
ATOM 2350 O O . THR B 1 89 ? 9.109 -16.469 -23.219 1 98.69 89 THR B O 1
ATOM 2353 N N . PRO B 1 90 ? 10.414 -15.297 -21.844 1 98.38 90 PRO B N 1
ATOM 2354 C CA . PRO B 1 90 ? 11.602 -15.719 -22.594 1 98.38 90 PRO B CA 1
ATOM 2355 C C . PRO B 1 90 ? 11.844 -17.219 -22.5 1 98.38 90 PRO B C 1
ATOM 2357 O O . PRO B 1 90 ? 11.641 -17.828 -21.453 1 98.38 90 PRO B O 1
ATOM 2360 N N . THR B 1 91 ? 12.359 -17.781 -23.594 1 97.38 91 THR B N 1
ATOM 2361 C CA . THR B 1 91 ? 12.555 -19.219 -23.641 1 97.38 91 THR B CA 1
ATOM 2362 C C . THR B 1 91 ? 13.734 -19.641 -22.75 1 97.38 91 THR B C 1
ATOM 2364 O O . THR B 1 91 ? 13.898 -20.812 -22.453 1 97.38 91 THR B O 1
ATOM 2367 N N . ASP B 1 92 ? 14.586 -18.672 -22.375 1 97.81 92 ASP B N 1
ATOM 2368 C CA . ASP B 1 92 ? 15.719 -18.984 -21.5 1 97.81 92 ASP B CA 1
ATOM 2369 C C . ASP B 1 92 ? 15.445 -18.516 -20.062 1 97.81 92 ASP B C 1
ATOM 2371 O O . ASP B 1 92 ? 16.359 -18.422 -19.25 1 97.81 92 ASP B O 1
ATOM 2375 N N . ALA B 1 93 ? 14.211 -18.156 -19.797 1 98.62 93 ALA B N 1
ATOM 2376 C CA . ALA B 1 93 ? 13.844 -17.75 -18.438 1 98.62 93 ALA B CA 1
ATOM 2377 C C . ALA B 1 93 ? 14.141 -18.859 -17.438 1 98.62 93 ALA B C 1
ATOM 2379 O O . ALA B 1 93 ? 13.945 -20.031 -17.734 1 98.62 93 ALA B O 1
ATOM 2380 N N . ALA B 1 94 ? 14.508 -18.5 -16.203 1 98.62 94 ALA B N 1
ATOM 2381 C CA . ALA B 1 94 ? 14.836 -19.453 -15.133 1 98.62 94 ALA B CA 1
ATOM 2382 C C . ALA B 1 94 ? 13.641 -20.344 -14.805 1 98.62 94 ALA B C 1
ATOM 2384 O O . ALA B 1 94 ? 13.812 -21.516 -14.469 1 98.62 94 ALA B O 1
ATOM 2385 N N . VAL B 1 95 ? 12.469 -19.797 -14.945 1 98.5 95 VAL B N 1
ATOM 2386 C CA . VAL B 1 95 ? 11.258 -20.516 -14.594 1 98.5 95 VAL B CA 1
ATOM 2387 C C . VAL B 1 95 ? 11.039 -21.672 -15.57 1 98.5 95 VAL B C 1
ATOM 2389 O O . VAL B 1 95 ? 10.227 -22.562 -15.312 1 98.5 95 VAL B O 1
ATOM 2392 N N . LEU B 1 96 ? 11.734 -21.719 -16.688 1 98.56 96 LEU B N 1
ATOM 2393 C CA . LEU B 1 96 ? 11.539 -22.75 -17.703 1 98.56 96 LEU B CA 1
ATOM 2394 C C . LEU B 1 96 ? 12.633 -23.797 -17.625 1 98.56 96 LEU B C 1
ATOM 2396 O O . LEU B 1 96 ? 12.703 -24.688 -18.484 1 98.56 96 LEU B O 1
ATOM 2400 N N . ASP B 1 97 ? 13.477 -23.734 -16.641 1 97.75 97 ASP B N 1
ATOM 2401 C CA . ASP B 1 97 ? 14.492 -24.781 -16.5 1 97.75 97 ASP B CA 1
ATOM 2402 C C . ASP B 1 97 ? 13.852 -26.109 -16.125 1 97.75 97 ASP B C 1
ATOM 2404 O O . ASP B 1 97 ? 12.633 -26.219 -16.047 1 97.75 97 ASP B O 1
ATOM 2408 N N . ASP B 1 98 ? 14.672 -27.172 -15.867 1 96.62 98 ASP B N 1
ATOM 2409 C CA . ASP B 1 98 ? 14.156 -28.516 -15.695 1 96.62 98 ASP B CA 1
ATOM 2410 C C . ASP B 1 98 ? 13.945 -28.844 -14.219 1 96.62 98 ASP B C 1
ATOM 2412 O O . ASP B 1 98 ? 13.742 -30 -13.859 1 96.62 98 ASP B O 1
ATOM 2416 N N . ALA B 1 99 ? 13.914 -27.781 -13.414 1 96.88 99 ALA B N 1
ATOM 2417 C CA . ALA B 1 99 ? 13.836 -28.031 -11.977 1 96.88 99 ALA B CA 1
ATOM 2418 C C . ALA B 1 99 ? 12.43 -28.453 -11.562 1 96.88 99 ALA B C 1
ATOM 2420 O O . ALA B 1 99 ? 12.258 -29.188 -10.586 1 96.88 99 ALA B O 1
ATOM 2421 N N . ALA B 1 100 ? 11.422 -28.016 -12.266 1 98 100 ALA B N 1
ATOM 2422 C CA . ALA B 1 100 ? 10.023 -28.297 -11.969 1 98 100 ALA B CA 1
ATOM 2423 C C . ALA B 1 100 ? 9.156 -28.141 -13.219 1 98 100 ALA B C 1
ATOM 2425 O O . ALA B 1 100 ? 9.578 -27.516 -14.195 1 98 100 ALA B O 1
ATOM 2426 N N . THR B 1 101 ? 7.992 -28.766 -13.172 1 98.25 101 THR B N 1
ATOM 2427 C CA . THR B 1 101 ? 7.031 -28.547 -14.25 1 98.25 101 THR B CA 1
ATOM 2428 C C . THR B 1 101 ? 6.594 -27.094 -14.305 1 98.25 101 THR B C 1
ATOM 2430 O O . THR B 1 101 ? 6.348 -26.469 -13.266 1 98.25 101 THR B O 1
ATOM 2433 N N . THR B 1 102 ? 6.57 -26.5 -15.484 1 98.81 102 THR B N 1
ATOM 2434 C CA . THR B 1 102 ? 6.094 -25.141 -15.664 1 98.81 102 THR B CA 1
ATOM 2435 C C . THR B 1 102 ? 4.875 -25.109 -16.578 1 98.81 102 THR B C 1
ATOM 2437 O O . THR B 1 102 ? 4.871 -25.734 -17.641 1 98.81 102 THR B O 1
ATOM 2440 N N . TYR B 1 103 ? 3.836 -24.5 -16.109 1 98.88 103 TYR B N 1
ATOM 2441 C CA . TYR B 1 103 ? 2.674 -24.172 -16.938 1 98.88 103 TYR B CA 1
ATOM 2442 C C . TYR B 1 103 ? 2.717 -22.719 -17.375 1 98.88 103 TYR B C 1
ATOM 2444 O O . TYR B 1 103 ? 3.047 -21.828 -16.594 1 98.88 103 TYR B O 1
ATOM 2452 N N . VAL B 1 104 ? 2.475 -22.453 -18.625 1 98.88 104 VAL B N 1
ATOM 2453 C CA . VAL B 1 104 ? 2.285 -21.094 -19.109 1 98.88 104 VAL B CA 1
ATOM 2454 C C . VAL B 1 104 ? 0.851 -20.906 -19.609 1 98.88 104 VAL B C 1
ATOM 2456 O O . VAL B 1 104 ? 0.408 -21.625 -20.516 1 98.88 104 VAL B O 1
ATOM 2459 N N . CYS B 1 105 ? 0.098 -20.047 -18.969 1 98.94 105 CYS B N 1
ATOM 2460 C CA . CYS B 1 105 ? -1.265 -19.734 -19.375 1 98.94 105 CYS B CA 1
ATOM 2461 C C . CYS B 1 105 ? -1.274 -18.625 -20.422 1 98.94 105 CYS B C 1
ATOM 2463 O O . CYS B 1 105 ? -0.785 -17.516 -20.172 1 98.94 105 CYS B O 1
ATOM 2465 N N . LEU B 1 106 ? -1.907 -18.891 -21.531 1 98.75 106 LEU B N 1
ATOM 2466 C CA . LEU B 1 106 ? -1.925 -17.984 -22.656 1 98.75 106 LEU B CA 1
ATOM 2467 C C . LEU B 1 106 ? -3.354 -17.719 -23.125 1 98.75 106 LEU B C 1
ATOM 2469 O O . LEU B 1 106 ? -4.266 -18.484 -22.812 1 98.75 106 LEU B O 1
ATOM 2473 N N . SER B 1 107 ? -3.502 -16.594 -23.828 1 98.69 107 SER B N 1
ATOM 2474 C CA . SER B 1 107 ? -4.738 -16.359 -24.578 1 98.69 107 SER B CA 1
ATOM 2475 C C . SER B 1 107 ? -4.625 -16.859 -26 1 98.69 107 SER B C 1
ATOM 2477 O O . SER B 1 107 ? -3.543 -17.266 -26.453 1 98.69 107 SER B O 1
ATOM 2479 N N . GLU B 1 108 ? -5.746 -16.875 -26.688 1 98.19 108 GLU B N 1
ATOM 2480 C CA . GLU B 1 108 ? -5.762 -17.281 -28.094 1 98.19 108 GLU B CA 1
ATOM 2481 C C . GLU B 1 108 ? -4.984 -16.297 -28.969 1 98.19 108 GLU B C 1
ATOM 2483 O O . GLU B 1 108 ? -4.605 -16.609 -30.094 1 98.19 108 GLU B O 1
ATOM 2488 N N . ALA B 1 109 ? -4.715 -15.141 -28.438 1 98.25 109 ALA B N 1
ATOM 2489 C CA . ALA B 1 109 ? -4.051 -14.086 -29.203 1 98.25 109 ALA B CA 1
ATOM 2490 C C . ALA B 1 109 ? -2.539 -14.289 -29.219 1 98.25 109 ALA B C 1
ATOM 2492 O O . ALA B 1 109 ? -1.826 -13.648 -30 1 98.25 109 ALA B O 1
ATOM 2493 N N . ALA B 1 110 ? -2.021 -15.203 -28.406 1 98.25 110 ALA B N 1
ATOM 2494 C CA . ALA B 1 110 ? -0.582 -15.453 -28.391 1 98.25 110 ALA B CA 1
ATOM 2495 C C . ALA B 1 110 ? -0.099 -15.953 -29.75 1 98.25 110 ALA B C 1
ATOM 2497 O O . ALA B 1 110 ? -0.687 -16.875 -30.328 1 98.25 110 ALA B O 1
ATOM 2498 N N . PRO B 1 111 ? 0.992 -15.391 -30.297 1 98.06 111 PRO B N 1
ATOM 2499 C CA . PRO B 1 111 ? 1.482 -15.805 -31.609 1 98.06 111 PRO B CA 1
ATOM 2500 C C . PRO B 1 111 ? 1.887 -17.281 -31.656 1 98.06 111 PRO B C 1
ATOM 2502 O O . PRO B 1 111 ? 2.459 -17.797 -30.703 1 98.06 111 PRO B O 1
ATOM 2505 N N . ILE B 1 112 ? 1.707 -17.875 -32.781 1 97.12 112 ILE B N 1
ATOM 2506 C CA . ILE B 1 112 ? 1.899 -19.312 -32.969 1 97.12 112 ILE B CA 1
ATOM 2507 C C . ILE B 1 112 ? 3.371 -19.672 -32.75 1 97.12 112 ILE B C 1
ATOM 2509 O O . ILE B 1 112 ? 3.693 -20.641 -32.094 1 97.12 112 ILE B O 1
ATOM 2513 N N . ASP B 1 113 ? 4.273 -18.891 -33.344 1 97.06 113 ASP B N 1
ATOM 2514 C CA . ASP B 1 113 ? 5.703 -19.172 -33.25 1 97.06 113 ASP B CA 1
ATOM 2515 C C . ASP B 1 113 ? 6.168 -19.156 -31.781 1 97.06 113 ASP B C 1
ATOM 2517 O O . ASP B 1 113 ? 6.926 -20.031 -31.359 1 97.06 113 ASP B O 1
ATOM 2521 N N . GLU B 1 114 ? 5.68 -18.141 -31.047 1 97.06 114 GLU B N 1
ATOM 2522 C CA . GLU B 1 114 ? 6.043 -18.031 -29.641 1 97.06 114 GLU B CA 1
ATOM 2523 C C . GLU B 1 114 ? 5.477 -19.203 -28.828 1 97.06 114 GLU B C 1
ATOM 2525 O O . GLU B 1 114 ? 6.141 -19.734 -27.938 1 97.06 114 GLU B O 1
ATOM 2530 N N . ARG B 1 115 ? 4.285 -19.578 -29.141 1 97.25 115 ARG B N 1
ATOM 2531 C CA . ARG B 1 115 ? 3.672 -20.734 -28.5 1 97.25 115 ARG B CA 1
ATOM 2532 C C . ARG B 1 115 ? 4.504 -22 -28.719 1 97.25 115 ARG B C 1
ATOM 2534 O O . ARG B 1 115 ? 4.723 -22.781 -27.797 1 97.25 115 ARG B O 1
ATOM 2541 N N . MET B 1 116 ? 4.918 -22.172 -29.906 1 97.06 116 MET B N 1
ATOM 2542 C CA . MET B 1 116 ? 5.695 -23.359 -30.25 1 97.06 116 MET B CA 1
ATOM 2543 C C . MET B 1 116 ? 7.016 -23.391 -29.484 1 97.06 116 MET B C 1
ATOM 2545 O O . MET B 1 116 ? 7.43 -24.453 -29 1 97.06 116 MET B O 1
ATOM 2549 N N . ASP B 1 117 ? 7.625 -22.234 -29.453 1 96.94 117 ASP B N 1
ATOM 2550 C CA . ASP B 1 117 ? 8.891 -22.141 -28.734 1 96.94 117 ASP B CA 1
ATOM 2551 C C . ASP B 1 117 ? 8.703 -22.5 -27.266 1 96.94 117 ASP B C 1
ATOM 2553 O O . ASP B 1 117 ? 9.539 -23.203 -26.688 1 96.94 117 ASP B O 1
ATOM 2557 N N . LEU B 1 118 ? 7.582 -22.031 -26.672 1 98.12 118 LEU B N 1
ATOM 2558 C CA . LEU B 1 118 ? 7.324 -22.266 -25.266 1 98.12 118 LEU B CA 1
ATOM 2559 C C . LEU B 1 118 ? 6.891 -23.719 -25.031 1 98.12 118 LEU B C 1
ATOM 2561 O O . LEU B 1 118 ? 7.145 -24.281 -23.953 1 98.12 118 LEU B O 1
ATOM 2565 N N . ALA B 1 119 ? 6.262 -24.312 -25.984 1 97.19 119 ALA B N 1
ATOM 2566 C CA . ALA B 1 119 ? 5.707 -25.656 -25.859 1 97.19 119 ALA B CA 1
ATOM 2567 C C . ALA B 1 119 ? 6.809 -26.688 -25.641 1 97.19 119 ALA B C 1
ATOM 2569 O O . ALA B 1 119 ? 6.559 -27.766 -25.078 1 97.19 119 ALA B O 1
ATOM 2570 N N . ASP B 1 120 ? 8.039 -26.406 -26.016 1 94.94 120 ASP B N 1
ATOM 2571 C CA . ASP B 1 120 ? 9.188 -27.297 -25.844 1 94.94 120 ASP B CA 1
ATOM 2572 C C . ASP B 1 120 ? 9.664 -27.312 -24.391 1 94.94 120 ASP B C 1
ATOM 2574 O O . ASP B 1 120 ? 10.359 -28.234 -23.984 1 94.94 120 ASP B O 1
ATOM 2578 N N . ARG B 1 121 ? 9.219 -26.297 -23.641 1 96.06 121 ARG B N 1
ATOM 2579 C CA . ARG B 1 121 ? 9.82 -26.109 -22.328 1 96.06 121 ARG B CA 1
ATOM 2580 C C . ARG B 1 121 ? 8.758 -26.062 -21.234 1 96.06 121 ARG B C 1
ATOM 2582 O O . ARG B 1 121 ? 9.078 -26.172 -20.047 1 96.06 121 ARG B O 1
ATOM 2589 N N . ALA B 1 122 ? 7.492 -25.938 -21.594 1 98.44 122 ALA B N 1
ATOM 2590 C CA . ALA B 1 122 ? 6.406 -25.75 -20.625 1 98.44 122 ALA B CA 1
ATOM 2591 C C . ALA B 1 122 ? 5.117 -26.406 -21.125 1 98.44 122 ALA B C 1
ATOM 2593 O O . ALA B 1 122 ? 4.965 -26.656 -22.328 1 98.44 122 ALA B O 1
ATOM 2594 N N . GLU B 1 123 ? 4.266 -26.75 -20.219 1 98.56 123 GLU B N 1
ATOM 2595 C CA . GLU B 1 123 ? 2.895 -27.125 -20.562 1 98.56 123 GLU B CA 1
ATOM 2596 C C . GLU B 1 123 ? 2.033 -25.891 -20.797 1 98.56 123 GLU B C 1
ATOM 2598 O O . GLU B 1 123 ? 1.919 -25.031 -19.922 1 98.56 123 GLU B O 1
ATOM 2603 N N . LEU B 1 124 ? 1.464 -25.812 -21.953 1 98.69 124 LEU B N 1
ATOM 2604 C CA . LEU B 1 124 ? 0.687 -24.625 -22.297 1 98.69 124 LEU B CA 1
ATOM 2605 C C . LEU B 1 124 ? -0.78 -24.812 -21.922 1 98.69 124 LEU B C 1
ATOM 2607 O O . LEU B 1 124 ? -1.349 -25.891 -22.125 1 98.69 124 LEU B O 1
ATOM 2611 N N . VAL B 1 125 ? -1.384 -23.859 -21.266 1 98.81 125 VAL B N 1
ATOM 2612 C CA . VAL B 1 125 ? -2.811 -23.781 -20.969 1 98.81 125 VAL B CA 1
ATOM 2613 C C . VAL B 1 125 ? -3.418 -22.578 -21.703 1 98.81 125 VAL B C 1
ATOM 2615 O O . VAL B 1 125 ? -3.182 -21.438 -21.328 1 98.81 125 VAL B O 1
ATOM 2618 N N . THR B 1 126 ? -4.211 -22.828 -22.734 1 98.44 126 THR B N 1
ATOM 2619 C CA . THR B 1 126 ? -4.793 -21.75 -23.516 1 98.44 126 THR B CA 1
ATOM 2620 C C . THR B 1 126 ? -6.234 -21.469 -23.094 1 98.44 126 THR B C 1
ATOM 2622 O O . THR B 1 126 ? -7.062 -22.391 -23.078 1 98.44 126 THR B O 1
ATOM 2625 N N . ALA B 1 127 ? -6.523 -20.312 -22.672 1 98.56 127 ALA B N 1
ATOM 2626 C CA . ALA B 1 127 ? -7.863 -19.891 -22.25 1 98.56 127 ALA B CA 1
ATOM 2627 C C . ALA B 1 127 ? -8.078 -18.406 -22.5 1 98.56 127 ALA B C 1
ATOM 2629 O O . ALA B 1 127 ? -7.238 -17.578 -22.125 1 98.56 127 ALA B O 1
ATOM 2630 N N . GLY B 1 128 ? -9.18 -18 -23.031 1 98.56 128 GLY B N 1
ATOM 2631 C CA . GLY B 1 128 ? -9.5 -16.609 -23.297 1 98.56 128 GLY B CA 1
ATOM 2632 C C . GLY B 1 128 ? -9.078 -16.156 -24.672 1 98.56 128 GLY B C 1
ATOM 2633 O O . GLY B 1 128 ? -8.266 -16.812 -25.328 1 98.56 128 GLY B O 1
ATOM 2634 N N . ASP B 1 129 ? -9.539 -15 -25.125 1 97.88 129 ASP B N 1
ATOM 2635 C CA . ASP B 1 129 ? -9.305 -14.508 -26.484 1 97.88 129 ASP B CA 1
ATOM 2636 C C . ASP B 1 129 ? -8.086 -13.586 -26.531 1 97.88 129 ASP B C 1
ATOM 2638 O O . ASP B 1 129 ? -7.012 -14 -26.969 1 97.88 129 ASP B O 1
ATOM 2642 N N . SER B 1 130 ? -8.164 -12.383 -26 1 97.56 130 SER B N 1
ATOM 2643 C CA . SER B 1 130 ? -7.062 -11.422 -26.031 1 97.56 130 SER B CA 1
ATOM 2644 C C . SER B 1 130 ? -6.309 -11.391 -24.703 1 97.56 130 SER B C 1
ATOM 2646 O O . SER B 1 130 ? -5.156 -10.961 -24.656 1 97.56 130 SER B O 1
ATOM 2648 N N . ARG B 1 131 ? -6.965 -11.82 -23.703 1 97.5 131 ARG B N 1
ATOM 2649 C CA . ARG B 1 131 ? -6.395 -11.969 -22.375 1 97.5 131 ARG B CA 1
ATOM 2650 C C . ARG B 1 131 ? -6.73 -13.328 -21.781 1 97.5 131 ARG B C 1
ATOM 2652 O O . ARG B 1 131 ? -7.77 -13.914 -22.094 1 97.5 131 ARG B O 1
ATOM 2659 N N . VAL B 1 132 ? -5.883 -13.828 -20.922 1 98.81 132 VAL B N 1
ATOM 2660 C CA . VAL B 1 132 ? -6.133 -15.117 -20.281 1 98.81 132 VAL B CA 1
ATOM 2661 C C . VAL B 1 132 ? -7.434 -15.062 -19.484 1 98.81 132 VAL B C 1
ATOM 2663 O O . VAL B 1 132 ? -7.633 -14.156 -18.672 1 98.81 132 VAL B O 1
ATOM 2666 N N . ASP B 1 133 ? -8.359 -15.961 -19.781 1 98.88 133 ASP B N 1
ATOM 2667 C CA . ASP B 1 133 ? -9.5 -16.203 -18.906 1 98.88 133 ASP B CA 1
ATOM 2668 C C . ASP B 1 133 ? -9.086 -16.984 -17.656 1 98.88 133 ASP B C 1
ATOM 2670 O O . ASP B 1 133 ? -8.945 -18.219 -17.719 1 98.88 133 ASP B O 1
ATOM 2674 N N . LEU B 1 134 ? -8.945 -16.281 -16.609 1 98.88 134 LEU B N 1
ATOM 2675 C CA . LEU B 1 134 ? -8.359 -16.875 -15.414 1 98.88 134 LEU B CA 1
ATOM 2676 C C . LEU B 1 134 ? -9.25 -17.984 -14.859 1 98.88 134 LEU B C 1
ATOM 2678 O O . LEU B 1 134 ? -8.75 -19 -14.344 1 98.88 134 LEU B O 1
ATOM 2682 N N . LEU B 1 135 ? -10.555 -17.812 -14.852 1 98.81 135 LEU B N 1
ATOM 2683 C CA . LEU B 1 135 ? -11.453 -18.844 -14.359 1 98.81 135 LEU B CA 1
ATOM 2684 C C . LEU B 1 135 ? -11.242 -20.156 -15.117 1 98.81 135 LEU B C 1
ATOM 2686 O O . LEU B 1 135 ? -11.086 -21.219 -14.508 1 98.81 135 LEU B O 1
ATOM 2690 N N . ARG B 1 136 ? -11.164 -20.047 -16.406 1 98.81 136 ARG B N 1
ATOM 2691 C CA . ARG B 1 136 ? -10.969 -21.25 -17.234 1 98.81 136 ARG B CA 1
ATOM 2692 C C . ARG B 1 136 ? -9.562 -21.812 -17.062 1 98.81 136 ARG B C 1
ATOM 2694 O O . ARG B 1 136 ? -9.383 -23.016 -16.969 1 98.81 136 ARG B O 1
ATOM 2701 N N . ALA B 1 137 ? -8.57 -20.938 -17.094 1 98.88 137 ALA B N 1
ATOM 2702 C CA . ALA B 1 137 ? -7.188 -21.391 -16.922 1 98.88 137 ALA B CA 1
ATOM 2703 C C . ALA B 1 137 ? -7.004 -22.125 -15.594 1 98.88 137 ALA B C 1
ATOM 2705 O O . ALA B 1 137 ? -6.41 -23.203 -15.547 1 98.88 137 ALA B O 1
ATOM 2706 N N . PHE B 1 138 ? -7.508 -21.547 -14.461 1 98.81 138 PHE B N 1
ATOM 2707 C CA . PHE B 1 138 ? -7.348 -22.141 -13.141 1 98.81 138 PHE B CA 1
ATOM 2708 C C . PHE B 1 138 ? -8.133 -23.453 -13.031 1 98.81 138 PHE B C 1
ATOM 2710 O O . PHE B 1 138 ? -7.715 -24.375 -12.352 1 98.81 138 PHE B O 1
ATOM 2717 N N . ALA B 1 139 ? -9.305 -23.516 -13.68 1 98.75 139 ALA B N 1
ATOM 2718 C CA . ALA B 1 139 ? -10.039 -24.781 -13.742 1 98.75 139 ALA B CA 1
ATOM 2719 C C . ALA B 1 139 ? -9.211 -25.875 -14.414 1 98.75 139 ALA B C 1
ATOM 2721 O O . ALA B 1 139 ? -9.195 -27.016 -13.961 1 98.75 139 ALA B O 1
ATOM 2722 N N . THR B 1 140 ? -8.594 -25.516 -15.539 1 98.75 140 THR B N 1
ATOM 2723 C CA . THR B 1 140 ? -7.742 -26.469 -16.25 1 98.75 140 THR B CA 1
ATOM 2724 C C . THR B 1 140 ? -6.59 -26.922 -15.359 1 98.75 140 THR B C 1
ATOM 2726 O O . THR B 1 140 ? -6.254 -28.109 -15.344 1 98.75 140 THR B O 1
ATOM 2729 N N . LEU B 1 141 ? -5.938 -26 -14.641 1 98.81 141 LEU B N 1
ATOM 2730 C CA . LEU B 1 141 ? -4.867 -26.359 -13.719 1 98.81 141 LEU B CA 1
ATOM 2731 C C . LEU B 1 141 ? -5.375 -27.297 -12.633 1 98.81 141 LEU B C 1
ATOM 2733 O O . LEU B 1 141 ? -4.672 -28.234 -12.242 1 98.81 141 LEU B O 1
ATOM 2737 N N . GLN B 1 142 ? -6.562 -27 -12.117 1 98.69 142 GLN B N 1
ATOM 2738 C CA . GLN B 1 142 ? -7.168 -27.875 -11.117 1 98.69 142 GLN B CA 1
ATOM 2739 C C . GLN B 1 142 ? -7.324 -29.297 -11.664 1 98.69 142 GLN B C 1
ATOM 2741 O O . GLN B 1 142 ? -7.082 -30.266 -10.945 1 98.69 142 GLN B O 1
ATOM 2746 N N . GLU B 1 143 ? -7.758 -29.406 -12.93 1 98.38 143 GLU B N 1
ATOM 2747 C CA . GLU B 1 143 ? -7.91 -30.703 -13.578 1 98.38 143 GLU B CA 1
ATOM 2748 C C . GLU B 1 143 ? -6.57 -31.422 -13.68 1 98.38 143 GLU B C 1
ATOM 2750 O O . GLU B 1 143 ? -6.527 -32.656 -13.766 1 98.38 143 GLU B O 1
ATOM 2755 N N . ARG B 1 144 ? -5.496 -30.656 -13.656 1 97.69 144 ARG B N 1
ATOM 2756 C CA . ARG B 1 144 ? -4.156 -31.234 -13.719 1 97.69 144 ARG B CA 1
ATOM 2757 C C . ARG B 1 144 ? -3.66 -31.609 -12.328 1 97.69 144 ARG B C 1
ATOM 2759 O O . ARG B 1 144 ? -2.502 -32 -12.164 1 97.69 144 ARG B O 1
ATOM 2766 N N . GLY B 1 145 ? -4.484 -31.422 -11.336 1 97.69 145 GLY B N 1
ATOM 2767 C CA . GLY B 1 145 ? -4.176 -31.891 -9.992 1 97.69 145 GLY B CA 1
ATOM 2768 C C . GLY B 1 145 ? -3.635 -30.797 -9.094 1 97.69 145 GLY B C 1
ATOM 2769 O O . GLY B 1 145 ? -3.205 -31.062 -7.969 1 97.69 145 GLY B O 1
ATOM 2770 N N . LEU B 1 146 ? -3.592 -29.594 -9.547 1 98.56 146 LEU B N 1
ATOM 2771 C CA . LEU B 1 146 ? -3.129 -28.484 -8.734 1 98.56 146 LEU B CA 1
ATOM 2772 C C . LEU B 1 146 ? -4.273 -27.906 -7.91 1 98.56 146 LEU B C 1
ATOM 2774 O O . LEU B 1 146 ? -5.133 -27.188 -8.438 1 98.56 146 LEU B O 1
ATOM 2778 N N . GLU B 1 147 ? -4.246 -28.109 -6.59 1 98.44 147 GLU B N 1
ATOM 2779 C CA . GLU B 1 147 ? -5.363 -27.75 -5.719 1 98.44 147 GLU B CA 1
ATOM 2780 C C . GLU B 1 147 ? -5.008 -26.578 -4.812 1 98.44 147 GLU B C 1
ATOM 2782 O O . GLU B 1 147 ? -5.879 -25.797 -4.438 1 98.44 147 GLU B O 1
ATOM 2787 N N . GLN B 1 148 ? -3.822 -26.531 -4.375 1 98.69 148 GLN B N 1
ATOM 2788 C CA . GLN B 1 148 ? -3.311 -25.453 -3.525 1 98.69 148 GLN B CA 1
ATOM 2789 C C . GLN B 1 148 ? -2.33 -24.578 -4.285 1 98.69 148 GLN B C 1
ATOM 2791 O O . GLN B 1 148 ? -1.2 -24.984 -4.562 1 98.69 148 GLN B O 1
ATOM 2796 N N . LEU B 1 149 ? -2.738 -23.359 -4.621 1 98.88 149 LEU B N 1
ATOM 2797 C CA . LEU B 1 149 ? -1.906 -22.469 -5.414 1 98.88 149 LEU B CA 1
ATOM 2798 C C . LEU B 1 149 ? -1.453 -21.266 -4.586 1 98.88 149 LEU B C 1
ATOM 2800 O O . LEU B 1 149 ? -2.26 -20.656 -3.885 1 98.88 149 LEU B O 1
ATOM 2804 N N . MET B 1 150 ? -0.223 -20.984 -4.625 1 98.88 150 MET B N 1
ATOM 2805 C CA . MET B 1 150 ? 0.33 -19.75 -4.062 1 98.88 150 MET B CA 1
ATOM 2806 C C . MET B 1 150 ? 0.621 -18.734 -5.156 1 98.88 150 MET B C 1
ATOM 2808 O O . MET B 1 150 ? 1.312 -19.031 -6.129 1 98.88 150 MET B O 1
ATOM 2812 N N . VAL B 1 151 ? 0.048 -17.547 -5.004 1 98.88 151 VAL B N 1
ATOM 2813 C CA . VAL B 1 151 ? 0.281 -16.453 -5.957 1 98.88 151 VAL B CA 1
ATOM 2814 C C . VAL B 1 151 ? 1.23 -15.43 -5.344 1 98.88 151 VAL B C 1
ATOM 2816 O O . VAL B 1 151 ? 0.974 -14.906 -4.258 1 98.88 151 VAL B O 1
ATOM 2819 N N . GLU B 1 152 ? 2.279 -15.07 -5.961 1 96.5 152 GLU B N 1
ATOM 2820 C CA . GLU B 1 152 ? 3.238 -14.094 -5.457 1 96.5 152 GLU B CA 1
ATOM 2821 C C . GLU B 1 152 ? 3.127 -12.773 -6.207 1 96.5 152 GLU B C 1
ATOM 2823 O O . GLU B 1 152 ? 3.514 -11.719 -5.688 1 96.5 152 GLU B O 1
ATOM 2828 N N . GLY B 1 153 ? 2.631 -12.805 -7.352 1 89.25 153 GLY B N 1
ATOM 2829 C CA . GLY B 1 153 ? 2.531 -11.578 -8.125 1 89.25 153 GLY B CA 1
ATOM 2830 C C . GLY B 1 153 ? 2.451 -11.812 -9.617 1 89.25 153 GLY B C 1
ATOM 2831 O O . GLY B 1 153 ? 2.334 -12.961 -10.062 1 89.25 153 GLY B O 1
ATOM 2832 N N . GLY B 1 154 ? 2.547 -10.594 -10.344 1 95.5 154 GLY B N 1
ATOM 2833 C CA . GLY B 1 154 ? 2.65 -9.227 -9.852 1 95.5 154 GLY B CA 1
ATOM 2834 C C . GLY B 1 154 ? 1.301 -8.578 -9.609 1 95.5 154 GLY B C 1
ATOM 2835 O O . GLY B 1 154 ? 0.272 -9.25 -9.594 1 95.5 154 GLY B O 1
ATOM 2836 N N . GLY B 1 155 ? 1.263 -7.297 -9.344 1 97.75 155 GLY B N 1
ATOM 2837 C CA . GLY B 1 155 ? 0.076 -6.543 -8.969 1 97.75 155 GLY B CA 1
ATOM 2838 C C . GLY B 1 155 ? -1.053 -6.668 -9.977 1 97.75 155 GLY B C 1
ATOM 2839 O O . GLY B 1 155 ? -2.225 -6.727 -9.594 1 97.75 155 GLY B O 1
ATOM 2840 N N . GLU B 1 156 ? -0.758 -6.738 -11.281 1 97.44 156 GLU B N 1
ATOM 2841 C CA . GLU B 1 156 ? -1.775 -6.867 -12.32 1 97.44 156 GLU B CA 1
ATOM 2842 C C . GLU B 1 156 ? -2.492 -8.211 -12.227 1 97.44 156 GLU B C 1
ATOM 2844 O O . GLU B 1 156 ? -3.719 -8.273 -12.336 1 97.44 156 GLU B O 1
ATOM 2849 N N . LEU B 1 157 ? -1.709 -9.242 -12.039 1 98.44 157 LEU B N 1
ATOM 2850 C CA . LEU B 1 157 ? -2.291 -10.57 -11.891 1 98.44 157 LEU B CA 1
ATOM 2851 C C . LEU B 1 157 ? -3.15 -10.656 -10.633 1 98.44 157 LEU B C 1
ATOM 2853 O O . LEU B 1 157 ? -4.277 -11.156 -10.68 1 98.44 157 LEU B O 1
ATOM 2857 N N . ILE B 1 158 ? -2.615 -10.188 -9.492 1 98.75 158 ILE B N 1
ATOM 2858 C CA . ILE B 1 158 ? -3.328 -10.266 -8.219 1 98.75 158 ILE B CA 1
ATOM 2859 C C . ILE B 1 158 ? -4.66 -9.523 -8.336 1 98.75 158 ILE B C 1
ATOM 2861 O O . ILE B 1 158 ? -5.695 -10.031 -7.895 1 98.75 158 ILE B O 1
ATOM 2865 N N . PHE B 1 159 ? -4.652 -8.383 -8.992 1 98.56 159 PHE B N 1
ATOM 2866 C CA . PHE B 1 159 ? -5.895 -7.656 -9.219 1 98.56 159 PHE B CA 1
ATOM 2867 C C . PHE B 1 159 ? -6.895 -8.508 -9.992 1 98.56 159 PHE B C 1
ATOM 2869 O O . PHE B 1 159 ? -8.055 -8.625 -9.602 1 98.56 159 PHE B O 1
ATOM 2876 N N . SER B 1 160 ? -6.445 -9.016 -11.062 1 98.38 160 SER B N 1
ATOM 2877 C CA . SER B 1 160 ? -7.32 -9.789 -11.938 1 98.38 160 SER B CA 1
ATOM 2878 C C . SER B 1 160 ? -7.918 -10.984 -11.203 1 98.38 160 SER B C 1
ATOM 2880 O O . SER B 1 160 ? -9.07 -11.352 -11.43 1 98.38 160 SER B O 1
ATOM 2882 N N . LEU B 1 161 ? -7.129 -11.656 -10.328 1 98.75 161 LEU B N 1
ATOM 2883 C CA . LEU B 1 161 ? -7.629 -12.789 -9.562 1 98.75 161 LEU B CA 1
ATOM 2884 C C . LEU B 1 161 ? -8.711 -12.352 -8.578 1 98.75 161 LEU B C 1
ATOM 2886 O O . LEU B 1 161 ? -9.719 -13.047 -8.406 1 98.75 161 LEU B O 1
ATOM 2890 N N . PHE B 1 162 ? -8.492 -11.203 -7.918 1 98.56 162 PHE B N 1
ATOM 2891 C CA . PHE B 1 162 ? -9.539 -10.664 -7.059 1 98.56 162 PHE B CA 1
ATOM 2892 C C . PHE B 1 162 ? -10.781 -10.328 -7.863 1 98.56 162 PHE B C 1
ATOM 2894 O O . PHE B 1 162 ? -11.906 -10.555 -7.41 1 98.56 162 PHE B O 1
ATOM 2901 N N . GLU B 1 163 ? -10.578 -9.758 -9.023 1 97.25 163 GLU B N 1
ATOM 2902 C CA . GLU B 1 163 ? -11.672 -9.305 -9.867 1 97.25 163 GLU B CA 1
ATOM 2903 C C . GLU B 1 163 ? -12.617 -10.453 -10.219 1 97.25 163 GLU B C 1
ATOM 2905 O O . GLU B 1 163 ? -13.836 -10.273 -10.266 1 97.25 163 GLU B O 1
ATOM 2910 N N . VAL B 1 164 ? -12.055 -11.602 -10.422 1 97.44 164 VAL B N 1
ATOM 2911 C CA . VAL B 1 164 ? -12.891 -12.719 -10.867 1 97.44 164 VAL B CA 1
ATOM 2912 C C . VAL B 1 164 ? -13.25 -13.602 -9.672 1 97.44 164 VAL B C 1
ATOM 2914 O O . VAL B 1 164 ? -13.812 -14.688 -9.836 1 97.44 164 VAL B O 1
ATOM 2917 N N . GLY B 1 165 ? -12.805 -13.258 -8.422 1 97.56 165 GLY B N 1
ATOM 2918 C CA . GLY B 1 165 ? -13.25 -13.922 -7.203 1 97.56 165 GLY B CA 1
ATOM 2919 C C . GLY B 1 165 ? -12.516 -15.211 -6.926 1 97.56 165 GLY B C 1
ATOM 2920 O O . GLY B 1 165 ? -13.062 -16.125 -6.301 1 97.56 165 GLY B O 1
ATOM 2921 N N . LEU B 1 166 ? -11.242 -15.328 -7.316 1 98.56 166 LEU B N 1
ATOM 2922 C CA . LEU B 1 166 ? -10.516 -16.594 -7.207 1 98.56 166 LEU B CA 1
ATOM 2923 C C . LEU B 1 166 ? -9.672 -16.625 -5.941 1 98.56 166 LEU B C 1
ATOM 2925 O O . LEU B 1 166 ? -9.18 -17.688 -5.543 1 98.56 166 LEU B O 1
ATOM 2929 N N . VAL B 1 167 ? -9.461 -15.523 -5.273 1 98.81 167 VAL B N 1
ATOM 2930 C CA . VAL B 1 167 ? -8.547 -15.469 -4.137 1 98.81 167 VAL B CA 1
ATOM 2931 C C . VAL B 1 167 ? -9.266 -15.914 -2.869 1 98.81 167 VAL B C 1
ATOM 2933 O O . VAL B 1 167 ? -10.336 -15.398 -2.543 1 98.81 167 VAL B O 1
ATOM 2936 N N . ASP B 1 168 ? -8.688 -16.844 -2.164 1 98.88 168 ASP B N 1
ATOM 2937 C CA . ASP B 1 168 ? -9.266 -17.344 -0.917 1 98.88 168 ASP B CA 1
ATOM 2938 C C . ASP B 1 168 ? -8.633 -16.656 0.292 1 98.88 168 ASP B C 1
ATOM 2940 O O . ASP B 1 168 ? -9.32 -16.359 1.272 1 98.88 168 ASP B O 1
ATOM 2944 N N . GLU B 1 169 ? -7.336 -16.453 0.245 1 98.81 169 GLU B N 1
ATOM 2945 C CA . GLU B 1 169 ? -6.578 -15.852 1.341 1 98.81 169 GLU B CA 1
ATOM 2946 C C . GLU B 1 169 ? -5.57 -14.836 0.822 1 98.81 169 GLU B C 1
ATOM 2948 O O . GLU B 1 169 ? -5.062 -14.961 -0.295 1 98.81 169 GLU B O 1
ATOM 2953 N N . LEU B 1 170 ? -5.312 -13.852 1.611 1 98.88 170 LEU B N 1
ATOM 2954 C CA . LEU B 1 170 ? -4.285 -12.844 1.376 1 98.88 170 LEU B CA 1
ATOM 2955 C C . LEU B 1 170 ? -3.363 -12.711 2.582 1 98.88 170 LEU B C 1
ATOM 2957 O O . LEU B 1 170 ? -3.82 -12.438 3.693 1 98.88 170 LEU B O 1
ATOM 2961 N N . THR B 1 171 ? -2.135 -12.992 2.377 1 98.81 171 THR B N 1
ATOM 2962 C CA . THR B 1 171 ? -1.103 -12.766 3.385 1 98.81 171 THR B CA 1
ATOM 2963 C C . THR B 1 171 ? -0.143 -11.664 2.938 1 98.81 171 THR B C 1
ATOM 2965 O O . THR B 1 171 ? 0.455 -11.75 1.862 1 98.81 171 THR B O 1
ATOM 2968 N N . VAL B 1 172 ? 0.018 -10.695 3.746 1 98.81 172 VAL B N 1
ATOM 2969 C CA . VAL B 1 172 ? 0.847 -9.547 3.381 1 98.81 172 VAL B CA 1
ATOM 2970 C C . VAL B 1 172 ? 1.884 -9.297 4.473 1 98.81 172 VAL B C 1
ATOM 2972 O O . VAL B 1 172 ? 1.536 -9.156 5.648 1 98.81 172 VAL B O 1
ATOM 2975 N N . TYR B 1 173 ? 3.113 -9.297 4.133 1 98.88 173 TYR B N 1
ATOM 2976 C CA . TYR B 1 173 ? 4.168 -8.75 4.977 1 98.88 173 TYR B CA 1
ATOM 2977 C C . TYR B 1 173 ? 4.371 -7.262 4.703 1 98.88 173 TYR B C 1
ATOM 2979 O O . TYR B 1 173 ? 4.637 -6.867 3.564 1 98.88 173 TYR B O 1
ATOM 2987 N N . VAL B 1 174 ? 4.203 -6.426 5.699 1 98.88 174 VAL B N 1
ATOM 2988 C CA . VAL B 1 174 ? 4.43 -4.992 5.578 1 98.88 174 VAL B CA 1
ATOM 2989 C C . VAL B 1 174 ? 5.801 -4.633 6.148 1 98.88 174 VAL B C 1
ATOM 2991 O O . VAL B 1 174 ? 6.02 -4.719 7.359 1 98.88 174 VAL B O 1
ATOM 2994 N N . GLY B 1 175 ? 6.688 -4.191 5.293 1 98.75 175 GLY B N 1
ATOM 2995 C CA . GLY B 1 175 ? 8.086 -3.996 5.652 1 98.75 175 GLY B CA 1
ATOM 2996 C C . GLY B 1 175 ? 8.375 -2.602 6.176 1 98.75 175 GLY B C 1
ATOM 2997 O O . GLY B 1 175 ? 7.535 -1.705 6.066 1 98.75 175 GLY B O 1
ATOM 2998 N N . ALA B 1 176 ? 9.578 -2.385 6.684 1 98.38 176 ALA B N 1
ATOM 2999 C CA . ALA B 1 176 ? 9.961 -1.203 7.449 1 98.38 176 ALA B CA 1
ATOM 3000 C C . ALA B 1 176 ? 10.695 -0.193 6.57 1 98.38 176 ALA B C 1
ATOM 3002 O O . ALA B 1 176 ? 11.758 0.307 6.945 1 98.38 176 ALA B O 1
ATOM 3003 N N . LYS B 1 177 ? 10.18 0.092 5.465 1 97.69 177 LYS B N 1
ATOM 3004 C CA . LYS B 1 177 ? 10.75 1.14 4.621 1 97.69 177 LYS B CA 1
ATOM 3005 C C . LYS B 1 177 ? 9.672 1.811 3.775 1 97.69 177 LYS B C 1
ATOM 3007 O O . LYS B 1 177 ? 8.594 1.241 3.559 1 97.69 177 LYS B O 1
ATOM 3012 N N . VAL B 1 178 ? 9.891 2.975 3.311 1 98.5 178 VAL B N 1
ATOM 3013 C CA . VAL B 1 178 ? 9.055 3.711 2.371 1 98.5 178 VAL B CA 1
ATOM 3014 C C . VAL B 1 178 ? 9.711 3.725 0.993 1 98.5 178 VAL B C 1
ATOM 3016 O O . VAL B 1 178 ? 10.844 4.184 0.843 1 98.5 178 VAL B O 1
ATOM 3019 N N . ILE B 1 179 ? 9 3.227 -0.013 1 97.75 179 ILE B N 1
ATOM 3020 C CA . ILE B 1 179 ? 9.562 3.137 -1.354 1 97.75 179 ILE B CA 1
ATOM 3021 C C . ILE B 1 179 ? 9.141 4.355 -2.174 1 97.75 179 ILE B C 1
ATOM 3023 O O . ILE B 1 179 ? 9.969 4.961 -2.861 1 97.75 179 ILE B O 1
ATOM 3027 N N . GLY B 1 180 ? 7.844 4.719 -1.996 1 97.62 180 GLY B N 1
ATOM 3028 C CA . GLY B 1 180 ? 7.336 5.891 -2.691 1 97.62 180 GLY B CA 1
ATOM 3029 C C . GLY B 1 180 ? 7.172 5.672 -4.184 1 97.62 180 GLY B C 1
ATOM 3030 O O . GLY B 1 180 ? 7.621 4.66 -4.723 1 97.62 180 GLY B O 1
ATOM 3031 N N . GLY B 1 181 ? 6.473 6.711 -4.852 1 97.44 181 GLY B N 1
ATOM 3032 C CA . GLY B 1 181 ? 6.316 6.707 -6.297 1 97.44 181 GLY B CA 1
ATOM 3033 C C . GLY B 1 181 ? 4.891 6.434 -6.738 1 97.44 181 GLY B C 1
ATOM 3034 O O . GLY B 1 181 ? 4.367 5.336 -6.523 1 97.44 181 GLY B O 1
ATOM 3035 N N . ARG B 1 182 ? 4.34 7.375 -7.441 1 96.69 182 ARG B N 1
ATOM 3036 C CA . ARG B 1 182 ? 2.98 7.23 -7.945 1 96.69 182 ARG B CA 1
ATOM 3037 C C . ARG B 1 182 ? 2.885 6.078 -8.938 1 96.69 182 ARG B C 1
ATOM 3039 O O . ARG B 1 182 ? 1.83 5.453 -9.078 1 96.69 182 ARG B O 1
ATOM 3046 N N . ASP B 1 183 ? 4.047 5.746 -9.586 1 95.62 183 ASP B N 1
ATOM 3047 C CA . ASP B 1 183 ? 4.055 4.727 -10.633 1 95.62 183 ASP B CA 1
ATOM 3048 C C . ASP B 1 183 ? 4.652 3.418 -10.117 1 95.62 183 ASP B C 1
ATOM 3050 O O . ASP B 1 183 ? 4.848 2.475 -10.891 1 95.62 183 ASP B O 1
ATOM 3054 N N . ALA B 1 184 ? 5.039 3.416 -8.891 1 96.81 184 ALA B N 1
ATOM 3055 C CA . ALA B 1 184 ? 5.566 2.182 -8.312 1 96.81 184 ALA B CA 1
ATOM 3056 C C . ALA B 1 184 ? 4.488 1.104 -8.242 1 96.81 184 ALA B C 1
ATOM 3058 O O . ALA B 1 184 ? 3.344 1.387 -7.879 1 96.81 184 ALA B O 1
ATOM 3059 N N . PRO B 1 185 ? 4.828 -0.138 -8.57 1 96.88 185 PRO B N 1
ATOM 3060 C CA . PRO B 1 185 ? 3.85 -1.226 -8.492 1 96.88 185 PRO B CA 1
ATOM 3061 C C . PRO B 1 185 ? 3.303 -1.431 -7.086 1 96.88 185 PRO B C 1
ATOM 3063 O O . PRO B 1 185 ? 4.047 -1.313 -6.105 1 96.88 185 PRO B O 1
ATOM 3066 N N . THR B 1 186 ? 2.014 -1.675 -7.016 1 97.94 186 THR B N 1
ATOM 3067 C CA . THR B 1 186 ? 1.356 -1.944 -5.738 1 97.94 186 THR B CA 1
ATOM 3068 C C . THR B 1 186 ? 0.802 -3.365 -5.707 1 97.94 186 THR B C 1
ATOM 3070 O O . THR B 1 186 ? 0.881 -4.09 -6.699 1 97.94 186 THR B O 1
ATOM 3073 N N . LEU B 1 187 ? 0.279 -3.764 -4.582 1 98.25 187 LEU B N 1
ATOM 3074 C CA . LEU B 1 187 ? -0.171 -5.129 -4.344 1 98.25 187 LEU B CA 1
ATOM 3075 C C . LEU B 1 187 ? -1.27 -5.52 -5.328 1 98.25 187 LEU B C 1
ATOM 3077 O O . LEU B 1 187 ? -1.272 -6.633 -5.855 1 98.25 187 LEU B O 1
ATOM 3081 N N . THR B 1 188 ? -2.227 -4.598 -5.52 1 98.31 188 THR B N 1
ATOM 3082 C CA . THR B 1 188 ? -3.254 -4.793 -6.535 1 98.31 188 THR B CA 1
ATOM 3083 C C . THR B 1 188 ? -3.318 -3.594 -7.477 1 98.31 188 THR B C 1
ATOM 3085 O O . THR B 1 188 ? -3.9 -2.562 -7.137 1 98.31 188 THR B O 1
ATOM 3088 N N . ASP B 1 189 ? -2.797 -3.783 -8.672 1 97.31 189 ASP B N 1
ATOM 3089 C CA . ASP B 1 189 ? -2.838 -2.756 -9.711 1 97.31 189 ASP B CA 1
ATOM 3090 C C . ASP B 1 189 ? -4.113 -2.867 -10.539 1 97.31 189 ASP B C 1
ATOM 3092 O O . ASP B 1 189 ? -5.219 -2.754 -10.008 1 97.31 189 ASP B O 1
ATOM 3096 N N . GLY B 1 190 ? -4 -3.053 -11.82 1 96.31 190 GLY B N 1
ATOM 3097 C CA . GLY B 1 190 ? -5.168 -3.223 -12.664 1 96.31 190 GLY B CA 1
ATOM 3098 C C . GLY B 1 190 ? -5.988 -1.956 -12.812 1 96.31 190 GLY B C 1
ATOM 3099 O O . GLY B 1 190 ? -5.504 -0.86 -12.523 1 96.31 190 GLY B O 1
ATOM 3100 N N . ASP B 1 191 ? -7.25 -2.086 -13.273 1 95.5 191 ASP B N 1
ATOM 3101 C CA . ASP B 1 191 ? -8.102 -0.947 -13.594 1 95.5 191 ASP B CA 1
ATOM 3102 C C . ASP B 1 191 ? -8.727 -0.356 -12.328 1 95.5 191 ASP B C 1
ATOM 3104 O O . ASP B 1 191 ? -9.109 0.815 -12.312 1 95.5 191 ASP B O 1
ATOM 3108 N N . GLY B 1 192 ? -8.75 -1.146 -11.281 1 95.75 192 GLY B N 1
ATOM 3109 C CA . GLY B 1 192 ? -9.422 -0.733 -10.062 1 95.75 192 GLY B CA 1
ATOM 3110 C C . GLY B 1 192 ? -10.891 -1.132 -10.031 1 95.75 192 GLY B C 1
ATOM 3111 O O . GLY B 1 192 ? -11.531 -1.25 -11.078 1 95.75 192 GLY B O 1
ATOM 3112 N N . PHE B 1 193 ? -11.391 -1.384 -8.836 1 95.12 193 PHE B N 1
ATOM 3113 C CA . PHE B 1 193 ? -12.805 -1.687 -8.633 1 95.12 193 PHE B CA 1
ATOM 3114 C C . PHE B 1 193 ? -13.625 -0.406 -8.57 1 95.12 193 PHE B C 1
ATOM 3116 O O . PHE B 1 193 ? -13.141 0.627 -8.102 1 95.12 193 PHE B O 1
ATOM 3123 N N . ALA B 1 194 ? -14.812 -0.37 -9.016 1 84.56 194 ALA B N 1
ATOM 3124 C CA . ALA B 1 194 ? -15.609 0.856 -9.07 1 84.56 194 ALA B CA 1
ATOM 3125 C C . ALA B 1 194 ? -16.656 0.881 -7.969 1 84.56 194 ALA B C 1
ATOM 3127 O O . ALA B 1 194 ? -16.781 1.869 -7.238 1 84.56 194 ALA B O 1
ATOM 3128 N N . ASP B 1 195 ? -17.422 -0.136 -7.77 1 84.62 195 ASP B N 1
ATOM 3129 C CA . ASP B 1 195 ? -18.625 -0.065 -6.93 1 84.62 195 ASP B CA 1
ATOM 3130 C C . ASP B 1 195 ? -18.469 -0.951 -5.695 1 84.62 195 ASP B C 1
ATOM 3132 O O . ASP B 1 195 ? -18.812 -0.539 -4.586 1 84.62 195 ASP B O 1
ATOM 3136 N N . GLU B 1 196 ? -17.984 -2.143 -5.934 1 92.06 196 GLU B N 1
ATOM 3137 C CA . GLU B 1 196 ? -17.828 -3.109 -4.852 1 92.06 196 GLU B CA 1
ATOM 3138 C C . GLU B 1 196 ? -16.359 -3.51 -4.691 1 92.06 196 GLU B C 1
ATOM 3140 O O . GLU B 1 196 ? -15.648 -3.686 -5.68 1 92.06 196 GLU B O 1
ATOM 3145 N N . PHE B 1 197 ? -16 -3.543 -3.492 1 96.25 197 PHE B N 1
ATOM 3146 C CA . PHE B 1 197 ? -14.617 -3.902 -3.176 1 96.25 197 PHE B CA 1
ATOM 3147 C C . PHE B 1 197 ? -14.562 -5.25 -2.467 1 96.25 197 PHE B C 1
ATOM 3149 O O . PHE B 1 197 ? -15.391 -5.539 -1.604 1 96.25 197 PHE B O 1
ATOM 3156 N N . PRO B 1 198 ? -13.625 -6.125 -2.875 1 97.69 198 PRO B N 1
ATOM 3157 C CA . PRO B 1 198 ? -13.445 -7.34 -2.082 1 97.69 198 PRO B CA 1
ATOM 3158 C C . PRO B 1 198 ? -13.227 -7.051 -0.598 1 97.69 198 PRO B C 1
ATOM 3160 O O . PRO B 1 198 ? -12.422 -6.18 -0.245 1 97.69 198 PRO B O 1
ATOM 3163 N N . LEU B 1 199 ? -13.961 -7.703 0.235 1 98.25 199 LEU B N 1
ATOM 3164 C CA . LEU B 1 199 ? -13.844 -7.562 1.683 1 98.25 199 LEU B CA 1
ATOM 3165 C C . LEU B 1 199 ? -13.047 -8.719 2.275 1 98.25 199 LEU B C 1
ATOM 3167 O O . LEU B 1 199 ? -13.062 -9.828 1.737 1 98.25 199 LEU B O 1
ATOM 3171 N N . LEU B 1 200 ? -12.383 -8.43 3.334 1 98.75 200 LEU B N 1
ATOM 3172 C CA . LEU B 1 200 ? -11.484 -9.391 3.975 1 98.75 200 LEU B CA 1
ATOM 3173 C C . LEU B 1 200 ? -11.828 -9.547 5.453 1 98.75 200 LEU B C 1
ATOM 3175 O O . LEU B 1 200 ? -12.445 -8.656 6.051 1 98.75 200 LEU B O 1
ATOM 3179 N N . THR B 1 201 ? -11.5 -10.664 5.9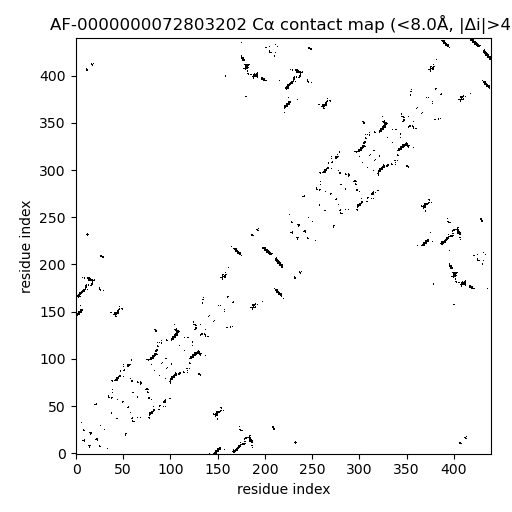77 1 98.69 201 THR B N 1
ATOM 3180 C CA . THR B 1 201 ? -11.508 -10.898 7.418 1 98.69 201 THR B CA 1
ATOM 3181 C C . THR B 1 201 ? -10.086 -11.133 7.934 1 98.69 201 THR B C 1
ATOM 3183 O O . THR B 1 201 ? -9.391 -12.031 7.453 1 98.69 201 THR B O 1
ATOM 3186 N N . LEU B 1 202 ? -9.641 -10.352 8.891 1 98.69 202 LEU B N 1
ATOM 3187 C CA . LEU B 1 202 ? -8.297 -10.453 9.445 1 98.69 202 LEU B CA 1
ATOM 3188 C C . LEU B 1 202 ? -8.172 -11.672 10.352 1 98.69 202 LEU B C 1
ATOM 3190 O O . LEU B 1 202 ? -8.836 -11.75 11.383 1 98.69 202 LEU B O 1
ATOM 3194 N N . GLU B 1 203 ? -7.328 -12.547 9.969 1 98.62 203 GLU B N 1
ATOM 3195 C CA . GLU B 1 203 ? -7.156 -13.773 10.742 1 98.62 203 GLU B CA 1
ATOM 3196 C C . GLU B 1 203 ? -6.059 -13.617 11.789 1 98.62 203 GLU B C 1
ATOM 3198 O O . GLU B 1 203 ? -6.172 -14.133 12.906 1 98.62 203 GLU B O 1
ATOM 3203 N N . SER B 1 204 ? -4.98 -12.938 11.438 1 98.5 204 SER B N 1
ATOM 3204 C CA . SER B 1 204 ? -3.887 -12.773 12.391 1 98.5 204 SER B CA 1
ATOM 3205 C C . SER B 1 204 ? -3.016 -11.57 12.031 1 98.5 204 SER B C 1
ATOM 3207 O O . SER B 1 204 ? -2.969 -11.156 10.867 1 98.5 204 SER B O 1
ATOM 3209 N N . VAL B 1 205 ? -2.422 -10.984 13.016 1 98.44 205 VAL B N 1
ATOM 3210 C CA . VAL B 1 205 ? -1.433 -9.914 12.961 1 98.44 205 VAL B CA 1
ATOM 3211 C C . VAL B 1 205 ? -0.216 -10.281 13.805 1 98.44 205 VAL B C 1
ATOM 3213 O O . VAL B 1 205 ? -0.344 -10.562 15 1 98.44 205 VAL B O 1
ATOM 3216 N N . GLU B 1 206 ? 0.942 -10.258 13.188 1 98 206 GLU B N 1
ATOM 3217 C CA . GLU B 1 206 ? 2.146 -10.672 13.898 1 98 206 GLU B CA 1
ATOM 3218 C C . GLU B 1 206 ? 3.342 -9.805 13.516 1 98 206 GLU B C 1
ATOM 3220 O O . GLU B 1 206 ? 3.449 -9.367 12.367 1 98 206 GLU B O 1
ATOM 3225 N N . ARG B 1 207 ? 4.191 -9.578 14.547 1 98.38 207 ARG B N 1
ATOM 3226 C CA . ARG B 1 207 ? 5.496 -9.016 14.203 1 98.38 207 ARG B CA 1
ATOM 3227 C C . ARG B 1 207 ? 6.418 -10.086 13.625 1 98.38 207 ARG B C 1
ATOM 3229 O O . ARG B 1 207 ? 6.445 -11.219 14.117 1 98.38 207 ARG B O 1
ATOM 3236 N N . LEU B 1 208 ? 7.02 -9.812 12.609 1 98.31 208 LEU B N 1
ATOM 3237 C CA . LEU B 1 208 ? 7.988 -10.672 11.938 1 98.31 208 LEU B CA 1
ATOM 3238 C C . LEU B 1 208 ? 9.117 -9.852 11.328 1 98.31 208 LEU B C 1
ATOM 3240 O O . LEU B 1 208 ? 8.867 -8.875 10.617 1 98.31 208 LEU B O 1
ATOM 3244 N N . ASP B 1 209 ? 10.469 -10.266 11.578 1 97.56 209 ASP B N 1
ATOM 3245 C CA . ASP B 1 209 ? 11.602 -9.43 11.172 1 97.56 209 ASP B CA 1
ATOM 3246 C C . ASP B 1 209 ? 11.422 -7.996 11.648 1 97.56 209 ASP B C 1
ATOM 3248 O O . ASP B 1 209 ? 11.234 -7.75 12.844 1 97.56 209 ASP B O 1
ATOM 3252 N N . ASP B 1 210 ? 11.508 -7.051 10.742 1 97.19 210 ASP B N 1
ATOM 3253 C CA . ASP B 1 210 ? 11.383 -5.637 11.086 1 97.19 210 ASP B CA 1
ATOM 3254 C C . ASP B 1 210 ? 10.016 -5.098 10.68 1 97.19 210 ASP B C 1
ATOM 3256 O O . ASP B 1 210 ? 9.805 -3.883 10.648 1 97.19 210 ASP B O 1
ATOM 3260 N N . GLY B 1 211 ? 9.031 -6.047 10.352 1 98.62 211 GLY B N 1
ATOM 3261 C CA . GLY B 1 211 ? 7.73 -5.617 9.875 1 98.62 211 GLY B CA 1
ATOM 3262 C C . GLY B 1 211 ? 6.578 -6.398 10.484 1 98.62 211 GLY B C 1
ATOM 3263 O O . GLY B 1 211 ? 6.664 -6.844 11.625 1 98.62 211 GLY B O 1
ATOM 3264 N N . ALA B 1 212 ? 5.465 -6.305 9.852 1 98.88 212 ALA B N 1
ATOM 3265 C CA . ALA B 1 212 ? 4.242 -6.953 10.32 1 98.88 212 ALA B CA 1
ATOM 3266 C C . ALA B 1 212 ? 3.697 -7.918 9.273 1 98.88 212 ALA B C 1
ATOM 3268 O O . ALA B 1 212 ? 3.695 -7.613 8.078 1 98.88 212 ALA B O 1
ATOM 3269 N N . LEU B 1 213 ? 3.318 -9.078 9.703 1 98.88 213 LEU B N 1
ATOM 3270 C CA . LEU B 1 213 ? 2.641 -10.062 8.859 1 98.88 213 LEU B CA 1
ATOM 3271 C C . LEU B 1 213 ? 1.138 -10.055 9.125 1 98.88 213 LEU B C 1
ATOM 3273 O O . LEU B 1 213 ? 0.697 -10.281 10.25 1 98.88 213 LEU B O 1
ATOM 3277 N N . LEU B 1 214 ? 0.374 -9.734 8.117 1 98.94 214 LEU B N 1
ATOM 3278 C CA . LEU B 1 214 ? -1.083 -9.711 8.188 1 98.94 214 LEU B CA 1
ATOM 3279 C C . LEU B 1 214 ? -1.682 -10.836 7.355 1 98.94 214 LEU B C 1
ATOM 3281 O O . LEU B 1 214 ? -1.374 -10.977 6.168 1 98.94 214 LEU B O 1
ATOM 3285 N N . ARG B 1 215 ? -2.529 -11.664 7.934 1 98.81 215 ARG B N 1
ATOM 32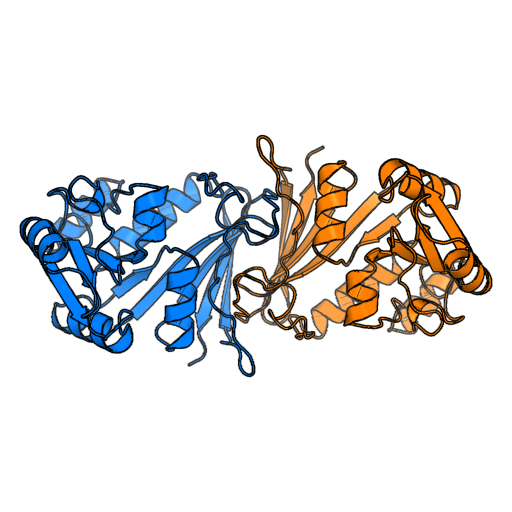86 C CA . ARG B 1 215 ? -3.205 -12.742 7.223 1 98.81 215 ARG B CA 1
ATOM 3287 C C . ARG B 1 215 ? -4.711 -12.508 7.168 1 98.81 215 ARG B C 1
ATOM 3289 O O . ARG B 1 215 ? -5.348 -12.289 8.203 1 98.81 215 ARG B O 1
ATOM 3296 N N . TRP B 1 216 ? -5.227 -12.578 5.973 1 98.88 216 TRP B N 1
ATOM 3297 C CA . TRP B 1 216 ? -6.645 -12.32 5.73 1 98.88 216 TRP B CA 1
ATOM 3298 C C . TRP B 1 216 ? -7.301 -13.5 5.023 1 98.88 216 TRP B C 1
ATOM 3300 O O . TRP B 1 216 ? -6.668 -14.172 4.211 1 98.88 216 TRP B O 1
ATOM 3310 N N . THR B 1 217 ? -8.602 -13.742 5.293 1 98.75 217 THR B N 1
ATOM 3311 C CA . THR B 1 217 ? -9.438 -14.539 4.406 1 98.75 217 THR B CA 1
ATOM 3312 C C . THR B 1 217 ? -10.344 -13.641 3.566 1 98.75 217 THR B C 1
ATOM 3314 O O . THR B 1 217 ? -10.758 -12.57 4.016 1 98.75 217 THR B O 1
ATOM 3317 N N . VAL B 1 218 ? -10.586 -13.992 2.363 1 98.56 218 VAL B N 1
ATOM 3318 C CA . VAL B 1 218 ? -11.438 -13.203 1.481 1 98.56 218 VAL B CA 1
ATOM 3319 C C . VAL B 1 218 ? -12.898 -13.594 1.688 1 98.56 218 VAL B C 1
ATOM 3321 O O . VAL B 1 218 ? -13.234 -14.781 1.729 1 98.56 218 VAL B O 1
ATOM 3324 N N . ASP B 1 219 ? -13.75 -12.547 1.84 1 93.88 219 ASP B N 1
ATOM 3325 C CA . ASP B 1 219 ? -15.172 -12.812 2.021 1 93.88 219 ASP B CA 1
ATOM 3326 C C . ASP B 1 219 ? -15.852 -13.125 0.689 1 93.88 219 ASP B C 1
ATOM 3328 O O . ASP B 1 219 ? -15.945 -12.258 -0.184 1 93.88 219 ASP B O 1
ATOM 3332 N N . ARG B 1 220 ? -16.156 -14.281 0.406 1 78.88 220 ARG B N 1
ATOM 3333 C CA . ARG B 1 220 ? -16.766 -14.695 -0.857 1 78.88 220 ARG B CA 1
ATOM 3334 C C . ARG B 1 220 ? -18.281 -14.805 -0.728 1 78.88 220 ARG B C 1
ATOM 3336 O O . ARG B 1 220 ? -18.797 -15.062 0.362 1 78.88 220 ARG B O 1
#

Foldseek 3Di:
DAEEEEEEDALVFFRDALVLAGDDFADDFVVVVVLLLQLVFQEEEEELSCCVRPLDLSFRDDQVSLVVCVVVVHHSGHEYEYEYAALPRDLPRNVQDPRHAYEYEYEPNHDPVSVVSSVVRHHYHYDHHRGGPPVRSVVVVVVVVGDGYYYYDDQDVQQVCVVVPNHFKYKYWYGHDDNDDPNGTGNHDHPDDDDDDWDWDWDDWDDDGRTIITMIGTDD/DAEEEEEEDALVFFRDALVLAHDDFADDFVVVVVLLLQLVFQEEEEELSCCVRPLDLSFRDDQVSLVVCVVVVHHSGHEYEYFYAALPRDLPRNVQDPRHAYEYEYEPNHDPVSVVSCVVRHHYHYDHHRGGPVVRSVVVVVVVVGDGYYYYDDQDVQQVCVVVPNHFKYKYWYGHDDNDDPNGTGNHDHPDDDDDDWDWDWDDWDDDGRTIITMIGTDD

pLDDT: mean 97.34, std 2.81, range [78.88, 98.94]

Nearest PDB structures (foldseek):
  5xv5-assembly3_E  TM=9.897E-01  e=6.070E-31  Methanosarcina mazei Go1
  5xv0-assembly3_E  TM=9.890E-01  e=8.241E-31  Methanosarcina mazei Go1
  5xv2-assembly1_A-2  TM=9.881E-01  e=2.800E-30  Methanosarcina mazei Go1
  5xv0-assembly1_A  TM=9.915E-01  e=5.162E-30  Methanosarcina mazei Go1
  6p8c-assembly1_B  TM=9.465E-01  e=1.990E-26  Methanothermobacter thermautotrophicus str. Delta H

InterPro domains:
  IPR002734 Bacterial bifunctional deaminase-reductase, C-terminal [PF01872] (2-213)
  IPR006401 2,5-diamino-6-hydroxy-4-(5-phosphoribosylamino)pyrimidine 1-reductase, archaeal [TIGR01508] (1-217)
  IPR011549 Riboflavin-specific deaminase, C-terminal [TIGR00227] (3-216)
  IPR024072 Dihydrofolate reductase-like domain superfamily [G3DSA:3.40.430.10] (1-220)
  IPR024072 Dihydrofolate reductase-like domain superfamily [SSF53597] (2-216)
  IPR050765 Riboflavin Biosynthesis HTP Reductase [PTHR38011] (2-218)

Solvent-accessible surface area (backbone atoms only — not comparable to full-atom values): 21746 Å² total; per-residue (Å²): 120,46,30,35,38,42,44,56,23,23,65,38,21,31,51,27,28,47,80,61,42,89,55,90,47,74,44,73,60,51,51,52,52,52,37,50,52,46,52,71,20,44,24,40,34,33,20,40,69,42,43,75,63,64,50,48,60,73,60,51,77,53,62,71,52,25,49,49,28,41,73,73,72,44,61,58,30,30,30,32,35,34,47,26,30,59,52,75,71,60,85,80,35,48,47,46,43,92,79,38,61,22,36,38,33,21,10,66,59,28,49,66,70,49,48,56,59,42,52,78,52,30,49,76,42,77,22,45,54,77,45,52,33,58,71,58,42,51,51,53,43,38,75,72,68,40,41,35,36,35,32,60,29,31,21,50,47,46,25,52,37,54,74,74,65,58,51,45,29,42,34,38,34,36,15,37,30,42,47,34,11,52,71,20,45,28,53,23,14,47,85,38,51,86,87,66,59,58,39,41,43,67,74,48,78,41,81,48,74,62,26,37,38,38,34,29,37,46,65,124,119,45,29,33,38,43,44,55,22,22,64,36,21,29,49,28,28,48,82,61,42,90,54,88,47,73,42,72,63,52,51,52,52,52,37,51,52,46,54,72,20,45,25,39,34,33,20,38,69,42,43,75,63,62,49,48,61,73,61,52,76,53,61,71,54,24,48,50,27,41,74,73,71,42,61,58,31,30,29,32,35,34,46,26,30,58,53,75,69,60,84,82,37,47,49,46,43,89,79,38,60,22,36,38,32,21,11,68,60,28,50,67,70,49,48,56,61,42,52,78,55,29,49,75,41,76,22,44,55,79,44,53,31,59,72,58,41,53,50,53,41,38,76,72,68,40,43,35,36,35,33,61,28,29,21,50,47,46,25,52,36,54,71,74,65,58,51,44,28,42,35,39,35,37,15,36,31,42,44,34,11,52,72,21,46,30,53,24,14,47,84,37,48,86,87,66,59,57,38,40,44,67,72,48,76,40,81,46,73,61,26,36,38,39,34,29,37,45,66,125

Sequence (440 aa):
MHVVVNAAMSADGKLSSHRREQIAISGEEDFARVDRLRADSDAVVVGVGTVLADDPHLTVKDERLSDRRLERGESKHPARVVVDSTARTPTDAAVLDDAATTYVCLSEAAPIDERMDLADRAELVTAGDSRVDLLRAFATLQERGLEQLMVEGGGELIFSLFEVGLVDELTVYVGAKVIGGRDAPTLTDGDGFADEFPLLTLESVERLDDGALLRWTVDRMHVVVNAAMSADGKLSSHRREQIAISGEEDFARVDRLRADSDAVVVGVGTVLADDPHLTVKDERLSDRRLERGESKHPARVVVDSTARTPTDAAVLDDAATTYVCLSEAAPIDERMDLADRAELVTAGDSRVDLLRAFATLQERGLEQLMVEGGGELIFSLFEVGLVDELTVYVGAKVIGGRDAPTLTDGDGFADEFPLLTLESVERLDDGALLRWTVDR

Secondary structure (DSSP, 8-state):
-EEEEEEEE-TTSBSS-TT------S-HHHHHHHHHHHHT-SEEEEEHHHHHHH--------HHHHHHHHHTT--SS-EEEEE-TT----TT-GGGSTTS-EEEEE-TTS-HHHHHHHHTTSEEEE-SSSS--HHHHHHHHHHTT--EEEEEE-HHHHHHHHHTT---EEEEEE-SB----TTS-BSS-SS--SS---BEEEEEEEEETTEEEEEEEE--/-EEEEEEEE-TTSBSS-TT------S-HHHHHHHHHHHHT-SEEEEEHHHHHHH--------HHHHHHHHHTT--SS-EEEEE-TT----TT-GGGSTTS-EEEEE-TTS-HHHHHHHHTTSEEEE-SSSS--HHHHHHHHHHTT--EEEEEE-HHHHHHHHHTT---EEEEEE-SB----TTS-BSS-SS--SS---BEEEEEEEEETTEEEEEEEE--

Organism: NCBI:t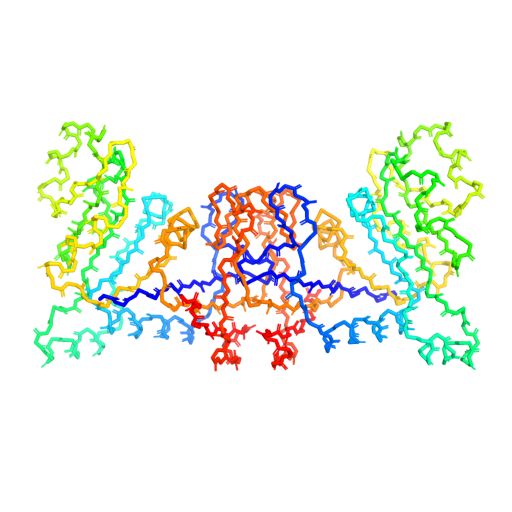xid2691917

Radius of gyration: 24.06 Å; Cα contacts (8 Å, |Δi|>4): 1129; chains: 2; bounding box: 37×76×63 Å